Protein AF-0000000087545958 (afdb_homodimer)

pLDDT: mean 93.2, std 10.05, range [31.69, 98.88]

Foldseek 3Di:
DPPPDPQDLVNQQVVCVVVLVVDDDDWDWDADPRGHIDIDDDDDPVCVVVVVVVLLPDDPVVNCVVCVVCVVDPDPVNVCVLPDAPLQQKDKDWDWDDDPNDTDTFKMKMWHHPDPQEIEIDIDGHPVCPPVCVRVVRVVVHVVSSVVSRHFKYKYKAFPPCVSVVVSLVVVPWDKDQDPSDNRMIMTMDTD/DPPPDPQDLVNQQVVCVVVLVPDDDDWDWDADPRGHIDIDDDDDPVCVVVVVVVLLPDDPVVNCVVCVVCVVDPDPVNVCVLPDAPLQQKDKDWDWDDDPNDTDTFKMKMWHHPDPQEIEIDIDGHPVCPPVCVRVVRVVVHVVSSVVSRHFKYKYKAFPPCVSVVVSLVVNPWDKDQDPSDNRMIMTMDTD

Sequence (384 aa):
MEDRPMLTVKDHNERAAALYASISGKHWIQALKDGRHVLIRPLRDEDRQREYDFIKRLSPESRHMRFLSQISEPGAAMLDQLMDVDYKTRLAYIALVHDNGKLTEIGVSRYCATADHECECAVTVADQWQHLGLGTLLMEHLIEAARKNGYRQMYSIDAASNAAMRDLAHSLGFETRTDPEDTRQVIHRLYLMEDRPMLTVKDHNERAAALYASISGKHWIQALKDGRHVLIRPLRDEDRQREYDFIKRLSPESRHMRFLSQISEPGAAMLDQLMDVDYKTRLAYIALVHDNGKLTEIGVSRYCATADHECECAVTVADQWQHLGLGTLLMEHLIEAARKNGYRQMYSIDAASNAAMRDLAHSLGFETRTDPEDTRQVIHRLYL

Structure (mmCIF, N/CA/C/O backbone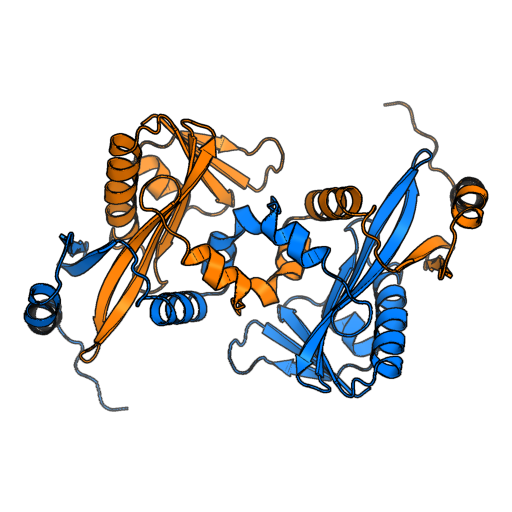):
data_AF-0000000087545958-model_v1
#
loop_
_entity.id
_entity.type
_entity.pdbx_description
1 polymer 'N-acetyltransferase domain-containing protein'
#
loop_
_atom_site.group_PDB
_atom_site.id
_atom_site.type_symbol
_atom_site.label_atom_id
_atom_site.label_alt_id
_atom_site.label_comp_id
_atom_site.label_asym_id
_atom_site.label_entity_id
_atom_site.label_seq_id
_atom_site.pdbx_PDB_ins_code
_atom_site.Cartn_x
_atom_site.Cartn_y
_atom_site.Cartn_z
_atom_site.occupancy
_atom_site.B_iso_or_equiv
_atom_site.auth_seq_id
_atom_site.auth_comp_id
_atom_site.auth_asym_id
_atom_site.auth_atom_id
_atom_site.pdbx_PDB_model_num
ATOM 1 N N . MET A 1 1 ? 31.609 12.102 20.422 1 31.69 1 MET A N 1
ATOM 2 C CA . MET A 1 1 ? 30.172 12.273 20.328 1 31.69 1 MET A CA 1
ATOM 3 C C . MET A 1 1 ? 29.75 13.672 20.797 1 31.69 1 MET A C 1
ATOM 5 O O . MET A 1 1 ? 29.797 13.969 21.984 1 31.69 1 MET A O 1
ATOM 9 N N . GLU A 1 2 ? 30.172 14.727 20.109 1 36 2 GLU A N 1
ATOM 10 C CA . GLU A 1 2 ? 30.016 16.109 20.547 1 36 2 GLU A CA 1
ATOM 11 C C . GLU A 1 2 ? 28.562 16.438 20.891 1 36 2 GLU A C 1
ATOM 13 O O . GLU A 1 2 ? 27.641 15.945 20.234 1 36 2 GLU A O 1
ATOM 18 N N . ASP A 1 3 ? 28.266 16.719 22.125 1 38.41 3 ASP A N 1
ATOM 19 C CA . ASP A 1 3 ? 27 17.078 22.766 1 38.41 3 ASP A CA 1
ATOM 20 C C . ASP A 1 3 ? 26.25 18.125 21.938 1 38.41 3 ASP A C 1
ATOM 22 O O . ASP A 1 3 ? 26.656 19.281 21.875 1 38.41 3 ASP A O 1
ATOM 26 N N . ARG A 1 4 ? 25.875 17.812 20.844 1 47.66 4 ARG A N 1
ATOM 27 C CA . ARG A 1 4 ? 25.094 18.828 20.141 1 47.66 4 ARG A CA 1
ATOM 28 C C . ARG A 1 4 ? 24.188 19.578 21.109 1 47.66 4 ARG A C 1
ATOM 30 O O . ARG A 1 4 ? 23.375 18.953 21.812 1 47.66 4 ARG A O 1
ATOM 37 N N . PRO A 1 5 ? 24.453 20.656 21.438 1 51.81 5 PRO A N 1
ATOM 38 C CA . PRO A 1 5 ? 23.594 21.359 22.406 1 51.81 5 PRO A CA 1
ATOM 39 C C . PRO A 1 5 ? 22.109 21.25 22.062 1 51.81 5 PRO A C 1
ATOM 41 O O . PRO A 1 5 ? 21.734 21.25 20.891 1 51.81 5 PRO A O 1
ATOM 44 N N . MET A 1 6 ? 21.266 20.594 22.891 1 57.72 6 MET A N 1
ATOM 45 C CA . MET A 1 6 ? 19.812 20.453 22.734 1 57.72 6 MET A CA 1
ATOM 46 C C . MET A 1 6 ? 19.156 21.812 22.531 1 57.72 6 MET A C 1
ATOM 48 O O . MET A 1 6 ? 19.234 22.672 23.406 1 57.72 6 MET A O 1
ATOM 52 N N . LEU A 1 7 ? 19 22.234 21.344 1 73.12 7 LEU A N 1
ATOM 53 C CA . LEU A 1 7 ? 18.312 23.469 21 1 73.12 7 LEU A CA 1
ATOM 54 C C . LEU A 1 7 ? 17.031 23.609 21.812 1 73.12 7 LEU A C 1
ATOM 56 O O . LEU A 1 7 ? 16.281 22.641 21.984 1 73.12 7 LEU A O 1
ATOM 60 N N . THR A 1 8 ? 16.984 24.734 22.594 1 87 8 THR A N 1
ATOM 61 C CA . THR A 1 8 ? 15.758 25.031 23.312 1 87 8 THR A CA 1
ATOM 62 C C . THR A 1 8 ? 14.617 25.328 22.359 1 87 8 THR A C 1
ATOM 64 O O . THR A 1 8 ? 14.852 25.516 21.156 1 87 8 THR A O 1
ATOM 67 N N . VAL A 1 9 ? 13.438 25.281 22.812 1 91.69 9 VAL A N 1
ATOM 68 C CA . VAL A 1 9 ? 12.25 25.609 22.031 1 91.69 9 VAL A CA 1
ATOM 69 C C . VAL A 1 9 ? 12.352 27.031 21.516 1 91.69 9 VAL A C 1
ATOM 71 O O . VAL A 1 9 ? 12 27.312 20.359 1 91.69 9 VAL A O 1
ATOM 74 N N . LYS A 1 10 ? 12.836 27.922 22.328 1 91.25 10 LYS A N 1
ATOM 75 C CA . LYS A 1 10 ? 13.008 29.312 21.938 1 91.25 10 LYS A CA 1
ATOM 76 C C . LYS A 1 10 ? 13.984 29.438 20.766 1 91.25 10 LYS A C 1
ATOM 78 O O . LYS A 1 10 ? 13.727 30.156 19.812 1 91.25 10 LYS A O 1
ATOM 83 N N . ASP A 1 11 ? 15.062 28.734 20.859 1 90.5 11 ASP A N 1
ATOM 84 C CA . ASP A 1 11 ? 16.062 28.734 19.797 1 90.5 11 ASP A CA 1
ATOM 85 C C . ASP A 1 11 ? 15.477 28.203 18.484 1 90.5 11 ASP A C 1
ATOM 87 O O . ASP A 1 11 ? 15.711 28.766 17.422 1 90.5 11 ASP A O 1
ATOM 91 N N . HIS A 1 12 ? 14.773 27.172 18.641 1 90.19 12 HIS A N 1
ATOM 92 C CA . HIS A 1 12 ? 14.109 26.578 17.5 1 90.19 12 HIS A CA 1
ATOM 93 C C . HIS A 1 12 ? 13.195 27.578 16.797 1 90.19 12 HIS A C 1
ATOM 95 O O . HIS A 1 12 ? 13.289 27.766 15.578 1 90.19 12 HIS A O 1
ATOM 101 N N . ASN A 1 13 ? 12.391 28.203 17.531 1 94.19 13 ASN A N 1
ATOM 102 C CA . ASN A 1 13 ? 11.406 29.125 16.984 1 94.19 13 ASN A CA 1
ATOM 103 C C . ASN A 1 13 ? 12.07 30.359 16.359 1 94.19 13 ASN A C 1
ATOM 105 O O . ASN A 1 13 ? 11.641 30.828 15.297 1 94.19 13 ASN A O 1
ATOM 109 N N . GLU A 1 14 ? 13.094 30.812 17 1 92.44 14 GLU A N 1
ATOM 110 C CA . GLU A 1 14 ? 13.805 31.984 16.484 1 92.44 14 GLU A CA 1
ATOM 111 C C . GLU A 1 14 ? 14.492 31.672 15.156 1 92.44 14 GLU A C 1
ATOM 113 O O . GLU A 1 14 ? 14.461 32.469 14.234 1 92.44 14 GLU A O 1
ATOM 118 N N . ARG A 1 15 ? 15.078 30.594 15.117 1 91.5 15 ARG A N 1
ATOM 119 C CA . ARG A 1 15 ? 15.789 30.188 13.906 1 91.5 15 ARG A CA 1
ATOM 120 C C . ARG A 1 15 ? 14.812 29.969 12.758 1 91.5 15 ARG A C 1
ATOM 122 O O . ARG A 1 15 ? 15.156 30.188 11.594 1 91.5 15 ARG A O 1
ATOM 129 N N . ALA A 1 16 ? 13.633 29.578 13.047 1 93.38 16 ALA A N 1
ATOM 130 C CA . ALA A 1 16 ? 12.633 29.234 12.039 1 93.38 16 ALA A CA 1
ATOM 131 C C . ALA A 1 16 ? 11.906 30.469 11.539 1 93.38 16 ALA A C 1
ATOM 133 O O . ALA A 1 16 ? 11.391 30.5 10.414 1 93.38 16 ALA A O 1
ATOM 134 N N . ALA A 1 17 ? 11.852 31.484 12.352 1 92.94 17 ALA A N 1
ATOM 135 C CA . ALA A 1 17 ? 10.977 32.625 12.156 1 92.94 17 ALA A CA 1
ATOM 136 C C . ALA A 1 17 ? 11.195 33.281 10.789 1 92.94 17 ALA A C 1
ATOM 138 O O . ALA A 1 17 ? 10.234 33.531 10.055 1 92.94 17 ALA A O 1
ATOM 139 N N . ALA A 1 18 ? 12.414 33.5 10.445 1 90.88 18 ALA A N 1
ATOM 140 C CA . ALA A 1 18 ? 12.727 34.188 9.188 1 90.88 18 ALA A CA 1
ATOM 141 C C . ALA A 1 18 ? 12.281 33.344 7.996 1 90.88 18 ALA A C 1
ATOM 143 O O . ALA A 1 18 ? 11.719 33.875 7.031 1 90.88 18 ALA A O 1
ATOM 144 N N . LEU A 1 19 ? 12.594 32.125 8.07 1 92.38 19 LEU A N 1
ATOM 145 C CA . LEU A 1 19 ? 12.227 31.219 6.996 1 92.38 19 LEU A CA 1
ATOM 146 C C . LEU A 1 19 ? 10.719 31.125 6.852 1 92.38 19 LEU A C 1
ATOM 148 O O . LEU A 1 19 ? 10.195 31.141 5.734 1 92.38 19 LEU A O 1
ATOM 152 N N . TYR A 1 20 ? 9.984 31.016 7.934 1 94.56 20 TYR A N 1
ATOM 153 C CA . TYR A 1 20 ? 8.523 30.938 7.902 1 94.56 20 TYR A CA 1
ATOM 154 C C . TYR A 1 20 ? 7.926 32.219 7.328 1 94.56 20 TYR A C 1
ATOM 156 O O . TYR A 1 20 ? 6.945 32.156 6.578 1 94.56 20 TYR A O 1
ATOM 164 N N . ALA A 1 21 ? 8.523 33.312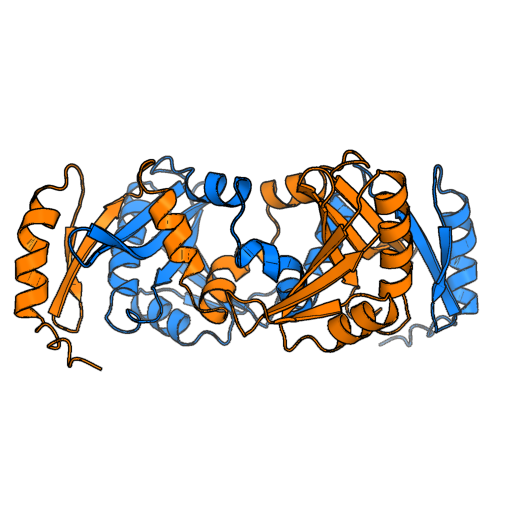 7.617 1 90.5 21 ALA A N 1
ATOM 165 C CA . ALA A 1 21 ? 8.039 34.625 7.168 1 90.5 21 ALA A CA 1
ATOM 166 C C . ALA A 1 21 ? 8.203 34.781 5.66 1 90.5 21 ALA A C 1
ATOM 168 O O . ALA A 1 21 ? 7.516 35.562 5.035 1 90.5 21 ALA A O 1
ATOM 169 N N . SER A 1 22 ? 9.055 34.062 5.098 1 91.25 22 SER A N 1
ATOM 170 C CA . SER A 1 22 ? 9.375 34.219 3.682 1 91.25 22 SER A CA 1
ATOM 171 C C . SER A 1 22 ? 8.406 33.438 2.811 1 91.25 22 SER A C 1
ATOM 173 O O . SER A 1 22 ? 8.414 33.562 1.585 1 91.25 22 SER A O 1
ATOM 175 N N . ILE A 1 23 ? 7.578 32.656 3.422 1 91.31 23 ILE A N 1
ATOM 176 C CA . ILE A 1 23 ? 6.656 31.781 2.689 1 91.31 23 ILE A CA 1
ATOM 177 C C . ILE A 1 23 ? 5.527 32.625 2.096 1 91.31 23 ILE A C 1
ATOM 179 O O . ILE A 1 23 ? 4.93 33.469 2.789 1 91.31 23 ILE A O 1
ATOM 183 N N . SER A 1 24 ? 5.262 32.406 0.835 1 91.62 24 SER A N 1
ATOM 184 C CA . SER A 1 24 ? 4.168 33.094 0.158 1 91.62 24 SER A CA 1
ATOM 185 C C . SER A 1 24 ? 2.924 32.219 0.09 1 91.62 24 SER A C 1
ATOM 187 O O . SER A 1 24 ? 3.016 31 0.212 1 91.62 24 SER A O 1
ATOM 189 N N . GLY A 1 25 ? 1.763 32.875 -0.084 1 92.81 25 GLY A N 1
ATOM 190 C CA . GLY A 1 25 ? 0.513 32.156 -0.208 1 92.81 25 GLY A CA 1
ATOM 191 C C . GLY A 1 25 ? -0.099 31.781 1.131 1 92.81 25 GLY A C 1
ATOM 192 O O . GLY A 1 25 ? 0.39 32.219 2.18 1 92.81 25 GLY A O 1
ATOM 193 N N . LYS A 1 26 ? -1.159 31.094 1.105 1 96.06 26 LYS A N 1
ATOM 194 C CA . LYS A 1 26 ? -1.879 30.688 2.309 1 96.06 26 LYS A CA 1
ATOM 195 C C . LYS A 1 26 ? -1.013 29.781 3.188 1 96.06 26 LYS A C 1
ATOM 197 O O . LYS A 1 26 ? -0.441 28.797 2.711 1 96.06 26 LYS A O 1
ATOM 202 N N . HIS A 1 27 ? -0.867 30.188 4.387 1 97.88 27 HIS A N 1
ATOM 203 C CA . HIS A 1 27 ? -0.119 29.391 5.352 1 97.88 27 HIS A CA 1
ATOM 204 C C . HIS A 1 27 ? -0.461 29.781 6.785 1 97.88 27 HIS A C 1
ATOM 206 O O . HIS A 1 27 ? -1.113 30.812 7.008 1 97.88 27 HIS A O 1
ATOM 212 N N . TRP A 1 28 ? -0.097 28.969 7.734 1 98.19 28 TRP A N 1
ATOM 213 C CA . TRP A 1 28 ? -0.272 29.188 9.164 1 98.19 28 TRP A CA 1
ATOM 214 C C . TRP A 1 28 ? 0.993 28.828 9.93 1 98.19 28 TRP A C 1
ATOM 216 O O . TRP A 1 28 ? 1.65 27.828 9.617 1 98.19 28 TRP A O 1
ATOM 226 N N . ILE A 1 29 ? 1.373 29.625 10.836 1 97.75 29 ILE A N 1
ATOM 227 C CA . ILE A 1 29 ? 2.406 29.297 11.812 1 97.75 29 ILE A CA 1
ATOM 228 C C . ILE A 1 29 ? 1.763 29.016 13.172 1 97.75 29 ILE A C 1
ATOM 230 O O . ILE A 1 29 ? 1.143 29.906 13.766 1 97.75 29 ILE A O 1
ATOM 234 N N . GLN A 1 30 ? 1.923 27.75 13.648 1 97.88 30 GLN A N 1
ATOM 235 C CA . GLN A 1 30 ? 1.212 27.359 14.859 1 97.88 30 GLN A CA 1
ATOM 236 C C . GLN A 1 30 ? 2.133 26.609 15.82 1 97.88 30 GLN A C 1
ATOM 238 O O . GLN A 1 30 ? 3.094 25.969 15.391 1 97.88 30 GLN A O 1
ATOM 243 N N . ALA A 1 31 ? 1.757 26.703 17.094 1 97.44 31 ALA A N 1
ATOM 244 C CA . ALA A 1 31 ? 2.562 26.062 18.141 1 97.44 31 ALA A CA 1
ATOM 245 C C . ALA A 1 31 ? 2.061 24.656 18.438 1 97.44 31 ALA A C 1
ATOM 247 O O . ALA A 1 31 ? 0.852 24.422 18.5 1 97.44 31 ALA A O 1
ATOM 248 N N . LEU A 1 32 ? 3.023 23.75 18.625 1 97.75 32 LEU A N 1
ATOM 249 C CA . LEU A 1 32 ? 2.73 22.422 19.156 1 97.75 32 LEU A CA 1
ATOM 250 C C . LEU A 1 32 ? 2.631 22.453 20.688 1 97.75 32 LEU A C 1
ATOM 252 O O . LEU A 1 32 ? 2.811 23.516 21.297 1 97.75 32 LEU A O 1
ATOM 256 N N . LYS A 1 33 ? 2.307 21.297 21.219 1 96.69 33 LYS A N 1
ATOM 257 C CA . LYS A 1 33 ? 2.129 21.219 22.656 1 96.69 33 LYS A CA 1
ATOM 258 C C . LYS A 1 33 ? 3.428 21.562 23.391 1 96.69 33 LYS A C 1
ATOM 260 O O . LYS A 1 33 ? 3.402 22.109 24.484 1 96.69 33 LYS A O 1
ATOM 265 N N . ASP A 1 34 ? 4.547 21.297 22.766 1 95.81 34 ASP A N 1
ATOM 266 C CA . ASP A 1 34 ? 5.832 21.531 23.422 1 95.81 34 ASP A CA 1
ATOM 267 C C . ASP A 1 34 ? 6.348 22.938 23.125 1 95.81 34 ASP A C 1
ATOM 269 O O . ASP A 1 34 ? 7.473 23.297 23.5 1 95.81 34 ASP A O 1
ATOM 273 N N . GLY A 1 35 ? 5.586 23.688 22.406 1 96.5 35 GLY A N 1
ATOM 274 C CA . GLY A 1 35 ? 5.918 25.094 22.188 1 96.5 35 GLY A CA 1
ATOM 275 C C . GLY A 1 35 ? 6.617 25.328 20.859 1 96.5 35 GLY A C 1
ATOM 276 O O . GLY A 1 35 ? 6.723 26.484 20.406 1 96.5 35 GLY A O 1
ATOM 277 N N . ARG A 1 36 ? 7.066 24.328 20.172 1 95.88 36 ARG A N 1
ATOM 278 C CA . ARG A 1 36 ? 7.73 24.516 18.875 1 95.88 36 ARG A CA 1
ATOM 279 C C . ARG A 1 36 ? 6.738 24.953 17.812 1 95.88 36 ARG A C 1
ATOM 281 O O . ARG A 1 36 ? 5.605 24.469 17.766 1 95.88 36 ARG A O 1
ATOM 288 N N . HIS A 1 37 ? 7.203 25.859 17.047 1 97.06 37 HIS A N 1
ATOM 289 C CA . HIS A 1 37 ? 6.363 26.344 15.953 1 97.06 37 HIS A CA 1
ATOM 290 C C . HIS A 1 37 ? 6.527 25.484 14.703 1 97.06 37 HIS A C 1
ATOM 292 O O . HIS A 1 37 ? 7.637 25.047 14.391 1 97.06 37 HIS A O 1
ATOM 298 N N . VAL A 1 38 ? 5.41 25.297 13.969 1 97.81 38 VAL A N 1
ATOM 299 C CA . VAL A 1 38 ? 5.414 24.594 12.688 1 97.81 38 VAL A CA 1
ATOM 300 C C . VAL A 1 38 ? 4.699 25.453 11.641 1 97.81 38 VAL A C 1
ATOM 302 O O . VAL A 1 38 ? 3.855 26.281 11.977 1 97.81 38 VAL A O 1
ATOM 305 N N . LEU A 1 39 ? 5.109 25.312 10.43 1 98.38 39 LEU A N 1
ATOM 306 C CA . LEU A 1 39 ? 4.465 25.938 9.281 1 98.38 39 LEU A CA 1
ATOM 307 C C . LEU A 1 39 ? 3.516 24.953 8.594 1 98.38 39 LEU A C 1
ATOM 309 O O . LEU A 1 39 ? 3.912 23.844 8.234 1 98.38 39 LEU A O 1
ATOM 313 N N . ILE A 1 40 ? 2.232 25.266 8.484 1 98.75 40 ILE A N 1
ATOM 314 C CA . ILE A 1 40 ? 1.255 24.453 7.766 1 98.75 40 ILE A CA 1
ATOM 315 C C . ILE A 1 40 ? 0.783 25.203 6.52 1 98.75 40 ILE A C 1
ATOM 317 O O . ILE A 1 40 ? 0.431 26.375 6.594 1 98.75 40 ILE A O 1
ATOM 321 N N . ARG A 1 41 ? 0.836 24.547 5.457 1 98.5 41 ARG A N 1
ATOM 322 C CA . ARG A 1 41 ? 0.384 25.156 4.211 1 98.5 41 ARG A CA 1
ATOM 323 C C . ARG A 1 41 ? -0.071 24.094 3.219 1 98.5 41 ARG A C 1
ATOM 325 O O . ARG A 1 41 ? 0.165 22.906 3.428 1 98.5 41 ARG A O 1
ATOM 332 N N . PRO A 1 42 ? -0.788 24.516 2.137 1 98.62 42 PRO A N 1
ATOM 333 C CA . PRO A 1 42 ? -1.146 23.547 1.099 1 98.62 42 PRO A CA 1
ATOM 334 C C . PRO A 1 42 ? 0.076 22.922 0.437 1 98.62 42 PRO A C 1
ATOM 336 O O . PRO A 1 42 ? 1.112 23.578 0.292 1 98.62 42 PRO A O 1
ATOM 339 N N . LEU A 1 43 ? -0.07 21.625 0.078 1 98.62 43 LEU A N 1
ATOM 340 C CA . LEU A 1 43 ? 0.937 20.938 -0.714 1 98.62 43 LEU A CA 1
ATOM 341 C C . LEU A 1 43 ? 1.09 21.578 -2.088 1 98.62 43 LEU A C 1
ATOM 343 O O . LEU A 1 43 ? 0.096 21.922 -2.732 1 98.62 43 LEU A O 1
ATOM 347 N N . ARG A 1 44 ? 2.324 21.75 -2.506 1 97.69 44 ARG A N 1
ATOM 348 C CA . ARG A 1 44 ? 2.643 22.312 -3.812 1 97.69 44 ARG A CA 1
ATOM 349 C C . ARG A 1 44 ? 3.477 21.344 -4.641 1 97.69 44 ARG A C 1
ATOM 351 O O . ARG A 1 44 ? 4.031 20.375 -4.105 1 97.69 44 ARG A O 1
ATOM 358 N N . ASP A 1 45 ? 3.582 21.625 -5.957 1 96.5 45 ASP A N 1
ATOM 359 C CA . ASP A 1 45 ? 4.344 20.781 -6.871 1 96.5 45 ASP A CA 1
ATOM 360 C C . ASP A 1 45 ? 5.797 20.656 -6.426 1 96.5 45 ASP A C 1
ATOM 362 O O . ASP A 1 45 ? 6.414 19.609 -6.566 1 96.5 45 ASP A O 1
ATOM 366 N N . GLU A 1 46 ? 6.301 21.641 -5.867 1 96 46 GLU A N 1
ATOM 367 C CA . GLU A 1 46 ? 7.711 21.703 -5.484 1 96 46 GLU A CA 1
ATOM 368 C C . GLU A 1 46 ? 7.984 20.812 -4.277 1 96 46 GLU A C 1
ATOM 370 O O . GLU A 1 46 ? 9.141 20.578 -3.924 1 96 46 GLU A O 1
ATOM 375 N N . ASP A 1 47 ? 6.934 20.234 -3.672 1 97.81 47 ASP A N 1
ATOM 376 C CA . ASP A 1 47 ? 7.082 19.453 -2.447 1 97.81 47 ASP A CA 1
ATOM 377 C C . ASP A 1 47 ? 7.289 17.984 -2.758 1 97.81 47 ASP A C 1
ATOM 379 O O . ASP A 1 47 ? 7.289 17.141 -1.853 1 97.81 47 ASP A O 1
ATOM 383 N N . ARG A 1 48 ? 7.496 17.641 -3.975 1 97.06 48 ARG A N 1
ATOM 384 C CA . ARG A 1 48 ? 7.57 16.234 -4.375 1 97.06 48 ARG A CA 1
ATOM 385 C C . ARG A 1 48 ? 8.672 15.508 -3.615 1 97.06 48 ARG A C 1
ATOM 387 O O . ARG A 1 48 ? 8.438 14.445 -3.035 1 97.06 48 ARG A O 1
ATOM 394 N N . GLN A 1 49 ? 9.852 16.125 -3.658 1 96.12 49 GLN A N 1
ATOM 395 C CA . GLN A 1 49 ? 10.961 15.484 -2.959 1 96.12 49 GLN A CA 1
ATOM 396 C C . GLN A 1 49 ? 10.711 15.438 -1.454 1 96.12 49 GLN A C 1
ATOM 398 O O . GLN A 1 49 ? 11.055 14.461 -0.791 1 96.12 49 GLN A O 1
ATOM 403 N N . ARG A 1 50 ? 10.109 16.438 -0.851 1 96.62 50 ARG A N 1
ATOM 404 C CA . ARG A 1 50 ? 9.781 16.469 0.57 1 96.62 50 ARG A CA 1
ATOM 405 C C . ARG A 1 50 ? 8.812 15.344 0.939 1 96.62 50 ARG A C 1
ATOM 407 O O . ARG A 1 50 ? 8.969 14.703 1.98 1 96.62 50 ARG A O 1
ATOM 414 N N . GLU A 1 51 ? 7.852 15.141 0.041 1 96.88 51 GLU A N 1
ATOM 415 C CA . GLU A 1 51 ? 6.891 14.062 0.258 1 96.88 51 GLU A CA 1
ATOM 416 C C . GLU A 1 51 ? 7.574 12.703 0.234 1 96.88 51 GLU A C 1
ATOM 418 O O . GLU A 1 51 ? 7.324 11.859 1.1 1 96.88 51 GLU A O 1
ATOM 423 N N . TYR A 1 52 ? 8.453 12.555 -0.705 1 95.5 52 TYR A N 1
ATOM 424 C CA . TYR A 1 52 ? 9.203 11.312 -0.825 1 95.5 52 TYR A CA 1
ATOM 425 C C . TYR A 1 52 ? 10.039 11.055 0.426 1 95.5 52 TYR A C 1
ATOM 427 O O . TYR A 1 52 ? 9.977 9.969 1.008 1 95.5 52 TYR A O 1
ATOM 435 N N . ASP A 1 53 ? 10.75 12.047 0.832 1 95.25 53 ASP A N 1
ATOM 436 C CA . ASP A 1 53 ? 11.625 11.93 1.997 1 95.25 53 ASP A CA 1
ATOM 437 C C . ASP A 1 53 ? 10.812 11.664 3.264 1 95.25 53 ASP A C 1
ATOM 439 O O . ASP A 1 53 ? 11.234 10.891 4.129 1 95.25 53 ASP A O 1
ATOM 443 N N . PHE A 1 54 ? 9.742 12.305 3.324 1 96.94 54 PHE A N 1
ATOM 444 C CA . PHE A 1 54 ? 8.859 12.156 4.473 1 96.94 54 PHE A CA 1
ATOM 445 C C . PHE A 1 54 ? 8.406 10.711 4.625 1 96.94 54 PHE A C 1
ATOM 447 O O . PHE A 1 54 ? 8.555 10.117 5.695 1 96.94 54 PHE A O 1
ATOM 454 N N . ILE A 1 55 ? 7.906 10.109 3.561 1 94.88 55 ILE A N 1
ATOM 455 C CA . ILE A 1 55 ? 7.414 8.734 3.57 1 94.88 55 ILE A CA 1
ATOM 456 C C . ILE A 1 55 ? 8.555 7.777 3.926 1 94.88 55 ILE A C 1
ATOM 458 O O . ILE A 1 55 ? 8.375 6.867 4.738 1 94.88 55 ILE A O 1
ATOM 462 N N . LYS A 1 56 ? 9.742 8.031 3.455 1 91.56 56 LYS A N 1
ATOM 463 C CA . LYS A 1 56 ? 10.898 7.164 3.666 1 91.56 56 LYS A CA 1
ATOM 464 C C . LYS A 1 56 ? 11.344 7.18 5.129 1 91.56 56 LYS A C 1
ATOM 466 O O . LYS A 1 56 ? 11.883 6.191 5.629 1 91.56 56 LYS A O 1
ATOM 471 N N . ARG A 1 57 ? 11.039 8.25 5.789 1 92.94 57 ARG A N 1
ATOM 472 C CA . ARG A 1 57 ? 11.508 8.406 7.164 1 92.94 57 ARG A CA 1
ATOM 473 C C . ARG A 1 57 ? 10.5 7.824 8.156 1 92.94 57 ARG A C 1
ATOM 475 O O . ARG A 1 57 ? 10.805 7.672 9.336 1 92.94 57 ARG A O 1
ATOM 482 N N . LEU A 1 58 ? 9.336 7.543 7.727 1 93.81 58 LEU A N 1
ATOM 483 C CA . LEU A 1 58 ? 8.336 6.957 8.609 1 93.81 58 LEU A CA 1
ATOM 484 C C . LEU A 1 58 ? 8.766 5.57 9.078 1 93.81 58 LEU A C 1
ATOM 486 O O . LEU A 1 58 ? 9.438 4.844 8.344 1 93.81 58 LEU A O 1
ATOM 490 N N . SER A 1 59 ? 8.383 5.262 10.344 1 90.25 59 SER A N 1
ATOM 491 C CA . SER A 1 59 ? 8.523 3.871 10.766 1 90.25 59 SER A CA 1
ATOM 492 C C . SER A 1 59 ? 7.703 2.939 9.883 1 90.25 59 SER A C 1
ATOM 494 O O . SER A 1 59 ? 6.734 3.369 9.25 1 90.25 59 SER A O 1
ATOM 496 N N . PRO A 1 60 ? 8.062 1.678 9.844 1 85.62 60 PRO A N 1
ATOM 497 C CA . PRO A 1 60 ? 7.262 0.704 9.102 1 85.62 60 PRO A CA 1
ATOM 498 C C . PRO A 1 60 ? 5.797 0.685 9.547 1 85.62 60 PRO A C 1
ATOM 500 O O . PRO A 1 60 ? 4.898 0.556 8.711 1 85.62 60 PRO A O 1
ATOM 503 N N . GLU A 1 61 ? 5.621 0.836 10.758 1 86.81 61 GLU A N 1
ATOM 504 C CA . GLU A 1 61 ? 4.266 0.822 11.289 1 86.81 61 GLU A CA 1
ATOM 505 C C . GLU A 1 61 ? 3.475 2.043 10.828 1 86.81 61 GLU A C 1
ATOM 507 O O . GLU A 1 61 ? 2.34 1.913 10.367 1 86.81 61 GLU A O 1
ATOM 512 N N . SER A 1 62 ? 4.086 3.236 10.93 1 91.69 62 SER A N 1
ATOM 513 C CA . SER A 1 62 ? 3.408 4.457 10.5 1 91.69 62 SER A CA 1
ATOM 514 C C . SER A 1 62 ? 3.088 4.418 9.008 1 91.69 62 SER A C 1
ATOM 516 O O . SER A 1 62 ? 2.014 4.852 8.586 1 91.69 62 SER A O 1
ATOM 518 N N . ARG A 1 63 ? 4.023 3.898 8.266 1 91.88 63 ARG A N 1
ATOM 519 C CA . ARG A 1 63 ? 3.816 3.768 6.828 1 91.88 63 ARG A CA 1
ATOM 520 C C . ARG A 1 63 ? 2.672 2.809 6.523 1 91.88 63 ARG A C 1
ATOM 522 O O . ARG A 1 63 ? 1.827 3.092 5.672 1 91.88 63 ARG A O 1
ATOM 529 N N . HIS A 1 64 ? 2.723 1.718 7.195 1 88.94 64 HIS A N 1
ATOM 530 C CA . HIS A 1 64 ? 1.652 0.739 7.043 1 88.94 64 HIS A CA 1
ATOM 531 C C . HIS A 1 64 ? 0.292 1.358 7.348 1 88.94 64 HIS A C 1
ATOM 533 O O . HIS A 1 64 ? -0.656 1.193 6.574 1 88.94 64 HIS A O 1
ATOM 539 N N . MET A 1 65 ? 0.182 2.035 8.406 1 91.5 65 MET A N 1
ATOM 540 C CA . MET A 1 65 ? -1.079 2.654 8.797 1 91.5 65 MET A CA 1
ATOM 541 C C . MET A 1 65 ? -1.526 3.688 7.77 1 91.5 65 MET A C 1
ATOM 543 O O . MET A 1 65 ? -2.705 3.748 7.414 1 91.5 65 MET A O 1
ATOM 547 N N . ARG A 1 66 ? -0.589 4.391 7.246 1 92.25 66 ARG A N 1
ATOM 548 C CA . ARG A 1 66 ? -0.896 5.449 6.285 1 92.25 66 ARG A CA 1
ATOM 549 C C . ARG A 1 66 ? -1.52 4.875 5.02 1 92.25 66 ARG A C 1
ATOM 551 O O . ARG A 1 66 ? -2.395 5.496 4.414 1 92.25 66 ARG A O 1
ATOM 558 N N . PHE A 1 67 ? -1.054 3.762 4.645 1 91.88 67 PHE A N 1
ATOM 559 C CA . PHE A 1 67 ? -1.458 3.268 3.334 1 91.88 67 PHE A CA 1
ATOM 560 C C . PHE A 1 67 ? -2.422 2.096 3.471 1 91.88 67 PHE A C 1
ATOM 562 O O . PHE A 1 67 ? -2.717 1.408 2.49 1 91.88 67 PHE A O 1
ATOM 569 N N . LEU A 1 68 ? -2.92 1.896 4.602 1 89.75 68 LEU A N 1
ATOM 570 C CA . LEU A 1 68 ? -3.797 0.775 4.926 1 89.75 68 LEU A CA 1
ATOM 571 C C . LEU A 1 68 ? -5.02 0.761 4.016 1 89.75 68 LEU A C 1
ATOM 573 O O . LEU A 1 68 ? -5.324 -0.26 3.395 1 89.75 68 LEU A O 1
ATOM 577 N N . SER A 1 69 ? -5.66 1.868 3.887 1 86.94 69 SER A N 1
ATOM 578 C CA . SER A 1 69 ? -6.879 1.922 3.09 1 86.94 69 SER A CA 1
ATOM 579 C C . SER A 1 69 ? -6.594 1.635 1.62 1 86.94 69 SER A C 1
ATOM 581 O O . SER A 1 69 ? -7.387 0.973 0.946 1 86.94 69 SER A O 1
ATOM 583 N N . GLN A 1 70 ? -5.48 2.098 1.175 1 86.31 70 GLN A N 1
ATOM 584 C CA . GLN A 1 70 ? -5.117 1.939 -0.23 1 86.31 70 GLN A CA 1
ATOM 585 C C . GLN A 1 70 ? -4.855 0.475 -0.568 1 86.31 70 GLN A C 1
ATOM 587 O O . GLN A 1 70 ? -5.156 0.023 -1.674 1 86.31 70 GLN A O 1
ATOM 592 N N . ILE A 1 71 ? -4.355 -0.262 0.379 1 85.94 71 ILE A N 1
ATOM 593 C CA . ILE A 1 71 ? -4.023 -1.654 0.098 1 85.94 71 ILE A CA 1
ATOM 594 C C . ILE A 1 71 ? -5.234 -2.541 0.376 1 85.94 71 ILE A C 1
ATOM 596 O O . ILE A 1 71 ? -5.371 -3.619 -0.206 1 85.94 71 ILE A O 1
ATOM 600 N N . SER A 1 72 ? -6.145 -2.09 1.272 1 83.56 72 SER A N 1
ATOM 601 C CA . SER A 1 72 ? -7.324 -2.877 1.618 1 83.56 72 SER A CA 1
ATOM 602 C C . SER A 1 72 ? -8.398 -2.756 0.547 1 83.56 72 SER A C 1
ATOM 604 O O . SER A 1 72 ? -9.227 -3.658 0.384 1 83.56 72 SER A O 1
ATOM 606 N N . GLU A 1 73 ? -8.422 -1.661 -0.154 1 82.81 73 GLU A N 1
ATOM 607 C CA . GLU A 1 73 ? -9.312 -1.417 -1.284 1 82.81 73 GLU A CA 1
ATOM 608 C C . GLU A 1 73 ? -8.547 -0.854 -2.479 1 82.81 73 GLU A C 1
ATOM 610 O O . GLU A 1 73 ? -8.453 0.364 -2.641 1 82.81 73 GLU A O 1
ATOM 615 N N . PRO A 1 74 ? -8.102 -1.896 -3.273 1 83.12 74 PRO A N 1
ATOM 616 C CA . PRO A 1 74 ? -7.332 -1.371 -4.402 1 83.12 74 PRO A CA 1
ATOM 617 C C . PRO A 1 74 ? -8.172 -0.503 -5.336 1 83.12 74 PRO A C 1
ATOM 619 O O . PRO A 1 74 ? -9.164 -0.977 -5.902 1 83.12 74 PRO A O 1
ATOM 622 N N . GLY A 1 75 ? -7.801 0.727 -5.461 1 81.19 75 GLY A N 1
ATOM 623 C CA . GLY A 1 75 ? -8.484 1.627 -6.375 1 81.19 75 GLY A CA 1
ATOM 624 C C . GLY A 1 75 ? -8.18 1.347 -7.832 1 81.19 75 GLY A C 1
ATOM 625 O O . GLY A 1 75 ? -7.434 0.419 -8.148 1 81.19 75 GLY A O 1
ATOM 626 N N . ALA A 1 76 ? -8.797 2.133 -8.711 1 81.56 76 ALA A N 1
ATOM 627 C CA . ALA A 1 76 ? -8.664 1.949 -10.156 1 81.56 76 ALA A CA 1
ATOM 628 C C . ALA A 1 76 ? -7.211 2.096 -10.594 1 81.56 76 ALA A C 1
ATOM 630 O O . ALA A 1 76 ? -6.715 1.301 -11.398 1 81.56 76 ALA A O 1
ATOM 631 N N . ALA A 1 77 ? -6.539 2.998 -10.008 1 82.56 77 ALA A N 1
ATOM 632 C CA . ALA A 1 77 ? -5.16 3.264 -10.406 1 82.56 77 ALA A CA 1
ATOM 633 C C . ALA A 1 77 ? -4.246 2.105 -10.023 1 82.56 77 ALA A C 1
ATOM 635 O O . ALA A 1 77 ? -3.383 1.701 -10.812 1 82.56 77 ALA A O 1
ATOM 636 N N . MET A 1 78 ? -4.422 1.641 -8.883 1 87 78 MET A N 1
ATOM 637 C CA . MET A 1 78 ? -3.619 0.507 -8.43 1 87 78 MET A CA 1
ATOM 638 C C . MET A 1 78 ? -3.898 -0.729 -9.281 1 87 78 MET A C 1
ATOM 640 O O . MET A 1 78 ? -2.967 -1.405 -9.727 1 87 78 MET A O 1
ATOM 644 N N . LEU A 1 79 ? -5.121 -1 -9.531 1 91.56 79 LEU A N 1
ATOM 645 C CA . LEU A 1 79 ? -5.492 -2.152 -10.344 1 91.56 79 LEU A CA 1
ATOM 646 C C . LEU A 1 79 ? -4.965 -2 -11.773 1 91.56 79 LEU A C 1
ATOM 648 O O . LEU A 1 79 ? -4.516 -2.973 -12.375 1 91.56 79 LEU A O 1
ATOM 652 N N . ASP A 1 80 ? -5.027 -0.758 -12.297 1 91.69 80 ASP A N 1
ATOM 653 C CA . ASP A 1 80 ? -4.461 -0.495 -13.617 1 91.69 80 ASP A CA 1
ATOM 654 C C . ASP A 1 80 ? -2.982 -0.869 -13.664 1 91.69 80 ASP A C 1
ATOM 656 O O . ASP A 1 80 ? -2.523 -1.479 -14.633 1 91.69 80 ASP A O 1
ATOM 660 N N . GLN A 1 81 ? -2.346 -0.546 -12.664 1 90.38 81 GLN A N 1
ATOM 661 C CA . GLN A 1 81 ? -0.919 -0.843 -12.602 1 90.38 81 GLN A CA 1
ATOM 662 C C . GLN A 1 81 ? -0.672 -2.348 -12.531 1 90.38 81 GLN A C 1
ATOM 664 O O . GLN A 1 81 ? 0.222 -2.865 -13.203 1 90.38 81 GLN A O 1
ATOM 669 N N . LEU A 1 82 ? -1.466 -3.035 -11.734 1 94.12 82 LEU A N 1
ATOM 670 C CA . LEU A 1 82 ? -1.291 -4.473 -11.57 1 94.12 82 LEU A CA 1
ATOM 671 C C . LEU A 1 82 ? -1.622 -5.215 -12.859 1 94.12 82 LEU A C 1
ATOM 673 O O . LEU A 1 82 ? -1.003 -6.234 -13.172 1 94.12 82 LEU A O 1
ATOM 677 N N . MET A 1 83 ? -2.49 -4.621 -13.602 1 97.06 83 MET A N 1
ATOM 678 C CA . MET A 1 83 ? -2.969 -5.277 -14.82 1 97.06 83 MET A CA 1
ATOM 679 C C . MET A 1 83 ? -2.086 -4.926 -16.016 1 97.06 83 MET A C 1
ATOM 681 O O . MET A 1 83 ? -2.191 -5.547 -17.078 1 97.06 83 MET A O 1
ATOM 685 N N . ASP A 1 84 ? -1.253 -3.951 -15.828 1 96 84 ASP A N 1
ATOM 686 C CA . ASP A 1 84 ? -0.415 -3.461 -16.922 1 96 84 ASP A CA 1
ATOM 687 C C . ASP A 1 84 ? 0.783 -4.379 -17.141 1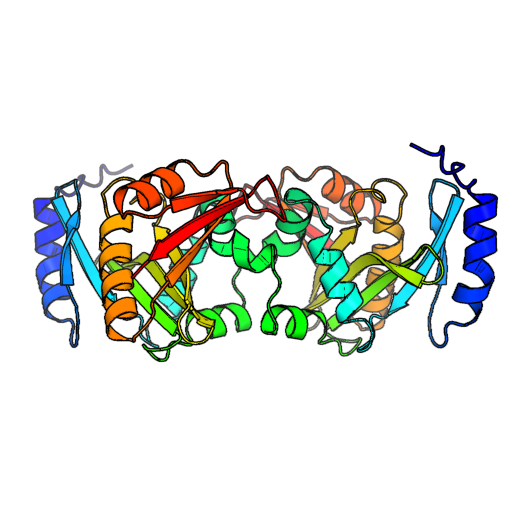 96 84 ASP A C 1
ATOM 689 O O . ASP A 1 84 ? 1.883 -4.105 -16.656 1 96 84 ASP A O 1
ATOM 693 N N . VAL A 1 85 ? 0.562 -5.441 -17.969 1 97.44 85 VAL A N 1
ATOM 694 C CA . VAL A 1 85 ? 1.615 -6.402 -18.266 1 97.44 85 VAL A CA 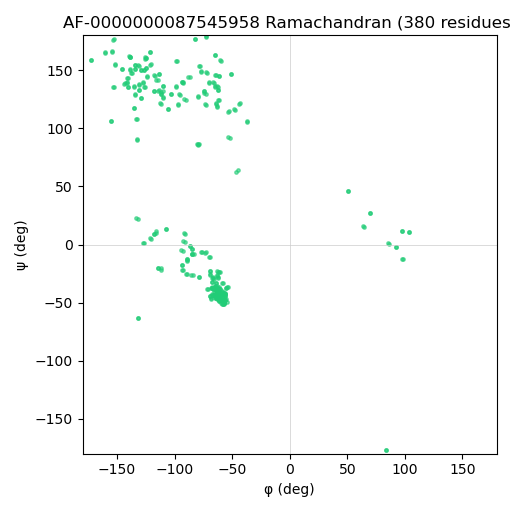1
ATOM 695 C C . VAL A 1 85 ? 1.954 -6.344 -19.75 1 97.44 85 VAL A C 1
ATOM 697 O O . VAL A 1 85 ? 1.067 -6.164 -20.594 1 97.44 85 VAL A O 1
ATOM 700 N N . ASP A 1 86 ? 3.24 -6.461 -20.078 1 97.81 86 ASP A N 1
ATOM 701 C CA . ASP A 1 86 ? 3.691 -6.539 -21.453 1 97.81 86 ASP A CA 1
ATOM 702 C C . ASP A 1 86 ? 4.449 -7.84 -21.719 1 97.81 86 ASP A C 1
ATOM 704 O O . ASP A 1 86 ? 5.051 -8.016 -22.781 1 97.81 86 ASP A O 1
ATOM 708 N N . TYR A 1 87 ? 4.508 -8.758 -20.719 1 97.62 87 TYR A N 1
ATOM 709 C CA . TYR A 1 87 ? 5.066 -10.102 -20.766 1 97.62 87 TYR A CA 1
ATOM 710 C C . TYR A 1 87 ? 6.566 -10.062 -21.016 1 97.62 87 TYR A C 1
ATOM 712 O O . TYR A 1 87 ? 7.164 -11.062 -21.422 1 97.62 87 TYR A O 1
ATOM 720 N N . LYS A 1 88 ? 7.164 -8.867 -20.828 1 97.75 88 LYS A N 1
ATOM 721 C CA . LYS A 1 88 ? 8.609 -8.711 -20.953 1 97.75 88 LYS A CA 1
ATOM 722 C C . LYS A 1 88 ? 9.188 -7.957 -19.766 1 97.75 88 LYS A C 1
ATOM 724 O O . LYS A 1 88 ? 9.922 -8.531 -18.953 1 97.75 88 LYS A O 1
ATOM 729 N N . THR A 1 89 ? 8.766 -6.734 -19.625 1 98.06 89 THR A N 1
ATOM 730 C CA . THR A 1 89 ? 9.273 -5.938 -18.516 1 98.06 89 THR A CA 1
ATOM 731 C C . THR A 1 89 ? 8.352 -6.043 -17.297 1 98.06 89 THR A C 1
ATOM 733 O O . THR A 1 89 ? 8.758 -5.75 -16.172 1 98.06 89 THR A O 1
ATOM 736 N N . ARG A 1 90 ? 7.172 -6.383 -17.547 1 98.25 90 ARG A N 1
ATOM 737 C CA . ARG A 1 90 ? 6.129 -6.633 -16.547 1 98.25 90 ARG A CA 1
ATOM 738 C C . ARG A 1 90 ? 5.355 -7.906 -16.875 1 98.25 90 ARG A C 1
ATOM 740 O O . ARG A 1 90 ? 4.711 -7.996 -17.922 1 98.25 90 ARG A O 1
ATOM 747 N N . LEU A 1 91 ? 5.445 -8.828 -15.992 1 98.56 91 LEU A N 1
ATOM 748 C CA . LEU A 1 91 ? 4.84 -10.133 -16.234 1 98.56 91 LEU A CA 1
ATOM 749 C C . LEU A 1 91 ? 4.207 -10.68 -14.953 1 98.56 91 LEU A C 1
ATOM 751 O O . LEU A 1 91 ? 4.707 -10.43 -13.852 1 98.56 91 LEU A O 1
ATOM 755 N N . ALA A 1 92 ? 3.092 -11.344 -15.102 1 98.88 92 ALA A N 1
ATOM 756 C CA . ALA A 1 92 ? 2.443 -11.992 -13.969 1 98.88 92 ALA A CA 1
ATOM 757 C C . ALA A 1 92 ? 1.844 -13.336 -14.375 1 98.88 92 ALA A C 1
ATOM 759 O O . ALA A 1 92 ? 1.313 -13.477 -15.484 1 98.88 92 ALA A O 1
ATOM 760 N N . TYR A 1 93 ? 1.974 -14.297 -13.539 1 98.88 93 TYR A N 1
ATOM 761 C CA . TYR A 1 93 ? 1.262 -15.562 -13.625 1 98.88 93 TYR A CA 1
ATOM 762 C C . TYR A 1 93 ? 0.233 -15.688 -12.508 1 98.88 93 TYR A C 1
ATOM 764 O O . TYR A 1 93 ? 0.504 -15.328 -11.359 1 98.88 93 TYR A O 1
ATOM 772 N N . ILE A 1 94 ? -0.944 -16.156 -12.852 1 98.81 94 ILE A N 1
ATOM 773 C CA . ILE A 1 94 ? -1.97 -16.375 -11.836 1 98.81 94 ILE A CA 1
ATOM 774 C C . ILE A 1 94 ? -2.256 -17.859 -11.703 1 98.81 94 ILE A C 1
ATOM 776 O O . ILE A 1 94 ? -2.119 -18.625 -12.664 1 98.81 94 ILE A O 1
ATOM 780 N N . ALA A 1 95 ? -2.57 -18.281 -10.531 1 98.81 95 ALA A N 1
ATOM 781 C CA . ALA A 1 95 ? -3.059 -19.625 -10.227 1 98.81 95 ALA A CA 1
ATOM 782 C C . ALA A 1 95 ? -4.566 -19.625 -10 1 98.81 95 ALA A C 1
ATOM 784 O O . ALA A 1 95 ? -5.082 -18.812 -9.234 1 98.81 95 ALA A O 1
ATOM 785 N N . LEU A 1 96 ? -5.262 -20.516 -10.68 1 98.38 96 LEU A N 1
ATOM 786 C CA . LEU A 1 96 ? -6.715 -20.594 -10.633 1 98.38 96 LEU A CA 1
ATOM 787 C C . LEU A 1 96 ? -7.172 -21.984 -10.203 1 98.38 96 LEU A C 1
ATOM 789 O O . LEU A 1 96 ? -6.539 -22.984 -10.555 1 98.38 96 LEU A O 1
ATOM 793 N N . VAL A 1 97 ? -8.219 -22.016 -9.484 1 97.31 97 VAL A N 1
ATOM 794 C CA . VAL A 1 97 ? -8.844 -23.281 -9.094 1 97.31 97 VAL A CA 1
ATOM 795 C C . VAL A 1 97 ? -10.328 -23.25 -9.477 1 97.31 97 VAL A C 1
ATOM 797 O O . VAL A 1 97 ? -10.93 -22.188 -9.594 1 97.31 97 VAL A O 1
ATOM 800 N N . HIS A 1 98 ? -10.773 -24.422 -9.742 1 94.75 98 HIS A N 1
ATOM 801 C CA . HIS A 1 98 ? -12.211 -24.547 -9.969 1 94.75 98 HIS A CA 1
ATOM 802 C C . HIS A 1 98 ? -12.992 -24.422 -8.664 1 94.75 98 HIS A C 1
ATOM 804 O O . HIS A 1 98 ? -12.711 -25.141 -7.699 1 94.75 98 HIS A O 1
ATOM 810 N N . ASP A 1 99 ? -13.859 -23.469 -8.578 1 91.19 99 ASP A N 1
ATOM 811 C CA . ASP A 1 99 ? -14.734 -23.234 -7.441 1 91.19 99 ASP A CA 1
ATOM 812 C C . ASP A 1 99 ? -16.172 -22.984 -7.895 1 91.19 99 ASP A C 1
ATOM 814 O O . ASP A 1 99 ? -16.5 -21.906 -8.375 1 91.19 99 ASP A O 1
ATOM 818 N N . ASN A 1 100 ? -17.031 -24 -7.637 1 89.25 100 ASN A N 1
ATOM 819 C CA . ASN A 1 100 ? -18.438 -23.922 -7.969 1 89.25 100 ASN A CA 1
ATOM 820 C C . ASN A 1 100 ? -18.656 -23.5 -9.414 1 89.25 100 ASN A C 1
ATOM 822 O O . ASN A 1 100 ? -19.422 -22.578 -9.688 1 89.25 100 ASN A O 1
ATOM 826 N N . GLY A 1 101 ? -17.922 -24.094 -10.328 1 88.31 101 GLY A N 1
ATOM 827 C CA . GLY A 1 101 ? -18.125 -23.906 -11.758 1 88.31 101 GLY A CA 1
ATOM 828 C C . GLY A 1 101 ? -17.406 -22.688 -12.312 1 88.31 101 GLY A C 1
ATOM 829 O O . GLY A 1 101 ? -17.484 -22.406 -13.508 1 88.31 101 GLY A O 1
ATOM 830 N N . LYS A 1 102 ? -16.719 -22.016 -11.484 1 93.5 102 LYS A N 1
ATOM 831 C CA . LYS A 1 102 ? -15.961 -20.859 -11.945 1 93.5 102 LYS A CA 1
ATOM 832 C C . LYS A 1 102 ? -14.492 -20.969 -11.555 1 93.5 102 LYS A C 1
ATOM 834 O O . LYS A 1 102 ? -14.125 -21.781 -10.711 1 93.5 102 LYS A O 1
ATOM 839 N N . LEU A 1 103 ? -13.711 -20.203 -12.281 1 95.5 103 LEU A N 1
ATOM 840 C CA . LEU A 1 103 ? -12.297 -20.125 -11.922 1 95.5 103 LEU A CA 1
ATOM 841 C C . LEU A 1 103 ? -12.047 -18.984 -10.93 1 95.5 103 LEU A C 1
ATOM 843 O O . LEU A 1 103 ? -12.445 -17.844 -11.172 1 95.5 103 LEU A O 1
ATOM 847 N N . THR A 1 104 ? -11.445 -19.406 -9.828 1 97.38 104 THR A N 1
ATOM 848 C CA . THR A 1 104 ? -11.109 -18.453 -8.781 1 97.38 104 THR A CA 1
ATOM 849 C C . THR A 1 104 ? -9.594 -18.312 -8.633 1 97.38 104 THR A C 1
ATOM 851 O O . THR A 1 104 ? -8.883 -19.312 -8.594 1 97.38 104 THR A O 1
ATOM 854 N N . GLU A 1 105 ? -9.172 -17.062 -8.578 1 98.5 105 GLU A N 1
ATOM 855 C CA . GLU A 1 105 ? -7.746 -16.812 -8.391 1 98.5 105 GLU A CA 1
ATOM 856 C C . GLU A 1 105 ? -7.316 -17.094 -6.961 1 98.5 105 GLU A C 1
ATOM 858 O O . GLU A 1 105 ? -7.938 -16.625 -6.012 1 98.5 105 GLU A O 1
ATOM 863 N N . ILE A 1 106 ? -6.188 -17.906 -6.832 1 98.56 106 ILE A N 1
ATOM 864 C CA . ILE A 1 106 ? -5.758 -18.266 -5.488 1 98.56 106 ILE A CA 1
ATOM 865 C C . ILE A 1 106 ? -4.281 -17.922 -5.305 1 98.56 106 ILE A C 1
ATOM 867 O O . ILE A 1 106 ? -3.707 -18.156 -4.242 1 98.56 106 ILE A O 1
ATOM 871 N N . GLY A 1 107 ? -3.639 -17.359 -6.309 1 98.75 107 GLY A N 1
ATOM 872 C CA . GLY A 1 107 ? -2.246 -16.938 -6.223 1 98.75 107 GLY A CA 1
ATOM 873 C C . GLY A 1 107 ? -1.778 -16.156 -7.434 1 98.75 107 GLY A C 1
ATOM 874 O O . GLY A 1 107 ? -2.369 -16.266 -8.508 1 98.75 107 GLY A O 1
ATOM 875 N N . VAL A 1 108 ? -0.727 -15.414 -7.234 1 98.81 108 VAL A N 1
ATOM 876 C CA . VAL A 1 108 ? -0.141 -14.633 -8.32 1 98.81 108 VAL A CA 1
ATOM 877 C C . VAL A 1 108 ? 1.347 -14.414 -8.055 1 98.81 108 VAL A C 1
ATOM 879 O O . VAL A 1 108 ? 1.76 -14.227 -6.91 1 98.81 108 VAL A O 1
ATOM 882 N N . SER A 1 109 ? 2.143 -14.57 -9.016 1 98.81 109 SER A N 1
ATOM 883 C CA . SER A 1 109 ? 3.527 -14.102 -9.039 1 98.81 109 SER A CA 1
ATOM 884 C C . SER A 1 109 ? 3.746 -13.078 -10.148 1 98.81 109 SER A C 1
ATOM 886 O O . SER A 1 109 ? 3.088 -13.141 -11.188 1 98.81 109 SER A O 1
ATOM 888 N N . ARG A 1 110 ? 4.602 -12.133 -9.883 1 98.62 110 ARG A N 1
ATOM 889 C CA . ARG A 1 110 ? 4.871 -11.133 -10.906 1 98.62 110 ARG A CA 1
ATOM 890 C C . ARG A 1 110 ? 6.281 -10.57 -10.766 1 98.62 110 ARG A C 1
ATOM 892 O O . ARG A 1 110 ? 6.887 -10.656 -9.695 1 98.62 110 ARG A O 1
ATOM 899 N N . TYR A 1 111 ? 6.82 -10.07 -11.875 1 98.38 111 TYR A N 1
ATOM 900 C CA . TYR A 1 111 ? 8.031 -9.266 -11.789 1 98.38 111 TYR A CA 1
ATOM 901 C C . TYR A 1 111 ? 7.883 -7.973 -12.594 1 98.38 111 TYR A C 1
ATOM 903 O O . TYR A 1 111 ? 7.02 -7.875 -13.461 1 98.38 111 TYR A O 1
ATOM 911 N N . CYS A 1 112 ? 8.594 -7 -12.219 1 96.88 112 CYS A N 1
ATOM 912 C CA . CYS A 1 112 ? 8.727 -5.73 -12.93 1 96.88 112 CYS A CA 1
ATOM 913 C C . CYS A 1 112 ? 10.195 -5.348 -13.078 1 96.88 112 CYS A C 1
ATOM 915 O O . CYS A 1 112 ? 10.961 -5.41 -12.117 1 96.88 112 CYS A O 1
ATOM 917 N N . ALA A 1 113 ? 10.539 -4.973 -14.266 1 97.38 113 ALA A N 1
ATOM 918 C CA . ALA A 1 113 ? 11.906 -4.52 -14.523 1 97.38 113 ALA A CA 1
ATOM 919 C C . ALA A 1 113 ? 12.227 -3.27 -13.711 1 97.38 113 ALA A C 1
ATOM 921 O O . ALA A 1 113 ? 11.438 -2.328 -13.664 1 97.38 113 ALA A O 1
ATOM 922 N N . THR A 1 114 ? 13.391 -3.299 -13.07 1 93.94 114 THR A N 1
ATOM 923 C CA . THR A 1 114 ? 13.852 -2.141 -12.312 1 93.94 114 THR A CA 1
ATOM 924 C C . THR A 1 114 ? 15.109 -1.55 -12.938 1 93.94 114 THR A C 1
ATOM 926 O O . THR A 1 114 ? 15.477 -0.407 -12.648 1 93.94 114 THR A O 1
ATOM 929 N N . ALA A 1 115 ? 15.789 -2.293 -13.719 1 94.31 115 ALA A N 1
ATOM 930 C CA . ALA A 1 115 ? 16.953 -1.938 -14.531 1 94.31 115 ALA A CA 1
ATOM 931 C C . ALA A 1 115 ? 17.062 -2.842 -15.758 1 94.31 115 ALA A C 1
ATOM 933 O O . ALA A 1 115 ? 16.234 -3.742 -15.945 1 94.31 115 ALA A O 1
ATOM 934 N N . ASP A 1 116 ? 17.938 -2.645 -16.609 1 93.38 116 ASP A N 1
ATOM 935 C CA . ASP A 1 116 ? 18.062 -3.369 -17.859 1 93.38 116 ASP A CA 1
ATOM 936 C C . ASP A 1 116 ? 18.109 -4.879 -17.625 1 93.38 116 ASP A C 1
ATOM 938 O O . ASP A 1 116 ? 17.531 -5.648 -18.391 1 93.38 116 ASP A O 1
ATOM 942 N N . HIS A 1 117 ? 18.688 -5.355 -16.641 1 96.88 117 HIS A N 1
ATOM 943 C CA . HIS A 1 117 ? 18.812 -6.793 -16.438 1 96.88 117 HIS A CA 1
ATOM 944 C C . HIS A 1 117 ? 18.453 -7.188 -15.016 1 96.88 117 HIS A C 1
ATOM 946 O O . HIS A 1 117 ? 18.906 -8.211 -14.516 1 96.88 117 HIS A O 1
ATOM 952 N N . GLU A 1 118 ? 17.703 -6.34 -14.43 1 98.19 118 GLU A N 1
ATOM 953 C CA . GLU A 1 118 ? 17.266 -6.59 -13.055 1 98.19 118 GLU A CA 1
ATOM 954 C C . GLU A 1 118 ? 15.758 -6.387 -12.914 1 98.19 118 GLU A C 1
ATOM 956 O O . GLU A 1 118 ? 15.195 -5.449 -13.484 1 98.19 118 GLU A O 1
ATOM 961 N N . CYS A 1 119 ? 15.109 -7.301 -12.18 1 98 119 CYS A N 1
ATOM 962 C CA . CYS A 1 119 ? 13.68 -7.156 -11.938 1 98 119 CYS A CA 1
ATOM 963 C C . CYS A 1 119 ? 13.336 -7.48 -10.484 1 98 119 CYS A C 1
ATOM 965 O O . CYS A 1 119 ? 14.031 -8.266 -9.836 1 98 119 CYS A O 1
ATOM 967 N N . GLU A 1 120 ? 12.352 -6.805 -9.992 1 97.38 120 GLU A N 1
ATOM 968 C CA . GLU A 1 120 ? 11.766 -7.109 -8.695 1 97.38 120 GLU A CA 1
ATOM 969 C C . GLU A 1 120 ? 10.57 -8.047 -8.836 1 97.38 120 GLU A C 1
ATOM 971 O O . GLU A 1 120 ? 9.766 -7.91 -9.758 1 97.38 120 GLU A O 1
ATOM 976 N N . CYS A 1 121 ? 10.484 -8.984 -7.918 1 98.06 121 CYS A N 1
ATOM 977 C CA . CYS A 1 121 ? 9.375 -9.922 -8 1 98.06 121 CYS A CA 1
ATOM 978 C C . CYS A 1 121 ? 8.578 -9.938 -6.699 1 98.06 121 CYS A C 1
ATOM 980 O O . CYS A 1 121 ? 9.047 -9.445 -5.672 1 98.06 121 CYS A O 1
ATOM 982 N N . ALA A 1 122 ? 7.375 -10.422 -6.797 1 97.69 122 ALA A N 1
ATOM 983 C CA . ALA A 1 122 ? 6.484 -10.688 -5.668 1 97.69 122 ALA A CA 1
ATOM 984 C C . ALA A 1 122 ? 5.625 -11.922 -5.926 1 97.69 122 ALA A C 1
ATOM 986 O O . ALA A 1 122 ? 5.34 -12.258 -7.078 1 97.69 122 ALA A O 1
ATOM 987 N N . VAL A 1 123 ? 5.273 -12.57 -4.855 1 98.38 123 VAL A N 1
ATOM 988 C CA . VAL A 1 123 ? 4.363 -13.703 -4.926 1 98.38 123 VAL A CA 1
ATOM 989 C C . VAL A 1 123 ? 3.389 -13.664 -3.752 1 98.38 123 VAL A C 1
ATOM 991 O O . VAL A 1 123 ? 3.775 -13.328 -2.631 1 98.38 123 VAL A O 1
ATOM 994 N N . THR A 1 124 ? 2.145 -13.914 -4.078 1 98.06 124 THR A N 1
ATOM 995 C CA . THR A 1 124 ? 1.094 -13.953 -3.066 1 98.06 124 THR A CA 1
ATOM 996 C C . THR A 1 124 ? 0.196 -15.172 -3.264 1 98.06 124 THR A C 1
ATOM 998 O O . THR A 1 124 ? -0.232 -15.453 -4.383 1 98.06 124 THR A O 1
ATOM 1001 N N . VAL A 1 125 ? 0.02 -15.875 -2.221 1 98.31 125 VAL A N 1
ATOM 1002 C CA . VAL A 1 125 ? -0.865 -17.031 -2.203 1 98.31 125 VAL A CA 1
ATOM 1003 C C . VAL A 1 125 ? -1.997 -16.812 -1.204 1 98.31 125 VAL A C 1
ATOM 1005 O O . VAL A 1 125 ? -1.763 -16.344 -0.086 1 98.31 125 VAL A O 1
ATOM 1008 N N . ALA A 1 126 ? -3.24 -17.094 -1.677 1 97.75 126 ALA A N 1
ATOM 1009 C CA . ALA A 1 126 ? -4.379 -16.984 -0.77 1 97.75 126 ALA A CA 1
ATOM 1010 C C . ALA A 1 126 ? -4.133 -17.75 0.521 1 97.75 126 ALA A C 1
ATOM 1012 O O . ALA A 1 126 ? -3.562 -18.844 0.495 1 97.75 126 ALA A O 1
ATOM 1013 N N . ASP A 1 127 ? -4.656 -17.234 1.592 1 96.38 127 ASP A N 1
ATOM 1014 C CA . ASP A 1 127 ? -4.34 -17.734 2.928 1 96.38 127 ASP A CA 1
ATOM 1015 C C . ASP A 1 127 ? -4.645 -19.219 3.047 1 96.38 127 ASP A C 1
ATOM 1017 O O . ASP A 1 127 ? -3.816 -20 3.543 1 96.38 127 ASP A O 1
ATOM 1021 N N . GLN A 1 128 ? -5.73 -19.656 2.531 1 95.12 128 GLN A N 1
ATOM 1022 C CA . GLN A 1 128 ? -6.18 -21.047 2.701 1 95.12 128 GLN A CA 1
ATOM 1023 C C . GLN A 1 128 ? -5.391 -21.984 1.803 1 95.12 128 GLN A C 1
ATOM 1025 O O . GLN A 1 128 ? -5.492 -23.219 1.943 1 95.12 128 GLN A O 1
ATOM 1030 N N . TRP A 1 129 ? -4.551 -21.484 0.929 1 96.75 129 TRP A N 1
ATOM 1031 C CA . TRP A 1 129 ? -3.834 -22.297 -0.053 1 96.75 129 TRP A CA 1
ATOM 1032 C C . TRP A 1 129 ? -2.328 -22.234 0.188 1 96.75 129 TRP A C 1
ATOM 1034 O O . TRP A 1 129 ? -1.541 -22.672 -0.653 1 96.75 129 TRP A O 1
ATOM 1044 N N . GLN A 1 130 ? -1.952 -21.688 1.323 1 95.88 130 GLN A N 1
ATOM 1045 C CA . GLN A 1 130 ? -0.537 -21.547 1.655 1 95.88 130 GLN A CA 1
ATOM 1046 C C . GLN A 1 130 ? 0.032 -22.875 2.158 1 95.88 130 GLN A C 1
ATOM 1048 O O . GLN A 1 130 ? -0.718 -23.766 2.57 1 95.88 130 GLN A O 1
ATOM 1053 N N . HIS A 1 131 ? 1.301 -23.047 1.979 1 95.44 131 HIS A N 1
ATOM 1054 C CA . HIS A 1 131 ? 2.074 -24.188 2.461 1 95.44 131 HIS A CA 1
ATOM 1055 C C . HIS A 1 131 ? 1.708 -25.469 1.71 1 95.44 131 HIS A C 1
ATOM 1057 O O . HIS A 1 131 ? 1.837 -26.562 2.248 1 95.44 131 HIS A O 1
ATOM 1063 N N . LEU A 1 132 ? 1.25 -25.312 0.496 1 96.94 132 LEU A N 1
ATOM 1064 C CA . LEU A 1 132 ? 0.917 -26.453 -0.358 1 96.94 132 LEU A CA 1
ATOM 1065 C C . LEU A 1 132 ? 1.8 -26.469 -1.602 1 96.94 132 LEU A C 1
ATOM 1067 O O . LEU A 1 132 ? 1.501 -27.172 -2.566 1 96.94 132 LEU A O 1
ATOM 1071 N N . GLY A 1 133 ? 2.803 -25.609 -1.611 1 97.69 133 GLY A N 1
ATOM 1072 C CA . GLY A 1 133 ? 3.758 -25.625 -2.707 1 97.69 133 GLY A CA 1
ATOM 1073 C C . GLY A 1 133 ? 3.391 -24.672 -3.832 1 97.69 133 GLY A C 1
ATOM 1074 O O . GLY A 1 133 ? 4.137 -24.531 -4.801 1 97.69 133 GLY A O 1
ATOM 1075 N N . LEU A 1 134 ? 2.293 -24 -3.742 1 98.5 134 LEU A N 1
ATOM 1076 C CA . LEU A 1 134 ? 1.807 -23.141 -4.812 1 98.5 134 LEU A CA 1
ATOM 1077 C C . LEU A 1 134 ? 2.775 -21.984 -5.066 1 98.5 134 LEU A C 1
ATOM 1079 O O . LEU A 1 134 ? 3.039 -21.641 -6.219 1 98.5 134 LEU A O 1
ATOM 1083 N N . GLY A 1 135 ? 3.273 -21.375 -3.988 1 98.56 135 GLY A N 1
ATOM 1084 C CA . GLY A 1 135 ? 4.25 -20.312 -4.148 1 98.56 135 GLY A CA 1
ATOM 1085 C C . GLY A 1 135 ? 5.473 -20.734 -4.941 1 98.56 135 GLY A C 1
ATOM 1086 O O . GLY A 1 135 ? 5.953 -19.984 -5.801 1 98.56 135 GLY A O 1
ATOM 1087 N N . THR A 1 136 ? 5.918 -21.906 -4.637 1 98.5 136 THR A N 1
ATOM 1088 C CA . THR A 1 136 ? 7.066 -22.469 -5.34 1 98.5 136 THR A CA 1
ATOM 1089 C C . THR A 1 136 ? 6.766 -22.625 -6.828 1 98.5 136 THR A C 1
ATOM 1091 O O . THR A 1 136 ? 7.551 -22.188 -7.676 1 98.5 136 THR A O 1
ATOM 1094 N N . LEU A 1 137 ? 5.613 -23.203 -7.148 1 98.62 137 LEU A N 1
ATOM 1095 C CA . LEU A 1 137 ? 5.223 -23.406 -8.539 1 98.62 137 LEU A CA 1
ATOM 1096 C C . LEU A 1 137 ? 5.156 -22.078 -9.289 1 98.62 137 LEU A C 1
ATOM 1098 O O . LEU A 1 137 ? 5.715 -21.953 -10.383 1 98.62 137 LEU A O 1
ATOM 1102 N N . LEU A 1 138 ? 4.508 -21.094 -8.711 1 98.81 138 LEU A N 1
ATOM 1103 C CA . LEU A 1 138 ? 4.352 -19.781 -9.32 1 98.81 138 LEU A CA 1
ATOM 1104 C C . LEU A 1 138 ? 5.707 -19.125 -9.57 1 98.81 138 LEU A C 1
ATOM 1106 O O . LEU A 1 138 ? 5.957 -18.609 -10.656 1 98.81 138 LEU A O 1
ATOM 1110 N N . MET A 1 139 ? 6.566 -19.219 -8.617 1 98.81 139 MET A N 1
ATOM 1111 C CA . MET A 1 139 ? 7.867 -18.578 -8.703 1 98.81 139 MET A CA 1
ATOM 1112 C C . MET A 1 139 ? 8.758 -19.281 -9.719 1 98.81 139 MET A C 1
ATOM 1114 O O . MET A 1 139 ? 9.547 -18.641 -10.414 1 98.81 139 MET A O 1
ATOM 1118 N N . GLU A 1 140 ? 8.688 -20.578 -9.781 1 98.75 140 GLU A N 1
ATOM 1119 C CA . GLU A 1 140 ? 9.477 -21.312 -10.773 1 98.75 140 GLU A CA 1
ATOM 1120 C C . GLU A 1 140 ? 9.133 -20.875 -12.188 1 98.75 140 GLU A C 1
ATOM 1122 O O . GLU A 1 140 ? 10.023 -20.641 -13.008 1 98.75 140 GLU A O 1
ATOM 1127 N N . HIS A 1 141 ? 7.832 -20.75 -12.469 1 98.81 141 HIS A N 1
ATOM 1128 C CA . HIS A 1 141 ? 7.418 -20.25 -13.781 1 98.81 141 HIS A CA 1
ATOM 1129 C C . HIS A 1 141 ? 7.902 -18.828 -14.008 1 98.81 141 HIS A C 1
ATOM 1131 O O . HIS A 1 141 ? 8.367 -18.484 -15.102 1 98.81 141 HIS A O 1
ATOM 1137 N N . LEU A 1 142 ? 7.84 -18.016 -12.977 1 98.88 142 LEU A N 1
ATOM 1138 C CA . LEU A 1 142 ? 8.234 -16.609 -13.086 1 98.88 142 LEU A CA 1
ATOM 1139 C C . LEU A 1 142 ? 9.727 -16.484 -13.359 1 98.88 142 LEU A C 1
ATOM 1141 O O . LEU A 1 142 ? 10.141 -15.68 -14.203 1 98.88 142 LEU A O 1
ATOM 1145 N N . ILE A 1 143 ? 10.477 -17.281 -12.633 1 98.81 143 ILE A N 1
ATOM 1146 C CA . ILE A 1 143 ? 11.93 -17.281 -12.766 1 98.81 143 ILE A CA 1
ATOM 1147 C C . ILE A 1 143 ? 12.32 -17.703 -14.18 1 98.81 143 ILE A C 1
ATOM 1149 O O . ILE A 1 143 ? 13.164 -17.078 -14.82 1 98.81 143 ILE A O 1
ATOM 1153 N N . GLU A 1 144 ? 11.688 -18.719 -14.672 1 98.69 144 GLU A N 1
ATOM 1154 C CA . GLU A 1 144 ? 11.961 -19.188 -16.031 1 98.69 144 GLU A CA 1
ATOM 1155 C C . GLU A 1 144 ? 11.633 -18.109 -17.062 1 98.69 144 GLU A C 1
ATOM 1157 O O . GLU A 1 144 ? 12.406 -17.891 -18 1 98.69 144 GLU A O 1
ATOM 1162 N N . ALA A 1 145 ? 10.516 -17.469 -16.922 1 98.62 145 ALA A N 1
ATOM 1163 C CA . ALA A 1 145 ? 10.125 -16.406 -17.844 1 98.62 145 ALA A CA 1
ATOM 1164 C C . ALA A 1 145 ? 11.133 -15.25 -17.828 1 98.62 145 ALA A C 1
ATOM 1166 O O . ALA A 1 145 ? 11.484 -14.703 -18.859 1 98.62 145 ALA A O 1
ATOM 1167 N N . ALA A 1 146 ? 11.508 -14.867 -16.594 1 98.75 146 ALA A N 1
ATOM 1168 C CA . ALA A 1 146 ? 12.484 -13.789 -16.453 1 98.75 146 ALA A CA 1
ATOM 1169 C C . ALA A 1 146 ? 13.789 -14.141 -17.156 1 98.75 146 ALA A C 1
ATOM 1171 O O . ALA A 1 146 ? 14.383 -13.297 -17.844 1 98.75 146 ALA A O 1
ATOM 1172 N N . ARG A 1 147 ? 14.273 -15.398 -17.047 1 98.5 147 ARG A N 1
ATOM 1173 C CA . ARG A 1 147 ? 15.469 -15.875 -17.734 1 98.5 147 ARG A CA 1
ATOM 1174 C C . ARG A 1 147 ? 15.305 -15.75 -19.25 1 98.5 147 ARG A C 1
ATOM 1176 O O . ARG A 1 147 ? 16.188 -15.219 -19.938 1 98.5 147 ARG A O 1
ATOM 1183 N N . LYS A 1 148 ? 14.227 -16.172 -19.688 1 98.25 148 LYS A N 1
ATOM 1184 C CA . LYS A 1 148 ? 13.961 -16.156 -21.109 1 98.25 148 LYS A CA 1
ATOM 1185 C C . LYS A 1 148 ? 13.914 -14.719 -21.641 1 98.25 148 LYS A C 1
ATOM 1187 O O . LYS A 1 148 ? 14.281 -14.469 -22.797 1 98.25 148 LYS A O 1
ATOM 1192 N N . ASN A 1 149 ? 13.445 -13.844 -20.812 1 98.06 149 ASN A N 1
ATOM 1193 C CA . ASN A 1 149 ? 13.312 -12.445 -21.219 1 98.06 149 ASN A CA 1
ATOM 1194 C C . ASN A 1 149 ? 14.617 -11.68 -21.016 1 98.06 149 ASN A C 1
ATOM 1196 O O . ASN A 1 149 ? 14.656 -10.461 -21.188 1 98.06 149 ASN A O 1
ATOM 1200 N N . GLY A 1 150 ? 15.633 -12.32 -20.453 1 97.94 150 GLY A N 1
ATOM 1201 C CA . GLY A 1 150 ? 16.969 -11.75 -20.5 1 97.94 150 GLY A CA 1
ATOM 1202 C C . GLY A 1 150 ? 17.391 -11.125 -19.172 1 97.94 150 GLY A C 1
ATOM 1203 O O . GLY A 1 150 ? 18.422 -10.445 -19.109 1 97.94 150 GLY A O 1
ATOM 1204 N N . TYR A 1 151 ? 16.672 -11.344 -18.172 1 98.56 151 TYR A N 1
ATOM 1205 C CA . TYR A 1 151 ? 17.062 -10.812 -16.875 1 98.56 151 TYR A CA 1
ATOM 1206 C C . TYR A 1 151 ? 18.188 -11.641 -16.266 1 98.56 151 TYR A C 1
ATOM 1208 O O . TYR A 1 151 ? 18.266 -12.859 -16.484 1 98.56 151 TYR A O 1
ATOM 1216 N N . ARG A 1 152 ? 19.062 -10.969 -15.477 1 98.56 152 ARG A N 1
ATOM 1217 C CA . ARG A 1 152 ? 20.219 -11.625 -14.875 1 98.56 152 ARG A CA 1
ATOM 1218 C C . ARG A 1 152 ? 20.078 -11.711 -13.359 1 98.56 152 ARG A C 1
ATOM 1220 O O . ARG A 1 152 ? 20.766 -12.5 -12.711 1 98.56 152 ARG A O 1
ATOM 1227 N N . GLN A 1 153 ? 19.219 -10.859 -12.867 1 98.62 153 GLN A N 1
ATOM 1228 C CA . GLN A 1 153 ? 19 -10.844 -11.422 1 98.62 153 GLN A CA 1
ATOM 1229 C C . GLN A 1 153 ? 17.547 -10.555 -11.094 1 98.62 153 GLN A C 1
ATOM 1231 O O . GLN A 1 153 ? 16.906 -9.719 -11.734 1 98.62 153 GLN A O 1
ATOM 1236 N N . MET A 1 154 ? 17.078 -11.258 -10.156 1 98.75 154 MET A N 1
ATOM 1237 C CA . MET A 1 154 ? 15.742 -11.055 -9.594 1 98.75 154 MET A CA 1
ATOM 1238 C C . MET A 1 154 ? 15.812 -10.867 -8.086 1 98.75 154 MET A C 1
ATOM 1240 O O . MET A 1 154 ? 16.562 -11.555 -7.398 1 98.75 154 MET A O 1
ATOM 1244 N N . TYR A 1 155 ? 15.047 -9.867 -7.648 1 98.06 155 TYR A N 1
ATOM 1245 C CA . TYR A 1 155 ? 15.062 -9.68 -6.199 1 98.06 155 TYR A CA 1
ATOM 1246 C C . TYR A 1 155 ? 13.664 -9.375 -5.68 1 98.06 155 TYR A C 1
ATOM 1248 O O . TYR A 1 155 ? 12.75 -9.086 -6.457 1 98.06 155 TYR A O 1
ATOM 1256 N N . SER A 1 156 ? 13.461 -9.547 -4.418 1 96.94 156 SER A N 1
ATOM 1257 C CA . SER A 1 156 ? 12.234 -9.195 -3.709 1 96.94 156 SER A CA 1
ATOM 1258 C C . SER A 1 156 ? 12.539 -8.555 -2.361 1 96.94 156 SER A C 1
ATOM 1260 O O . SER A 1 156 ? 13.609 -8.766 -1.791 1 96.94 156 SER A O 1
ATOM 1262 N N . ILE A 1 157 ? 11.688 -7.699 -1.918 1 93.88 157 ILE A N 1
ATOM 1263 C CA . ILE A 1 157 ? 11.781 -7.055 -0.613 1 93.88 157 ILE A CA 1
ATOM 1264 C C . ILE A 1 157 ? 10.672 -7.574 0.298 1 93.88 157 ILE A C 1
ATOM 1266 O O . ILE A 1 157 ? 9.492 -7.559 -0.075 1 93.88 157 ILE A O 1
ATOM 1270 N N . ASP A 1 158 ? 11.062 -8.062 1.471 1 94.88 158 ASP A N 1
ATOM 1271 C CA . ASP A 1 158 ? 10.109 -8.672 2.389 1 94.88 158 ASP A CA 1
ATOM 1272 C C . ASP A 1 158 ? 10.383 -8.25 3.83 1 94.88 158 ASP A C 1
ATOM 1274 O O . ASP A 1 158 ? 11.477 -7.785 4.148 1 94.88 158 ASP A O 1
ATOM 1278 N N . ALA A 1 159 ? 9.336 -8.43 4.68 1 92.88 159 ALA A N 1
ATOM 1279 C CA . ALA A 1 159 ? 9.555 -8.242 6.109 1 92.88 159 ALA A CA 1
ATOM 1280 C C . ALA A 1 159 ? 10.508 -9.297 6.668 1 92.88 159 ALA A C 1
ATOM 1282 O O . ALA A 1 159 ? 10.406 -10.477 6.32 1 92.88 159 ALA A O 1
ATOM 1283 N N . ALA A 1 160 ? 11.414 -8.875 7.551 1 93.56 160 ALA A N 1
ATOM 1284 C CA . ALA A 1 160 ? 12.344 -9.812 8.18 1 93.56 160 ALA A CA 1
ATOM 1285 C C . ALA A 1 160 ? 11.602 -10.875 8.977 1 93.56 160 ALA A C 1
ATOM 1287 O O . ALA A 1 160 ? 12.086 -12 9.141 1 93.56 160 ALA A O 1
ATOM 1288 N N . SER A 1 161 ? 10.422 -10.539 9.375 1 92.06 161 SER A N 1
ATOM 1289 C CA . SER A 1 161 ? 9.625 -11.43 10.211 1 92.06 161 SER A CA 1
ATOM 1290 C C . SER A 1 161 ? 8.859 -12.445 9.375 1 92.06 161 SER A C 1
ATOM 1292 O O . SER A 1 161 ? 8.242 -13.367 9.914 1 92.06 161 SER A O 1
ATOM 1294 N N . ASN A 1 162 ? 8.875 -12.297 8.078 1 93.5 162 ASN A N 1
ATOM 1295 C CA . ASN A 1 162 ? 8.125 -13.188 7.195 1 93.5 162 ASN A CA 1
ATOM 1296 C C . ASN A 1 162 ? 8.875 -14.492 6.961 1 93.5 162 ASN A C 1
ATOM 1298 O O . ASN A 1 162 ? 9.492 -14.68 5.91 1 93.5 162 ASN A O 1
ATOM 1302 N N . ALA A 1 163 ? 8.719 -15.445 7.797 1 92.56 163 ALA A N 1
ATOM 1303 C CA . ALA A 1 163 ? 9.445 -16.719 7.766 1 92.56 163 ALA A CA 1
ATOM 1304 C C . ALA A 1 163 ? 9.055 -17.547 6.547 1 92.56 163 ALA A C 1
ATOM 1306 O O . ALA A 1 163 ? 9.898 -18.203 5.934 1 92.56 163 ALA A O 1
ATOM 1307 N N . ALA A 1 164 ? 7.82 -17.484 6.203 1 93.56 164 ALA A N 1
ATOM 1308 C CA . ALA A 1 164 ? 7.332 -18.266 5.066 1 93.56 164 ALA A CA 1
ATOM 1309 C C . ALA A 1 164 ? 8.016 -17.828 3.771 1 93.56 164 ALA A C 1
ATOM 1311 O O . ALA A 1 164 ? 8.414 -18.672 2.967 1 93.56 164 ALA A O 1
ATOM 1312 N N . MET A 1 165 ? 8.133 -16.594 3.578 1 95.12 165 MET A N 1
ATOM 1313 C CA . MET A 1 165 ? 8.789 -16.078 2.379 1 95.12 165 MET A CA 1
ATOM 1314 C C . MET A 1 165 ? 10.281 -16.391 2.395 1 95.12 165 MET A C 1
ATOM 1316 O O . MET A 1 165 ? 10.859 -16.703 1.356 1 95.12 165 MET A O 1
ATOM 1320 N N . ARG A 1 166 ? 10.867 -16.328 3.543 1 95.44 166 ARG A N 1
ATOM 1321 C CA . ARG A 1 166 ? 12.273 -16.672 3.68 1 95.44 166 ARG A CA 1
ATOM 1322 C C . ARG A 1 166 ? 12.516 -18.125 3.268 1 95.44 166 ARG A C 1
ATOM 1324 O O . ARG A 1 166 ? 13.469 -18.422 2.547 1 95.44 166 ARG A O 1
ATOM 1331 N N . ASP A 1 167 ? 11.727 -18.969 3.746 1 96.38 167 ASP A N 1
ATOM 1332 C CA . ASP A 1 167 ? 11.844 -20.391 3.414 1 96.38 167 ASP A CA 1
ATOM 1333 C C . ASP A 1 167 ? 11.664 -20.625 1.916 1 96.38 167 ASP A C 1
ATOM 1335 O O . ASP A 1 167 ? 12.406 -21.391 1.307 1 96.38 167 ASP A O 1
ATOM 1339 N N . LEU A 1 168 ? 10.664 -20.031 1.37 1 97.56 168 LEU A N 1
ATOM 1340 C CA . LEU A 1 168 ? 10.422 -20.125 -0.064 1 97.56 168 LEU A CA 1
ATOM 1341 C C . LEU A 1 168 ? 11.625 -19.641 -0.858 1 97.56 168 LEU A C 1
ATOM 1343 O O . LEU A 1 168 ? 12.086 -20.312 -1.779 1 97.56 168 LEU A O 1
ATOM 1347 N N . ALA A 1 169 ? 12.078 -18.438 -0.499 1 97.94 169 ALA A N 1
ATOM 1348 C CA . ALA A 1 169 ? 13.227 -17.844 -1.176 1 97.94 169 ALA A CA 1
ATOM 1349 C C . ALA A 1 169 ? 14.438 -18.766 -1.114 1 97.94 169 ALA A C 1
ATOM 1351 O O . ALA A 1 169 ? 15.102 -19 -2.127 1 97.94 169 ALA A O 1
ATOM 1352 N N . HIS A 1 170 ? 14.68 -19.312 0.019 1 96.94 170 HIS A N 1
ATOM 1353 C CA . HIS A 1 170 ? 15.805 -20.219 0.21 1 96.94 170 HIS A CA 1
ATOM 1354 C C . HIS A 1 170 ? 15.656 -21.469 -0.659 1 96.94 170 HIS A C 1
ATOM 1356 O O . HIS A 1 170 ? 16.625 -21.906 -1.285 1 96.94 170 HIS A O 1
ATOM 1362 N N . SER A 1 171 ? 14.547 -22 -0.663 1 97.31 171 SER A N 1
ATOM 1363 C CA . SER A 1 171 ? 14.297 -23.219 -1.427 1 97.31 171 SER A CA 1
ATOM 1364 C C . SER A 1 171 ? 14.484 -22.984 -2.922 1 97.31 171 SER A C 1
ATOM 1366 O O . SER A 1 171 ? 14.797 -23.922 -3.67 1 97.31 171 SER A O 1
ATOM 1368 N N . LEU A 1 172 ? 14.305 -21.812 -3.383 1 98.19 172 LEU A N 1
ATOM 1369 C CA . LEU A 1 172 ? 14.406 -21.453 -4.793 1 98.19 172 LEU A CA 1
ATOM 1370 C C . LEU A 1 172 ? 15.805 -20.969 -5.141 1 98.19 172 LEU A C 1
ATOM 1372 O O . LEU A 1 172 ? 16.078 -20.625 -6.293 1 98.19 172 LEU A O 1
ATOM 1376 N N . GLY A 1 173 ? 16.641 -20.844 -4.094 1 98.25 173 GLY A N 1
ATOM 1377 C CA . GLY A 1 173 ? 18.031 -20.516 -4.348 1 98.25 173 GLY A CA 1
ATOM 1378 C C . GLY A 1 173 ? 18.328 -19.047 -4.184 1 98.25 173 GLY A C 1
ATOM 1379 O O . GLY A 1 173 ? 19.406 -18.578 -4.578 1 98.25 173 GLY A O 1
ATOM 1380 N N . PHE A 1 174 ? 17.406 -18.297 -3.621 1 98.75 174 PHE A N 1
ATOM 1381 C CA . PHE A 1 174 ? 17.672 -16.891 -3.342 1 98.75 174 PHE A CA 1
ATOM 1382 C C . PHE A 1 174 ? 18.641 -16.75 -2.18 1 98.75 174 PHE A C 1
ATOM 1384 O O . PHE A 1 174 ? 18.609 -17.531 -1.228 1 98.75 174 PHE A O 1
ATOM 1391 N N . GLU A 1 175 ? 19.438 -15.656 -2.279 1 98.25 175 GLU A N 1
ATOM 1392 C CA . GLU A 1 175 ? 20.25 -15.211 -1.145 1 98.25 175 GLU A CA 1
ATOM 1393 C C . GLU A 1 175 ? 19.578 -14.062 -0.403 1 98.25 175 GLU A C 1
ATOM 1395 O O . GLU A 1 175 ? 19.094 -13.117 -1.025 1 98.25 175 GLU A O 1
ATOM 1400 N N . THR A 1 176 ? 19.594 -14.172 0.894 1 97.69 176 THR A N 1
ATOM 1401 C CA . THR A 1 176 ? 18.891 -13.188 1.703 1 97.69 176 THR A CA 1
ATOM 1402 C C . THR A 1 176 ? 19.859 -12.297 2.465 1 97.69 176 THR A C 1
ATOM 1404 O O . THR A 1 176 ? 20.828 -12.789 3.045 1 97.69 176 THR A O 1
ATOM 1407 N N . ARG A 1 177 ? 19.594 -11.008 2.367 1 97.19 177 ARG A N 1
ATOM 1408 C CA . ARG A 1 177 ? 20.359 -10.031 3.152 1 97.19 177 ARG A CA 1
ATOM 1409 C C . ARG A 1 177 ? 19.422 -9.008 3.791 1 97.19 177 ARG A C 1
ATOM 1411 O O . ARG A 1 177 ? 18.344 -8.727 3.262 1 97.19 177 ARG A O 1
ATOM 1418 N N . THR A 1 178 ? 19.875 -8.508 4.926 1 95.25 178 THR A N 1
ATOM 1419 C CA . THR A 1 178 ? 19.141 -7.414 5.547 1 95.25 178 THR A CA 1
ATOM 1420 C C . THR A 1 178 ? 19.172 -6.164 4.672 1 95.25 178 THR A C 1
ATOM 1422 O O . THR A 1 178 ? 20.219 -5.836 4.098 1 95.25 178 THR A O 1
ATOM 1425 N N . ASP A 1 179 ? 18.031 -5.559 4.578 1 91.38 179 ASP A N 1
ATOM 1426 C CA . ASP A 1 179 ? 17.969 -4.289 3.859 1 91.38 179 ASP A CA 1
ATOM 1427 C C . ASP A 1 179 ? 18.797 -3.221 4.566 1 91.38 179 ASP A C 1
ATOM 1429 O O . ASP A 1 179 ? 18.562 -2.918 5.738 1 91.38 179 ASP A O 1
ATOM 1433 N N . PRO A 1 180 ? 19.766 -2.652 3.891 1 87.94 180 PRO A N 1
ATOM 1434 C CA . PRO A 1 180 ? 20.609 -1.646 4.535 1 87.94 180 PRO A CA 1
ATOM 1435 C C . PRO A 1 180 ? 19.828 -0.404 4.961 1 87.94 180 PRO A C 1
ATOM 1437 O O . PRO A 1 180 ? 20.234 0.287 5.902 1 87.94 180 PRO A O 1
ATOM 1440 N N . GLU A 1 181 ? 18.734 -0.172 4.344 1 81.25 181 GLU A N 1
ATOM 1441 C CA . GLU A 1 181 ? 17.984 1.048 4.605 1 81.25 181 GLU A CA 1
ATOM 1442 C C . GLU A 1 181 ? 16.922 0.817 5.676 1 81.25 181 GLU A C 1
ATOM 1444 O O . GLU A 1 181 ? 16.391 1.772 6.246 1 81.25 181 GLU A O 1
ATOM 1449 N N . ASP A 1 182 ? 16.594 -0.395 5.934 1 83.56 182 ASP A N 1
ATOM 1450 C CA . ASP A 1 182 ? 15.555 -0.746 6.891 1 83.56 182 ASP A CA 1
ATOM 1451 C C . ASP A 1 182 ? 15.773 -2.146 7.457 1 83.56 182 ASP A C 1
ATOM 1453 O O . ASP A 1 182 ? 15.414 -3.141 6.82 1 83.56 182 ASP A O 1
ATOM 1457 N N . THR A 1 183 ? 16.188 -2.172 8.664 1 86.25 183 THR A N 1
ATOM 1458 C CA . THR A 1 183 ? 16.594 -3.441 9.258 1 86.25 183 THR A CA 1
ATOM 1459 C C . THR A 1 183 ? 15.383 -4.344 9.492 1 86.25 183 THR A C 1
ATOM 1461 O O . THR A 1 183 ? 15.539 -5.535 9.758 1 86.25 183 THR A O 1
ATOM 1464 N N . ARG A 1 184 ? 14.242 -3.838 9.359 1 88.19 184 ARG A N 1
ATOM 1465 C CA . ARG A 1 184 ? 13.047 -4.648 9.531 1 88.19 184 ARG A CA 1
ATOM 1466 C C .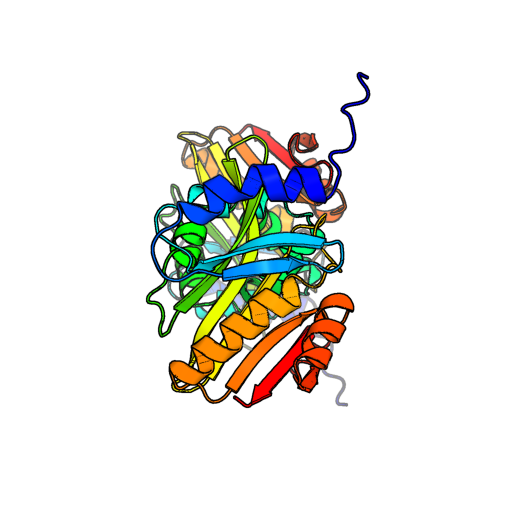 ARG A 1 184 ? 12.664 -5.352 8.234 1 88.19 184 ARG A C 1
ATOM 1468 O O . ARG A 1 184 ? 11.703 -6.129 8.203 1 88.19 184 ARG A O 1
ATOM 1475 N N . GLN A 1 185 ? 13.422 -5.098 7.242 1 92.31 185 GLN A N 1
ATOM 1476 C CA . GLN A 1 185 ? 13.188 -5.715 5.941 1 92.31 185 GLN A CA 1
ATOM 1477 C C . GLN A 1 185 ? 14.391 -6.527 5.492 1 92.31 185 GLN A C 1
ATOM 1479 O O . GLN A 1 185 ? 15.508 -6.312 5.973 1 92.31 185 GLN A O 1
ATOM 1484 N N . VAL A 1 186 ? 14.117 -7.496 4.648 1 96.19 186 VAL A N 1
ATOM 1485 C CA . VAL A 1 186 ? 15.164 -8.289 4.012 1 96.19 186 VAL A CA 1
ATOM 1486 C C . VAL A 1 186 ? 15 -8.242 2.496 1 96.19 186 VAL A C 1
ATOM 1488 O O . VAL A 1 186 ? 13.891 -8.023 1.993 1 96.19 186 VAL A O 1
ATOM 1491 N N . ILE A 1 187 ? 16.125 -8.391 1.83 1 96.5 187 ILE A N 1
ATOM 1492 C CA . ILE A 1 187 ? 16.141 -8.492 0.375 1 96.5 187 ILE A CA 1
ATOM 1493 C C . ILE A 1 187 ? 16.578 -9.891 -0.042 1 96.5 187 ILE A C 1
ATOM 1495 O O . ILE A 1 187 ? 17.625 -10.375 0.403 1 96.5 187 ILE A O 1
ATOM 1499 N N . HIS A 1 188 ? 15.773 -10.594 -0.788 1 98.19 188 HIS A N 1
ATOM 1500 C CA . HIS A 1 188 ? 16.125 -11.859 -1.412 1 98.19 188 HIS A CA 1
ATOM 1501 C C . HIS A 1 188 ? 16.578 -11.656 -2.854 1 98.19 188 HIS A C 1
ATOM 1503 O O . HIS A 1 188 ? 15.867 -11.047 -3.654 1 98.19 188 HIS A O 1
ATOM 1509 N N . ARG A 1 189 ? 17.734 -12.227 -3.197 1 98.38 189 ARG A N 1
ATOM 1510 C CA . ARG A 1 189 ? 18.266 -12.047 -4.543 1 98.38 189 ARG A CA 1
ATOM 1511 C C . ARG A 1 189 ? 18.594 -13.391 -5.18 1 98.38 189 ARG A C 1
ATOM 1513 O O . ARG A 1 189 ? 19.125 -14.289 -4.512 1 98.38 189 ARG A O 1
ATOM 1520 N N . LEU A 1 190 ? 18.297 -13.508 -6.418 1 98.69 190 LEU A N 1
ATOM 1521 C CA . LEU A 1 190 ? 18.594 -14.688 -7.227 1 98.69 190 LEU A CA 1
ATOM 1522 C C . LEU A 1 190 ? 19.297 -14.297 -8.523 1 98.69 190 LEU A C 1
ATOM 1524 O O . LEU A 1 190 ? 18.812 -13.438 -9.258 1 98.69 190 LEU A O 1
ATOM 1528 N N . TYR A 1 191 ? 20.453 -14.891 -8.789 1 98 191 TYR A N 1
ATOM 1529 C CA . TYR A 1 191 ? 21.062 -14.75 -10.102 1 98 191 TYR A CA 1
ATOM 1530 C C . TYR A 1 191 ? 20.422 -15.688 -11.109 1 98 191 TYR A C 1
ATOM 1532 O O . TYR A 1 191 ? 20.25 -16.875 -10.844 1 98 191 TYR A O 1
ATOM 1540 N N . LEU A 1 192 ? 20.047 -15.117 -12.148 1 97.44 192 LEU A N 1
ATOM 1541 C CA . LEU A 1 192 ? 19.297 -15.875 -13.141 1 97.44 192 LEU A CA 1
ATOM 1542 C C . LEU A 1 192 ? 20.203 -16.406 -14.234 1 97.44 192 LEU A C 1
ATOM 1544 O O . LEU A 1 192 ? 21.25 -15.797 -14.531 1 97.44 192 LEU A O 1
ATOM 1548 N N . MET B 1 1 ? -26.875 -26.547 9.844 1 32.5 1 MET B N 1
ATOM 1549 C CA . MET B 1 1 ? -25.562 -26.422 9.211 1 32.5 1 MET B CA 1
ATOM 1550 C C . MET B 1 1 ? -25.281 -27.625 8.312 1 32.5 1 MET B C 1
ATOM 1552 O O . MET B 1 1 ? -25.094 -28.75 8.805 1 32.5 1 MET B O 1
ATOM 1556 N N . GLU B 1 2 ? -25.969 -27.766 7.211 1 36 2 GLU B N 1
ATOM 1557 C CA . GLU B 1 2 ? -25.891 -28.953 6.367 1 36 2 GLU B CA 1
ATOM 1558 C C . GLU B 1 2 ? -24.453 -29.281 6 1 36 2 GLU B C 1
ATOM 1560 O O . GLU B 1 2 ? -23.641 -28.391 5.781 1 36 2 GLU B O 1
ATOM 1565 N N . ASP B 1 3 ? -23.922 -30.406 6.449 1 38.38 3 ASP B N 1
ATOM 1566 C CA . ASP B 1 3 ? -22.609 -30.984 6.262 1 38.38 3 ASP B CA 1
ATOM 1567 C C . ASP B 1 3 ? -22.188 -30.938 4.793 1 38.38 3 ASP B C 1
ATOM 1569 O O . ASP B 1 3 ? -22.734 -31.672 3.965 1 38.38 3 ASP B O 1
ATOM 1573 N N . ARG B 1 4 ? -22.062 -29.859 4.266 1 47.94 4 ARG B N 1
ATOM 1574 C CA . ARG B 1 4 ? -21.578 -29.906 2.887 1 47.94 4 ARG B CA 1
ATOM 1575 C C . ARG B 1 4 ? -20.547 -31.016 2.705 1 47.94 4 ARG B C 1
ATOM 1577 O O . ARG B 1 4 ? -19.531 -31.047 3.41 1 47.94 4 ARG B O 1
ATOM 1584 N N . PRO B 1 5 ? -20.828 -31.984 2.133 1 51.66 5 PRO B N 1
ATOM 1585 C CA . PRO B 1 5 ? -19.859 -33.094 2.01 1 51.66 5 PRO B CA 1
ATOM 1586 C C . PRO B 1 5 ? -18.484 -32.594 1.56 1 51.66 5 PRO B C 1
ATOM 1588 O O . PRO B 1 5 ? -18.375 -31.656 0.756 1 51.66 5 PRO B O 1
ATOM 1591 N N . MET B 1 6 ? -17.406 -32.719 2.369 1 57.97 6 MET B N 1
ATOM 1592 C CA . MET B 1 6 ? -16.016 -32.344 2.074 1 57.97 6 MET B CA 1
ATOM 1593 C C . MET B 1 6 ? -15.555 -33 0.771 1 57.97 6 MET B C 1
ATOM 1595 O O . MET B 1 6 ? -15.539 -34.219 0.646 1 57.97 6 MET B O 1
ATOM 1599 N N . LEU B 1 7 ? -15.711 -32.312 -0.326 1 73.25 7 LEU B N 1
ATOM 1600 C CA . LEU B 1 7 ? -15.219 -32.781 -1.621 1 73.25 7 LEU B CA 1
ATOM 1601 C C . LEU B 1 7 ? -13.82 -33.375 -1.494 1 73.25 7 LEU B C 1
ATOM 1603 O O . LEU B 1 7 ? -12.969 -32.812 -0.792 1 73.25 7 LEU B O 1
ATOM 1607 N N . THR B 1 8 ? -13.719 -34.656 -1.896 1 87.25 8 THR B N 1
ATOM 1608 C CA . THR B 1 8 ? -12.406 -35.312 -1.932 1 87.25 8 THR B CA 1
ATOM 1609 C C . THR B 1 8 ? -11.516 -34.625 -2.979 1 87.25 8 THR B C 1
ATOM 1611 O O . THR B 1 8 ? -12 -33.844 -3.805 1 87.25 8 THR B O 1
ATOM 1614 N N . VAL B 1 9 ? -10.266 -34.844 -2.896 1 91.75 9 VAL B N 1
ATOM 1615 C CA . VAL B 1 9 ? -9.289 -34.344 -3.861 1 91.75 9 VAL B CA 1
ATOM 1616 C C . VAL B 1 9 ? -9.633 -34.844 -5.258 1 91.75 9 VAL B C 1
ATOM 1618 O O . VAL B 1 9 ? -9.547 -34.094 -6.238 1 91.75 9 VAL B O 1
ATOM 1621 N N . LYS B 1 10 ? -10.023 -36.094 -5.34 1 91.25 10 LYS B N 1
ATOM 1622 C CA . LYS B 1 10 ? -10.406 -36.688 -6.617 1 91.25 10 LYS B CA 1
ATOM 1623 C C . LYS B 1 10 ? -11.602 -35.969 -7.223 1 91.25 10 LYS B C 1
ATOM 1625 O O . LYS B 1 10 ? -11.617 -35.656 -8.422 1 91.25 10 LYS B O 1
ATOM 1630 N N . ASP B 1 11 ? -12.57 -35.688 -6.414 1 90.44 11 ASP B N 1
ATOM 1631 C CA . ASP B 1 11 ? -13.758 -34.969 -6.863 1 90.44 11 ASP B CA 1
ATOM 1632 C C . ASP B 1 11 ? -13.398 -33.562 -7.359 1 90.44 11 ASP B C 1
ATOM 1634 O O . ASP B 1 11 ? -13.891 -33.125 -8.398 1 90.44 11 ASP B O 1
ATOM 1638 N N . HIS B 1 12 ? -12.586 -32.969 -6.613 1 90.19 12 HIS B N 1
ATOM 1639 C CA . HIS B 1 12 ? -12.117 -31.641 -6.984 1 90.19 12 HIS B CA 1
ATOM 1640 C C . HIS B 1 12 ? -11.469 -31.656 -8.359 1 90.19 12 HIS B C 1
ATOM 1642 O O . HIS B 1 12 ? -11.812 -30.844 -9.227 1 90.19 12 HIS B O 1
ATOM 1648 N N . ASN B 1 13 ? -10.586 -32.531 -8.562 1 94.19 13 ASN B N 1
ATOM 1649 C CA . ASN B 1 13 ? -9.82 -32.594 -9.805 1 94.19 13 ASN B CA 1
ATOM 1650 C C . ASN B 1 13 ? -10.719 -32.938 -10.992 1 94.19 13 ASN B C 1
ATOM 1652 O O . ASN B 1 13 ? -10.555 -32.406 -12.086 1 94.19 13 ASN B O 1
ATOM 1656 N N . GLU B 1 14 ? -11.633 -33.844 -10.75 1 92.44 14 GLU B N 1
ATOM 1657 C CA . GLU B 1 14 ? -12.539 -34.25 -11.82 1 92.44 14 GLU B CA 1
ATOM 1658 C C . GLU B 1 14 ? -13.453 -33.094 -12.25 1 92.44 14 GLU B C 1
ATOM 1660 O O . GLU B 1 14 ? -13.68 -32.906 -13.438 1 92.44 14 GLU B O 1
ATOM 1665 N N . ARG B 1 15 ? -13.922 -32.438 -11.328 1 91.38 15 ARG B N 1
ATOM 1666 C CA . ARG B 1 15 ? -14.82 -31.328 -11.617 1 91.38 15 ARG B CA 1
ATOM 1667 C C . ARG B 1 15 ? -14.078 -30.203 -12.328 1 91.38 15 ARG B C 1
ATOM 1669 O O . ARG B 1 15 ? -14.664 -29.484 -13.141 1 91.38 15 ARG B O 1
ATOM 1676 N N . ALA B 1 16 ? -12.828 -30.078 -12.102 1 93.31 16 ALA B N 1
ATOM 1677 C CA . ALA B 1 16 ? -12.031 -28.984 -12.641 1 93.31 16 ALA B CA 1
ATOM 1678 C C . ALA B 1 16 ? -11.539 -29.312 -14.047 1 93.31 16 ALA B C 1
ATOM 1680 O O . ALA B 1 16 ? -11.273 -28.406 -14.852 1 93.31 16 ALA B O 1
ATOM 1681 N N . ALA B 1 17 ? -11.406 -30.562 -14.344 1 92.94 17 ALA B N 1
ATOM 1682 C CA . ALA B 1 17 ? -10.703 -31.062 -15.523 1 92.94 17 ALA B CA 1
ATOM 1683 C C . ALA B 1 17 ? -11.25 -30.438 -16.797 1 92.94 17 ALA B C 1
ATOM 1685 O O . ALA B 1 17 ? -10.492 -29.938 -17.641 1 92.94 17 ALA B O 1
ATOM 1686 N N . ALA B 1 18 ? -12.531 -30.453 -16.938 1 90.81 18 ALA B N 1
ATOM 1687 C CA . ALA B 1 18 ? -13.156 -29.938 -18.156 1 90.81 18 ALA B CA 1
ATOM 1688 C C . ALA B 1 18 ? -12.883 -28.453 -18.328 1 90.81 18 ALA B C 1
ATOM 1690 O O . ALA B 1 18 ? -12.578 -27.984 -19.422 1 90.81 18 ALA B O 1
ATOM 1691 N N . LEU B 1 19 ? -13.062 -27.766 -17.297 1 92.44 19 LEU B N 1
ATOM 1692 C CA . LEU B 1 19 ? -12.844 -26.328 -17.312 1 92.44 19 LEU B CA 1
ATOM 1693 C C . LEU B 1 19 ? -11.383 -26 -17.641 1 92.44 19 LEU B C 1
ATOM 1695 O O . LEU B 1 19 ? -11.102 -25.109 -18.438 1 92.44 19 LEU B O 1
ATOM 1699 N N . TYR B 1 20 ? -10.438 -26.703 -17.031 1 94.56 20 TYR B N 1
ATOM 1700 C CA . TYR B 1 20 ? -9.016 -26.5 -17.297 1 94.56 20 TYR B CA 1
ATOM 1701 C C . TYR B 1 20 ? -8.672 -26.797 -18.75 1 94.56 20 TYR B C 1
ATOM 1703 O O . TYR B 1 20 ? -7.867 -26.094 -19.359 1 94.56 20 TYR B O 1
ATOM 1711 N N . ALA B 1 21 ? -9.305 -27.766 -19.281 1 90.56 21 ALA B N 1
ATOM 1712 C CA . ALA B 1 21 ? -9.039 -28.203 -20.656 1 90.56 21 ALA B CA 1
ATOM 1713 C C . ALA B 1 21 ? -9.523 -27.156 -21.656 1 90.56 21 ALA B C 1
ATOM 1715 O O . ALA B 1 21 ? -9.062 -27.125 -22.797 1 90.56 21 ALA B O 1
ATOM 1716 N N . SER B 1 22 ? -10.398 -26.375 -21.297 1 91.31 22 SER B N 1
ATOM 1717 C CA . SER B 1 22 ? -11.016 -25.406 -22.188 1 91.31 22 SER B CA 1
ATOM 1718 C C . SER B 1 22 ? -10.172 -24.141 -22.312 1 91.31 22 SER B C 1
ATOM 1720 O O . SER B 1 22 ? -10.445 -23.281 -23.156 1 91.31 22 SER B O 1
ATOM 1722 N N . ILE B 1 23 ? -9.172 -24.047 -21.516 1 91.38 23 ILE B N 1
ATOM 1723 C CA . ILE B 1 23 ? -8.336 -22.844 -21.484 1 91.38 23 ILE B CA 1
ATOM 1724 C C . ILE B 1 23 ? -7.438 -22.812 -22.719 1 91.38 23 ILE B C 1
ATOM 1726 O O . ILE B 1 23 ? -6.793 -23.812 -23.047 1 91.38 23 ILE B O 1
ATOM 1730 N N . SER B 1 24 ? -7.41 -21.672 -23.375 1 91.69 24 SER B N 1
ATOM 1731 C CA . SER B 1 24 ? -6.547 -21.484 -24.531 1 91.69 24 SER B CA 1
ATOM 1732 C C . SER B 1 24 ? -5.258 -20.766 -24.156 1 91.69 24 SER B C 1
ATOM 1734 O O . SER B 1 24 ? -5.203 -20.094 -23.109 1 91.69 24 SER B O 1
ATOM 1736 N N . GLY B 1 25 ? -4.23 -20.938 -25 1 93 25 GLY B N 1
ATOM 1737 C CA . GLY B 1 25 ? -2.967 -20.266 -24.766 1 93 25 GLY B CA 1
ATOM 1738 C C . GLY B 1 25 ? -2.066 -21 -23.797 1 93 25 GLY B C 1
ATOM 1739 O O . GLY B 1 25 ? -2.375 -22.125 -23.375 1 93 25 GLY B O 1
ATOM 1740 N N . LYS B 1 26 ? -0.961 -20.438 -23.5 1 96.12 26 LYS B N 1
ATOM 1741 C CA . LYS B 1 26 ? 0.021 -21.031 -22.594 1 96.12 26 LYS B CA 1
ATOM 1742 C C . LYS B 1 26 ? -0.56 -21.234 -21.188 1 96.12 26 LYS B C 1
ATOM 1744 O O . LYS B 1 26 ? -1.121 -20.297 -20.609 1 96.12 26 LYS B O 1
ATOM 1749 N N . HIS B 1 27 ? -0.503 -22.422 -20.734 1 97.88 27 HIS B N 1
ATOM 1750 C CA . HIS B 1 27 ? -0.964 -22.734 -19.391 1 97.88 27 HIS B CA 1
ATOM 1751 C C . HIS B 1 27 ? -0.377 -24.047 -18.891 1 97.88 27 HIS B C 1
ATOM 1753 O O . HIS B 1 27 ? 0.21 -24.797 -19.672 1 97.88 27 HIS B O 1
ATOM 1759 N N . TRP B 1 28 ? -0.459 -24.297 -17.609 1 98.19 28 TRP B N 1
ATOM 1760 C CA . TRP B 1 28 ? -0.023 -25.516 -16.938 1 98.19 28 TRP B CA 1
ATOM 1761 C C . TRP B 1 28 ? -1.067 -25.984 -15.938 1 98.19 28 TRP B C 1
ATOM 1763 O O . TRP B 1 28 ? -1.676 -25.188 -15.234 1 98.19 28 TRP B O 1
ATOM 1773 N N . ILE B 1 29 ? -1.338 -27.234 -15.938 1 97.75 29 ILE B N 1
ATOM 1774 C CA . ILE B 1 29 ? -2.119 -27.859 -14.883 1 97.75 29 ILE B CA 1
ATOM 1775 C C . ILE B 1 29 ? -1.196 -28.672 -13.969 1 97.75 29 ILE B C 1
ATOM 1777 O O . ILE B 1 29 ? -0.557 -29.625 -14.414 1 97.75 29 ILE B O 1
ATOM 1781 N N . GLN B 1 30 ? -1.132 -28.25 -12.68 1 97.88 30 GLN B N 1
ATOM 1782 C CA . GLN B 1 30 ? -0.157 -28.859 -11.789 1 97.88 30 GLN B CA 1
ATOM 1783 C C . GLN B 1 30 ? -0.788 -29.219 -10.445 1 97.88 30 GLN B C 1
ATOM 1785 O O . GLN B 1 30 ? -1.748 -28.578 -10.016 1 97.88 30 GLN B O 1
ATOM 1790 N N . ALA B 1 31 ? -0.171 -30.219 -9.812 1 97.44 31 ALA B N 1
ATOM 1791 C CA . ALA B 1 31 ? -0.682 -30.688 -8.523 1 97.44 31 ALA B CA 1
ATOM 1792 C C . ALA B 1 31 ? 0.004 -29.984 -7.363 1 97.44 31 ALA B C 1
ATOM 1794 O O . ALA B 1 31 ? 1.217 -29.766 -7.391 1 97.44 31 ALA B O 1
ATOM 1795 N N . LEU B 1 32 ? -0.804 -29.656 -6.355 1 97.81 32 LEU B N 1
ATOM 1796 C CA . LEU B 1 32 ? -0.281 -29.203 -5.074 1 97.81 32 LEU B CA 1
ATOM 1797 C C . LEU B 1 32 ? 0.121 -30.375 -4.195 1 97.81 32 LEU B C 1
ATOM 1799 O O . LEU B 1 32 ? -0.041 -31.531 -4.594 1 97.81 32 LEU B O 1
ATOM 1803 N N . LYS B 1 33 ? 0.66 -30.016 -3.047 1 96.75 33 LYS B N 1
ATOM 1804 C CA . LYS B 1 33 ? 1.133 -31.062 -2.146 1 96.75 33 LYS B CA 1
ATOM 1805 C C . LYS B 1 33 ? -0.016 -31.953 -1.693 1 96.75 33 LYS B C 1
ATOM 1807 O O . LYS B 1 33 ? 0.177 -33.156 -1.456 1 96.75 33 LYS B O 1
ATOM 1812 N N . ASP B 1 34 ? -1.214 -31.422 -1.652 1 95.81 34 ASP B N 1
ATOM 1813 C CA . ASP B 1 34 ? -2.354 -32.219 -1.176 1 95.81 34 ASP B CA 1
ATOM 1814 C C . ASP B 1 34 ? -3.057 -32.906 -2.33 1 95.81 34 ASP B C 1
ATOM 1816 O O . ASP B 1 34 ? -4.105 -33.531 -2.141 1 95.81 34 ASP B O 1
ATOM 1820 N N . GLY B 1 35 ? -2.531 -32.75 -3.498 1 96.5 35 GLY B N 1
ATOM 1821 C CA . GLY B 1 35 ? -3.033 -33.5 -4.637 1 96.5 35 GLY B CA 1
ATOM 1822 C C . GLY B 1 35 ? -4.008 -32.719 -5.488 1 96.5 35 GLY B C 1
ATOM 1823 O O . GLY B 1 35 ? -4.312 -33.094 -6.617 1 96.5 35 GLY B O 1
ATOM 1824 N N . ARG B 1 36 ? -4.492 -31.594 -5.031 1 95.88 36 ARG B N 1
ATOM 1825 C CA . ARG B 1 36 ? -5.418 -30.797 -5.824 1 95.88 36 ARG B CA 1
ATOM 1826 C C . ARG B 1 36 ? -4.707 -30.156 -7.016 1 95.88 36 ARG B C 1
ATOM 1828 O O . ARG B 1 36 ? -3.566 -29.703 -6.898 1 95.88 36 ARG B O 1
ATOM 1835 N N . HIS B 1 37 ? -5.41 -30.172 -8.086 1 97.06 37 HIS B N 1
ATOM 1836 C CA . HIS B 1 37 ? -4.859 -29.562 -9.289 1 97.06 37 HIS B CA 1
ATOM 1837 C C . HIS B 1 37 ? -5.191 -28.078 -9.359 1 97.06 37 HIS B C 1
ATOM 1839 O O . HIS B 1 37 ? -6.293 -27.656 -8.992 1 97.06 37 HIS B O 1
ATOM 1845 N N . VAL B 1 38 ? -4.23 -27.281 -9.891 1 97.81 38 VAL B N 1
ATOM 1846 C CA . VAL B 1 38 ? -4.43 -25.859 -10.141 1 97.81 38 VAL B CA 1
ATOM 1847 C C . VAL B 1 38 ? -4.027 -25.516 -11.578 1 97.81 38 VAL B C 1
ATOM 1849 O O . VAL B 1 38 ? -3.221 -26.234 -12.18 1 97.81 38 VAL B O 1
ATOM 1852 N N . LEU B 1 39 ? -4.656 -24.547 -12.109 1 98.38 39 LEU B N 1
ATOM 1853 C CA . LEU B 1 39 ? -4.32 -23.984 -13.422 1 98.38 39 LEU B CA 1
ATOM 1854 C C . LEU B 1 39 ? -3.439 -22.75 -13.281 1 98.38 39 LEU B C 1
ATOM 1856 O O . LEU B 1 39 ? -3.793 -21.812 -12.57 1 98.38 39 LEU B O 1
ATOM 1860 N N . ILE B 1 40 ? -2.236 -22.75 -13.844 1 98.75 40 ILE B N 1
ATOM 1861 C CA . ILE B 1 40 ? -1.35 -21.578 -13.859 1 98.75 40 ILE B CA 1
ATOM 1862 C C . ILE B 1 40 ? -1.209 -21.062 -15.281 1 98.75 40 ILE B C 1
ATOM 1864 O O . ILE B 1 40 ? -0.967 -21.828 -16.219 1 98.75 40 ILE B O 1
ATOM 1868 N N . ARG B 1 41 ? -1.407 -19.844 -15.414 1 98.56 41 ARG B N 1
ATOM 1869 C CA . ARG B 1 41 ? -1.274 -19.219 -16.734 1 98.56 41 ARG B CA 1
ATOM 1870 C C . ARG B 1 41 ? -0.932 -17.75 -16.609 1 98.56 41 ARG B C 1
ATOM 1872 O O . ARG B 1 41 ? -1.009 -17.172 -15.523 1 98.56 41 ARG B O 1
ATOM 1879 N N . PRO B 1 42 ? -0.492 -17.109 -17.75 1 98.69 42 PRO B N 1
ATOM 1880 C CA . PRO B 1 42 ? -0.263 -15.664 -17.703 1 98.69 42 PRO B CA 1
ATOM 1881 C C . PRO B 1 42 ? -1.528 -14.875 -17.375 1 98.69 42 PRO B C 1
ATOM 1883 O O . PRO B 1 42 ? -2.631 -15.281 -17.75 1 98.69 42 PRO B O 1
ATOM 1886 N N . LEU B 1 43 ? -1.345 -13.773 -16.625 1 98.62 43 LEU B N 1
ATOM 1887 C CA . LEU B 1 43 ? -2.42 -12.82 -16.359 1 98.62 43 LEU B CA 1
ATOM 1888 C C . LEU B 1 43 ? -2.906 -12.188 -17.672 1 98.62 43 LEU B C 1
ATOM 1890 O O . LEU B 1 43 ? -2.1 -11.805 -18.516 1 98.62 43 LEU B O 1
ATOM 1894 N N . ARG B 1 44 ? -4.199 -12.094 -17.812 1 97.75 44 ARG B N 1
ATOM 1895 C CA . ARG B 1 44 ? -4.828 -11.477 -18.984 1 97.75 44 ARG B CA 1
ATOM 1896 C C . ARG B 1 44 ? -5.719 -10.305 -18.562 1 97.75 44 ARG B C 1
ATOM 1898 O O . ARG B 1 44 ? -6.062 -10.164 -17.391 1 97.75 44 ARG B O 1
ATOM 1905 N N . ASP B 1 45 ? -6.113 -9.484 -19.562 1 96.56 45 ASP B N 1
ATOM 1906 C CA . ASP B 1 45 ? -6.961 -8.328 -19.312 1 96.56 45 ASP B CA 1
ATOM 1907 C C . ASP B 1 45 ? -8.273 -8.734 -18.672 1 96.56 45 ASP B C 1
ATOM 1909 O O . ASP B 1 45 ? -8.805 -8.016 -17.812 1 96.56 45 ASP B O 1
ATOM 1913 N N . GLU B 1 46 ? -8.75 -9.836 -18.984 1 96 46 GLU B N 1
ATOM 1914 C CA . GLU B 1 46 ? -10.047 -10.297 -18.516 1 96 46 GLU B CA 1
ATOM 1915 C C . GLU B 1 46 ? -9.992 -10.688 -17.031 1 96 46 GLU B C 1
ATOM 1917 O O . GLU B 1 46 ? -11.023 -10.922 -16.406 1 96 46 GLU B O 1
ATOM 1922 N N . ASP B 1 47 ? -8.789 -10.695 -16.438 1 97.81 47 ASP B N 1
ATOM 1923 C CA . ASP B 1 47 ? -8.609 -11.156 -15.07 1 97.81 47 ASP B CA 1
ATOM 1924 C C . ASP B 1 47 ? -8.734 -10 -14.078 1 97.81 47 ASP B C 1
ATOM 1926 O O . ASP B 1 47 ? -8.477 -10.172 -12.883 1 97.81 47 ASP B O 1
ATOM 1930 N N . ARG B 1 48 ? -9.141 -8.859 -14.508 1 97.06 48 ARG B N 1
ATOM 1931 C CA . ARG B 1 48 ? -9.164 -7.672 -13.664 1 97.06 48 ARG B CA 1
ATOM 1932 C C . ARG B 1 48 ? -10.016 -7.898 -12.422 1 97.06 48 ARG B C 1
ATOM 1934 O O . ARG B 1 48 ? -9.562 -7.648 -11.297 1 97.06 48 ARG B O 1
ATOM 1941 N N . GLN B 1 49 ? -11.234 -8.375 -12.672 1 96.19 49 GLN B N 1
ATOM 1942 C CA . GLN B 1 49 ? -12.109 -8.609 -11.539 1 96.19 49 GLN B CA 1
ATOM 1943 C C . GLN B 1 49 ? -11.562 -9.711 -10.633 1 96.19 49 GLN B C 1
ATOM 1945 O O . GLN B 1 49 ? -11.672 -9.633 -9.406 1 96.19 49 GLN B O 1
ATOM 1950 N N . ARG B 1 50 ? -10.953 -10.734 -11.148 1 96.69 50 ARG B N 1
ATOM 1951 C CA . ARG B 1 50 ? -10.352 -11.82 -10.383 1 96.69 50 ARG B CA 1
ATOM 1952 C C . ARG B 1 50 ? -9.227 -11.297 -9.484 1 96.69 50 ARG B C 1
ATOM 1954 O O . ARG B 1 50 ? -9.109 -11.703 -8.328 1 96.69 50 ARG B O 1
ATOM 1961 N N . GLU B 1 51 ? -8.445 -10.391 -10.07 1 96.88 51 GLU B N 1
ATOM 1962 C CA . GLU B 1 51 ? -7.359 -9.781 -9.305 1 96.88 51 GLU B CA 1
ATOM 1963 C C . GLU B 1 51 ? -7.902 -8.961 -8.133 1 96.88 51 GLU B C 1
ATOM 1965 O O . GLU B 1 51 ? -7.402 -9.07 -7.012 1 96.88 51 GLU B O 1
ATOM 1970 N N . TYR B 1 52 ? -8.938 -8.234 -8.422 1 95.56 52 TYR B N 1
ATOM 1971 C CA . TYR B 1 52 ? -9.578 -7.43 -7.391 1 95.56 52 TYR B CA 1
ATOM 1972 C C . TYR B 1 52 ? -10.109 -8.305 -6.262 1 95.56 52 TYR B C 1
ATOM 1974 O O . TYR B 1 52 ? -9.82 -8.055 -5.09 1 95.56 52 TYR B O 1
ATOM 1982 N N . ASP B 1 53 ? -10.812 -9.32 -6.629 1 95.31 53 ASP B N 1
ATOM 1983 C CA . ASP B 1 53 ? -11.422 -10.219 -5.656 1 95.31 53 ASP B CA 1
ATOM 1984 C C . ASP B 1 53 ? -10.344 -10.953 -4.844 1 95.31 53 ASP B C 1
ATOM 1986 O O . ASP B 1 53 ? -10.508 -11.164 -3.643 1 95.31 53 ASP B O 1
ATOM 1990 N N . PHE B 1 54 ? -9.352 -11.305 -5.516 1 96.88 54 PHE B N 1
ATOM 1991 C CA . PHE B 1 54 ? -8.242 -12 -4.883 1 96.88 54 PHE B CA 1
ATOM 1992 C C . PHE B 1 54 ? -7.633 -11.156 -3.77 1 96.88 54 PHE B C 1
ATOM 1994 O O . PHE B 1 54 ? -7.508 -11.609 -2.631 1 96.88 54 PHE B O 1
ATOM 2001 N N . ILE B 1 55 ? -7.305 -9.906 -4.059 1 94.88 55 ILE B N 1
ATOM 2002 C CA . ILE B 1 55 ? -6.691 -8.992 -3.1 1 94.88 55 ILE B CA 1
ATOM 2003 C C . ILE B 1 55 ? -7.637 -8.766 -1.924 1 94.88 55 ILE B C 1
ATOM 2005 O O . ILE B 1 55 ? -7.215 -8.797 -0.766 1 94.88 55 ILE B O 1
ATOM 2009 N N . LYS B 1 56 ? -8.914 -8.68 -2.154 1 91.69 56 LYS B N 1
ATOM 2010 C CA . LYS B 1 56 ? -9.914 -8.406 -1.129 1 91.69 56 LYS B CA 1
ATOM 2011 C C . LYS B 1 56 ? -10.055 -9.578 -0.163 1 91.69 56 LYS B C 1
ATOM 2013 O O . LYS B 1 56 ? -10.383 -9.391 1.01 1 91.69 56 LYS B O 1
ATOM 2018 N N . ARG B 1 57 ? -9.734 -10.727 -0.635 1 93 57 ARG B N 1
ATOM 2019 C CA . ARG B 1 57 ? -9.93 -11.93 0.176 1 93 57 ARG B CA 1
ATOM 2020 C C . ARG B 1 57 ? -8.695 -12.219 1.023 1 93 57 ARG B C 1
ATOM 2022 O O . ARG B 1 57 ? -8.742 -13.062 1.924 1 93 57 ARG B O 1
ATOM 2029 N N . LEU B 1 58 ? -7.609 -11.609 0.737 1 93.81 58 LEU B N 1
ATOM 2030 C CA . LEU B 1 58 ? -6.398 -11.82 1.523 1 93.81 58 LEU B CA 1
ATOM 2031 C C . LEU B 1 58 ? -6.59 -11.344 2.957 1 93.81 58 LEU B C 1
ATOM 2033 O O . LEU B 1 58 ? -7.32 -10.375 3.201 1 93.81 58 LEU B O 1
ATOM 2037 N N . SER B 1 59 ? -5.934 -12.07 3.896 1 90.19 59 SER B N 1
ATOM 2038 C CA . SER B 1 59 ? -5.859 -11.516 5.246 1 90.19 59 SER B CA 1
ATOM 2039 C C . SER B 1 59 ? -5.145 -10.172 5.254 1 90.19 59 SER B C 1
ATOM 2041 O O . SER B 1 59 ? -4.371 -9.867 4.348 1 90.19 59 SER B O 1
ATOM 2043 N N . PRO B 1 60 ? -5.383 -9.391 6.266 1 85.69 60 PRO B N 1
ATOM 2044 C CA . PRO B 1 60 ? -4.66 -8.125 6.395 1 85.69 60 PRO B CA 1
ATOM 2045 C C . PRO B 1 60 ? -3.145 -8.305 6.383 1 85.69 60 PRO B C 1
ATOM 2047 O O . PRO B 1 60 ? -2.426 -7.496 5.789 1 85.69 60 PRO B O 1
ATOM 2050 N N . GLU B 1 61 ? -2.734 -9.312 6.973 1 86.88 61 GLU B N 1
ATOM 2051 C CA . GLU B 1 61 ? -1.302 -9.578 7.035 1 86.88 61 GLU B CA 1
ATOM 2052 C C . GLU B 1 61 ? -0.743 -9.93 5.66 1 86.88 61 GLU B C 1
ATOM 2054 O O . GLU B 1 61 ? 0.281 -9.383 5.246 1 86.88 61 GLU B O 1
ATOM 2059 N N . SER B 1 62 ? -1.432 -10.82 4.926 1 91.69 62 SER B N 1
ATOM 2060 C CA . SER B 1 62 ? -0.98 -11.203 3.594 1 91.69 62 SER B CA 1
ATOM 2061 C C . SER B 1 62 ? -0.963 -10 2.652 1 91.69 62 SER B C 1
ATOM 2063 O O . SER B 1 62 ? -0.042 -9.852 1.847 1 91.69 62 SER B O 1
ATOM 2065 N N . ARG B 1 63 ? -1.979 -9.203 2.791 1 91.94 63 ARG B N 1
ATOM 2066 C CA . ARG B 1 63 ? -2.057 -7.996 1.972 1 91.94 63 ARG B CA 1
ATOM 2067 C C . ARG B 1 63 ? -0.908 -7.043 2.289 1 91.94 63 ARG B C 1
ATOM 2069 O O . ARG B 1 63 ? -0.283 -6.492 1.382 1 91.94 63 ARG B O 1
ATOM 2076 N N . HIS B 1 64 ? -0.71 -6.867 3.545 1 89 64 HIS B N 1
ATOM 2077 C CA . HIS B 1 64 ? 0.397 -6.027 3.99 1 89 64 HIS B CA 1
ATOM 2078 C C . HIS B 1 64 ? 1.725 -6.523 3.426 1 89 64 HIS B C 1
ATOM 2080 O O . HIS B 1 64 ? 2.508 -5.734 2.893 1 89 64 HIS B O 1
ATOM 2086 N N . MET B 1 65 ? 1.979 -7.75 3.525 1 91.62 65 MET B N 1
ATOM 2087 C CA . MET B 1 65 ? 3.229 -8.328 3.037 1 91.62 65 MET B CA 1
ATOM 2088 C C . MET B 1 65 ? 3.359 -8.148 1.528 1 91.62 65 MET B C 1
ATOM 2090 O O . MET B 1 65 ? 4.43 -7.801 1.03 1 91.62 65 MET B O 1
ATOM 2094 N N . ARG B 1 66 ? 2.271 -8.281 0.854 1 92.25 66 ARG B N 1
ATOM 2095 C CA . ARG B 1 66 ? 2.273 -8.188 -0.603 1 92.25 66 ARG B CA 1
ATOM 2096 C C . ARG B 1 66 ? 2.678 -6.789 -1.06 1 92.25 66 ARG B C 1
ATOM 2098 O O . ARG B 1 66 ? 3.35 -6.637 -2.082 1 92.25 66 ARG B O 1
ATOM 2105 N N . PHE B 1 67 ? 2.256 -5.836 -0.343 1 91.94 67 PHE B N 1
ATOM 2106 C CA . PHE B 1 67 ? 2.43 -4.477 -0.841 1 91.94 67 PHE B CA 1
ATOM 2107 C C . PHE B 1 67 ? 3.512 -3.748 -0.056 1 91.94 67 PHE B C 1
ATOM 2109 O O . PHE B 1 67 ? 3.668 -2.531 -0.185 1 91.94 67 PHE B O 1
ATOM 2116 N N . LEU B 1 68 ? 4.246 -4.449 0.684 1 90.06 68 LEU B N 1
ATOM 2117 C CA . LEU B 1 68 ? 5.273 -3.9 1.563 1 90.06 68 LEU B CA 1
ATOM 2118 C C . LEU B 1 68 ? 6.285 -3.076 0.773 1 90.06 68 LEU B C 1
ATOM 2120 O O . LEU B 1 68 ? 6.559 -1.924 1.115 1 90.06 68 LEU B O 1
ATOM 2124 N N . SER B 1 69 ? 6.785 -3.619 -0.288 1 87.06 69 SER B N 1
ATOM 2125 C CA . SER B 1 69 ? 7.809 -2.926 -1.062 1 87.06 69 SER B CA 1
ATOM 2126 C C . SER B 1 69 ? 7.262 -1.645 -1.683 1 87.06 69 SER B C 1
ATOM 2128 O O . SER B 1 69 ? 7.961 -0.632 -1.75 1 87.06 69 SER B O 1
ATOM 2130 N N . GLN B 1 70 ? 6.023 -1.706 -2.082 1 86.31 70 GLN B N 1
ATOM 2131 C CA . GLN B 1 70 ? 5.398 -0.565 -2.742 1 86.31 70 GLN B CA 1
ATOM 2132 C C . GLN B 1 70 ? 5.219 0.6 -1.774 1 86.31 70 GLN B C 1
ATOM 2134 O O . GLN B 1 70 ? 5.332 1.764 -2.166 1 86.31 70 GLN B O 1
ATOM 2139 N N . ILE B 1 71 ? 5.004 0.292 -0.532 1 85.94 71 ILE B N 1
ATOM 2140 C CA . ILE B 1 71 ? 4.754 1.36 0.429 1 85.94 71 ILE B CA 1
ATOM 2141 C C . ILE B 1 71 ? 6.078 1.823 1.041 1 85.94 71 ILE B C 1
ATOM 2143 O O . ILE B 1 71 ? 6.191 2.965 1.493 1 85.94 71 ILE B O 1
ATOM 2147 N N . SER B 1 72 ? 7.102 0.942 1.059 1 83.88 72 SER B N 1
ATOM 2148 C CA . SER B 1 72 ? 8.391 1.287 1.637 1 83.88 72 SER B CA 1
ATOM 2149 C C . SER B 1 72 ? 9.219 2.141 0.679 1 83.88 72 SER B C 1
ATOM 2151 O O . SER B 1 72 ? 10.07 2.916 1.109 1 83.88 72 SER B O 1
ATOM 2153 N N . GLU B 1 73 ? 9 1.997 -0.598 1 82.81 73 GLU B N 1
ATOM 2154 C CA . GLU B 1 73 ? 9.617 2.803 -1.65 1 82.81 73 GLU B CA 1
ATOM 2155 C C . GLU B 1 73 ? 8.57 3.285 -2.654 1 82.81 73 GLU B C 1
ATOM 2157 O O . GLU B 1 73 ? 8.312 2.619 -3.658 1 82.81 73 GLU B O 1
ATOM 2162 N N . PRO B 1 74 ? 8.07 4.512 -2.248 1 83.19 74 PRO B N 1
ATOM 2163 C CA . PRO B 1 74 ? 7.039 4.965 -3.184 1 83.19 74 PRO B CA 1
ATOM 2164 C C . PRO B 1 74 ? 7.582 5.199 -4.594 1 83.19 74 PRO B C 1
ATOM 2166 O O . PRO B 1 74 ? 8.484 6.012 -4.781 1 83.19 74 PRO B O 1
ATOM 2169 N N . GLY B 1 75 ? 7.074 4.477 -5.535 1 81.06 75 GLY B N 1
ATOM 2170 C CA . GLY B 1 75 ? 7.465 4.66 -6.926 1 81.06 75 GLY B CA 1
ATOM 2171 C C . GLY B 1 75 ? 6.902 5.93 -7.535 1 81.06 75 GLY B C 1
ATOM 2172 O O . GLY B 1 75 ? 6.203 6.695 -6.867 1 81.06 75 GLY B O 1
ATOM 2173 N N . ALA B 1 76 ? 7.25 6.164 -8.797 1 81.56 76 ALA B N 1
ATOM 2174 C CA . ALA B 1 76 ? 6.848 7.375 -9.508 1 81.56 76 ALA B CA 1
ATOM 2175 C C . ALA B 1 76 ? 5.328 7.48 -9.594 1 81.56 76 ALA B C 1
ATOM 2177 O O . ALA B 1 76 ? 4.758 8.555 -9.375 1 81.56 76 ALA B O 1
ATOM 2178 N N . ALA B 1 77 ? 4.707 6.395 -9.789 1 82.56 77 ALA B N 1
ATOM 2179 C CA . ALA B 1 77 ? 3.256 6.402 -9.961 1 82.56 77 ALA B CA 1
ATOM 2180 C C . ALA B 1 77 ? 2.553 6.758 -8.656 1 82.56 77 ALA B C 1
ATOM 2182 O O . ALA B 1 77 ? 1.593 7.531 -8.648 1 82.56 77 ALA B O 1
ATOM 2183 N N . MET B 1 78 ? 2.996 6.188 -7.633 1 87 78 MET B N 1
ATOM 2184 C CA . MET B 1 78 ? 2.416 6.484 -6.328 1 87 78 MET B CA 1
ATOM 2185 C C . MET B 1 78 ? 2.637 7.945 -5.953 1 87 78 MET B C 1
ATOM 2187 O O . MET B 1 78 ? 1.706 8.625 -5.52 1 87 78 MET B O 1
ATOM 2191 N N . LEU B 1 79 ? 3.811 8.438 -6.145 1 91.5 79 LEU B N 1
ATOM 2192 C CA . LEU B 1 79 ? 4.117 9.828 -5.832 1 91.5 79 LEU B CA 1
ATOM 2193 C C . LEU B 1 79 ? 3.307 10.773 -6.715 1 91.5 79 LEU B C 1
ATOM 2195 O O . LEU B 1 79 ? 2.84 11.812 -6.246 1 91.5 79 LEU B O 1
ATOM 2199 N N . ASP B 1 80 ? 3.135 10.391 -8 1 91.75 80 ASP B N 1
ATOM 2200 C CA . ASP B 1 80 ? 2.297 11.18 -8.898 1 91.75 80 ASP B CA 1
ATOM 2201 C C . ASP B 1 80 ? 0.879 11.312 -8.344 1 91.75 80 ASP B C 1
ATOM 2203 O O . ASP B 1 80 ? 0.295 12.398 -8.375 1 91.75 80 ASP B O 1
ATOM 2207 N N . GLN B 1 81 ? 0.44 10.289 -7.848 1 90.38 81 GLN B N 1
ATOM 2208 C CA . GLN B 1 81 ? -0.911 10.289 -7.293 1 90.38 81 GLN B CA 1
ATOM 2209 C C . GLN B 1 81 ? -0.994 11.172 -6.051 1 90.38 81 GLN B C 1
ATOM 2211 O O . GLN B 1 81 ? -1.952 11.93 -5.883 1 90.38 81 GLN B O 1
ATOM 2216 N N . LEU B 1 82 ? -0.002 11.07 -5.191 1 94.12 82 LEU B N 1
ATOM 2217 C CA . LEU B 1 82 ? 0 11.844 -3.951 1 94.12 82 LEU B CA 1
ATOM 2218 C C . LEU B 1 82 ? 0.136 13.328 -4.238 1 94.12 82 LEU B C 1
ATOM 2220 O O . LEU B 1 82 ? -0.425 14.164 -3.52 1 94.12 82 LEU B O 1
ATOM 2224 N N . MET B 1 83 ? 0.781 13.617 -5.324 1 97.06 83 MET B N 1
ATOM 2225 C CA . MET B 1 83 ? 1.069 15.008 -5.66 1 97.06 83 MET B CA 1
ATOM 2226 C C . MET B 1 83 ? -0.064 15.617 -6.48 1 97.06 83 MET B C 1
ATOM 2228 O O . MET B 1 83 ? -0.114 16.828 -6.668 1 97.06 83 MET B O 1
ATOM 2232 N N . ASP B 1 84 ? -0.942 14.781 -6.949 1 96 84 ASP B N 1
ATOM 2233 C CA . ASP B 1 84 ? -2.021 15.227 -7.824 1 96 84 ASP B CA 1
ATOM 2234 C C . ASP B 1 84 ? -3.148 15.867 -7.02 1 96 84 ASP B C 1
ATOM 2236 O O . ASP B 1 84 ? -4.164 15.227 -6.734 1 96 84 ASP B O 1
ATOM 2240 N N . VAL B 1 85 ? -2.98 17.188 -6.742 1 97.44 85 VAL B N 1
ATOM 2241 C CA . VAL B 1 85 ? -3.975 17.938 -5.977 1 97.44 85 VAL B CA 1
ATOM 2242 C C . VAL B 1 85 ? -4.613 19 -6.859 1 97.44 85 VAL B C 1
ATOM 2244 O O . VAL B 1 85 ? -3.938 19.609 -7.691 1 97.44 85 VAL B O 1
ATOM 2247 N N . ASP B 1 86 ? -5.918 19.203 -6.699 1 97.81 86 ASP B N 1
ATOM 2248 C CA . ASP B 1 86 ? -6.633 20.281 -7.395 1 97.81 86 ASP B CA 1
ATOM 2249 C C . ASP B 1 86 ? -7.297 21.219 -6.402 1 97.81 86 ASP B C 1
ATOM 2251 O O . ASP B 1 86 ? -8.078 22.094 -6.797 1 97.81 86 ASP B O 1
ATOM 2255 N N . TYR B 1 87 ? -7.07 21.031 -5.078 1 97.62 87 TYR B N 1
ATOM 2256 C CA . TYR B 1 87 ? -7.5 21.859 -3.963 1 97.62 87 TYR B CA 1
ATOM 2257 C C . TYR B 1 87 ? -9.016 21.891 -3.848 1 97.62 87 TYR B C 1
ATOM 2259 O O . TYR B 1 87 ? -9.586 22.766 -3.201 1 97.62 87 TYR B O 1
ATOM 2267 N N . LYS B 1 88 ? -9.672 20.922 -4.527 1 97.75 88 LYS B N 1
ATOM 2268 C CA . LYS B 1 88 ? -11.125 20.781 -4.441 1 97.75 88 LYS B CA 1
ATOM 2269 C C . LYS B 1 88 ? -11.523 19.344 -4.172 1 97.75 88 LYS B C 1
ATOM 2271 O O . LYS B 1 88 ? -12.023 19.016 -3.096 1 97.75 88 LYS B O 1
ATOM 2276 N N . THR B 1 89 ? -11.195 18.484 -5.105 1 98.06 89 THR B N 1
ATOM 2277 C CA . THR B 1 89 ? -11.539 17.078 -4.938 1 98.06 89 THR B CA 1
ATOM 2278 C C . THR B 1 89 ? -10.383 16.312 -4.309 1 98.06 89 THR B C 1
ATOM 2280 O O . THR B 1 89 ? -10.578 15.219 -3.766 1 98.06 89 THR B O 1
ATOM 2283 N N . ARG B 1 90 ? -9.258 16.828 -4.434 1 98.25 90 ARG B N 1
ATOM 2284 C CA . ARG B 1 90 ? -8.016 16.328 -3.848 1 98.25 90 ARG B CA 1
ATOM 2285 C C . ARG B 1 90 ? -7.207 17.453 -3.225 1 98.25 90 ARG B C 1
ATOM 2287 O O . ARG B 1 90 ? -6.785 18.391 -3.924 1 98.25 90 ARG B O 1
ATOM 2294 N N . LEU B 1 91 ? -7.023 17.359 -1.951 1 98.56 91 LEU B N 1
ATOM 2295 C CA . LEU B 1 91 ? -6.352 18.422 -1.216 1 98.56 91 LEU B CA 1
ATOM 2296 C C . LEU B 1 91 ? -5.426 17.859 -0.15 1 98.56 91 LEU B C 1
ATOM 2298 O O . LEU B 1 91 ? -5.715 16.797 0.428 1 98.56 91 LEU B O 1
ATOM 2302 N N . ALA B 1 92 ? -4.309 18.5 0.038 1 98.88 92 ALA B N 1
ATOM 2303 C CA . ALA B 1 92 ? -3.385 18.094 1.099 1 98.88 92 ALA B CA 1
ATOM 2304 C C . ALA B 1 92 ? -2.754 19.312 1.762 1 98.88 92 ALA B C 1
ATOM 2306 O O . ALA B 1 92 ? -2.439 20.297 1.09 1 98.88 92 ALA B O 1
ATOM 2307 N N . TYR B 1 93 ? -2.623 19.281 3.031 1 98.88 93 TYR B N 1
ATOM 2308 C CA . TYR B 1 93 ? -1.824 20.219 3.811 1 98.88 93 TYR B CA 1
ATOM 2309 C C . TYR B 1 93 ? -0.582 19.531 4.375 1 98.88 93 TYR B C 1
ATOM 2311 O O . TYR B 1 93 ? -0.648 18.391 4.848 1 98.88 93 TYR B O 1
ATOM 2319 N N . ILE B 1 94 ? 0.535 20.203 4.289 1 98.81 94 ILE B N 1
ATOM 2320 C CA . ILE B 1 94 ? 1.761 19.656 4.859 1 98.81 94 ILE B CA 1
ATOM 2321 C C . ILE B 1 94 ? 2.213 20.531 6.035 1 98.81 94 ILE B C 1
ATOM 2323 O O . ILE B 1 94 ? 1.959 21.734 6.055 1 98.81 94 ILE B O 1
ATOM 2327 N N . ALA B 1 95 ? 2.797 19.922 7.008 1 98.81 95 ALA B N 1
ATOM 2328 C CA . ALA B 1 95 ? 3.461 20.594 8.125 1 98.81 95 ALA B CA 1
ATOM 2329 C C . ALA B 1 95 ? 4.977 20.562 7.961 1 98.81 95 ALA B C 1
ATOM 2331 O O . ALA B 1 95 ? 5.559 19.5 7.695 1 98.81 95 ALA B O 1
ATOM 2332 N N . LEU B 1 96 ? 5.602 21.703 8.086 1 98.38 96 LEU B N 1
ATOM 2333 C CA . LEU B 1 96 ? 7.035 21.859 7.879 1 98.38 96 LEU B CA 1
ATOM 2334 C C . LEU B 1 96 ? 7.695 22.469 9.117 1 98.38 96 LEU B C 1
ATOM 2336 O O . LEU B 1 96 ? 7.105 23.297 9.797 1 98.38 96 LEU B O 1
ATOM 2340 N N . VAL B 1 97 ? 8.875 22.031 9.375 1 97.31 97 VAL B N 1
ATOM 2341 C CA . VAL B 1 97 ? 9.688 22.594 10.453 1 97.31 97 VAL B CA 1
ATOM 2342 C C . VAL B 1 97 ? 11.047 23.016 9.898 1 97.31 97 VAL B C 1
ATOM 2344 O O . VAL B 1 97 ? 11.516 22.484 8.891 1 97.31 97 VAL B O 1
ATOM 2347 N N . HIS B 1 98 ? 11.547 24.016 10.539 1 94.75 98 HIS B N 1
ATOM 2348 C CA . HIS B 1 98 ? 12.914 24.406 10.211 1 94.75 98 HIS B CA 1
ATOM 2349 C C . HIS B 1 98 ? 13.922 23.406 10.75 1 94.75 98 HIS B C 1
ATOM 2351 O O . HIS B 1 98 ? 13.914 23.094 11.945 1 94.75 98 HIS B O 1
ATOM 2357 N N . ASP B 1 99 ? 14.695 22.812 9.891 1 91.38 99 ASP B N 1
ATOM 2358 C CA . ASP B 1 99 ? 15.766 21.875 10.234 1 91.38 99 ASP B CA 1
ATOM 2359 C C . ASP B 1 99 ? 17.047 22.219 9.469 1 91.38 99 ASP B C 1
ATOM 2361 O O . ASP B 1 99 ? 17.156 21.922 8.281 1 91.38 99 ASP B O 1
ATOM 2365 N N . ASN B 1 100 ? 18.031 22.75 10.234 1 89.31 100 ASN B N 1
ATOM 2366 C CA . ASN B 1 100 ? 19.328 23.094 9.688 1 89.31 100 ASN B CA 1
ATOM 2367 C C . ASN B 1 100 ? 19.203 23.953 8.43 1 89.31 100 ASN B C 1
ATOM 2369 O O . ASN B 1 100 ? 19.797 23.641 7.398 1 89.31 100 ASN B O 1
ATOM 2373 N N . GLY B 1 101 ? 18.359 24.953 8.484 1 88.44 101 GLY B N 1
ATOM 2374 C CA . GLY B 1 101 ? 18.25 25.938 7.434 1 88.44 101 GLY B CA 1
ATOM 2375 C C . GLY B 1 101 ? 17.312 25.531 6.309 1 88.44 101 GLY B C 1
ATOM 2376 O O . GLY B 1 101 ? 17.141 26.281 5.348 1 88.44 101 GLY B O 1
ATOM 2377 N N . LYS B 1 102 ? 16.75 24.406 6.438 1 93.5 102 LYS B N 1
ATOM 2378 C CA . LYS B 1 102 ? 15.812 23.953 5.418 1 93.5 102 LYS B CA 1
ATOM 2379 C C . LYS B 1 102 ? 14.469 23.578 6.039 1 93.5 102 LYS B C 1
ATOM 2381 O O . LYS B 1 102 ? 14.359 23.422 7.258 1 93.5 102 LYS B O 1
ATOM 2386 N N . LEU B 1 103 ? 13.484 23.547 5.164 1 95.5 103 LEU B N 1
ATOM 2387 C CA . LEU B 1 103 ? 12.18 23.094 5.613 1 95.5 103 LEU B CA 1
ATOM 2388 C C . LEU B 1 103 ? 12.023 21.594 5.402 1 95.5 103 LEU B C 1
ATOM 2390 O O . LEU B 1 103 ? 12.258 21.078 4.301 1 95.5 103 LEU B O 1
ATOM 2394 N N . THR B 1 104 ? 11.688 20.953 6.508 1 97.38 104 THR B N 1
ATOM 2395 C CA . THR B 1 104 ? 11.484 19.516 6.484 1 97.38 104 THR B CA 1
ATOM 2396 C C . THR B 1 104 ? 10.031 19.156 6.777 1 97.38 104 THR B C 1
ATOM 2398 O O . THR B 1 104 ? 9.438 19.703 7.711 1 97.38 104 THR B O 1
ATOM 2401 N N . GLU B 1 105 ? 9.508 18.297 5.938 1 98.5 105 GLU B N 1
ATOM 2402 C CA . GLU B 1 105 ? 8.133 17.844 6.137 1 98.5 105 GLU B CA 1
ATOM 2403 C C . GLU B 1 105 ? 8.031 16.891 7.316 1 98.5 105 GLU B C 1
ATOM 2405 O O . GLU B 1 105 ? 8.781 15.914 7.398 1 98.5 105 GLU B O 1
ATOM 2410 N N . ILE B 1 106 ? 7.031 17.203 8.242 1 98.56 106 ILE B N 1
ATOM 2411 C CA . ILE B 1 106 ? 6.914 16.359 9.43 1 98.56 106 ILE B CA 1
ATOM 2412 C C . ILE B 1 106 ? 5.48 15.852 9.57 1 98.56 106 ILE B C 1
ATOM 2414 O O . ILE B 1 106 ? 5.16 15.125 10.516 1 98.56 106 ILE B O 1
ATOM 2418 N N . GLY B 1 107 ? 4.598 16.203 8.641 1 98.75 107 GLY B N 1
ATOM 2419 C CA . GLY B 1 107 ? 3.217 15.734 8.664 1 98.75 107 GLY B CA 1
ATOM 2420 C C . GLY B 1 107 ? 2.443 16.125 7.418 1 98.75 107 GLY B C 1
ATOM 2421 O O . GLY B 1 107 ? 2.812 17.078 6.719 1 98.75 107 GLY B O 1
ATOM 2422 N N . VAL B 1 108 ? 1.387 15.398 7.176 1 98.88 108 VAL B N 1
ATOM 2423 C CA . VAL B 1 108 ? 0.522 15.68 6.031 1 98.88 108 VAL B CA 1
ATOM 2424 C C . VAL B 1 108 ? -0.896 15.203 6.324 1 98.88 108 VAL B C 1
ATOM 2426 O O . VAL B 1 108 ? -1.086 14.156 6.961 1 98.88 108 VAL B O 1
ATOM 2429 N N . SER B 1 109 ? -1.843 15.953 6.027 1 98.81 109 SER B N 1
ATOM 2430 C CA . SER B 1 109 ? -3.242 15.547 5.934 1 98.81 109 SER B CA 1
ATOM 2431 C C . SER B 1 109 ? -3.775 15.727 4.516 1 98.81 109 SER B C 1
ATOM 2433 O O . SER B 1 109 ? -3.342 16.625 3.793 1 98.81 109 SER B O 1
ATOM 2435 N N . ARG B 1 110 ? -4.648 14.836 4.121 1 98.62 110 ARG B N 1
ATOM 2436 C CA . ARG B 1 110 ? -5.215 14.961 2.781 1 98.62 110 ARG B CA 1
ATOM 2437 C C . ARG B 1 110 ? -6.613 14.359 2.721 1 98.62 110 ARG B C 1
ATOM 2439 O O . ARG B 1 110 ? -6.977 13.531 3.561 1 98.62 110 ARG B O 1
ATOM 2446 N N . TYR B 1 111 ? -7.414 14.844 1.778 1 98.38 111 TYR B N 1
ATOM 2447 C CA . TYR B 1 111 ? -8.656 14.156 1.453 1 98.38 111 TYR B CA 1
ATOM 2448 C C . TYR B 1 111 ? -8.797 13.969 -0.052 1 98.38 111 TYR B C 1
ATOM 2450 O O . 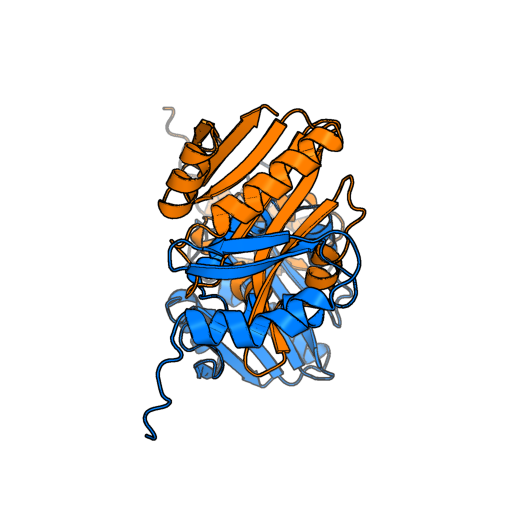TYR B 1 111 ? -8.133 14.648 -0.835 1 98.38 111 TYR B O 1
ATOM 2458 N N . CYS B 1 112 ? -9.516 12.984 -0.433 1 96.88 112 CYS B N 1
ATOM 2459 C CA . CYS B 1 112 ? -9.914 12.711 -1.809 1 96.88 112 CYS B CA 1
ATOM 2460 C C . CYS B 1 112 ? -11.406 12.445 -1.899 1 96.88 112 CYS B C 1
ATOM 2462 O O . CYS B 1 112 ? -11.953 11.672 -1.106 1 96.88 112 CYS B O 1
ATOM 2464 N N . ALA B 1 113 ? -12.016 13.086 -2.842 1 97.44 113 ALA B N 1
ATOM 2465 C CA . ALA B 1 113 ? -13.445 12.859 -3.07 1 97.44 113 ALA B CA 1
ATOM 2466 C C . ALA B 1 113 ? -13.719 11.414 -3.469 1 97.44 113 ALA B C 1
ATOM 2468 O O . ALA B 1 113 ? -13.023 10.859 -4.324 1 97.44 113 ALA B O 1
ATOM 2469 N N . THR B 1 114 ? -14.711 10.836 -2.824 1 94 114 THR B N 1
ATOM 2470 C CA . THR B 1 114 ? -15.125 9.477 -3.158 1 94 114 THR B CA 1
ATOM 2471 C C . THR B 1 114 ? -16.531 9.461 -3.742 1 94 114 THR B C 1
ATOM 2473 O O . THR B 1 114 ? -16.938 8.484 -4.379 1 94 114 THR B O 1
ATOM 2476 N N . ALA B 1 115 ? -17.281 10.469 -3.508 1 94.38 115 ALA B N 1
ATOM 2477 C CA . ALA B 1 115 ? -18.609 10.766 -4.047 1 94.38 115 ALA B CA 1
ATOM 2478 C C . ALA B 1 115 ? -18.875 12.266 -4.078 1 94.38 115 ALA B C 1
ATOM 2480 O O . ALA B 1 115 ? -18.016 13.062 -3.672 1 94.38 115 ALA B O 1
ATOM 2481 N N . ASP B 1 116 ? -19.938 12.703 -4.559 1 93.56 116 ASP B N 1
ATOM 2482 C CA . ASP B 1 116 ? -20.234 14.117 -4.746 1 93.56 116 ASP B CA 1
ATOM 2483 C C . ASP B 1 116 ? -20.078 14.891 -3.439 1 93.56 116 ASP B C 1
ATOM 2485 O O . ASP B 1 116 ? -19.594 16.016 -3.432 1 93.56 116 ASP B O 1
ATOM 2489 N N . HIS B 1 117 ? -20.406 14.391 -2.359 1 97 117 HIS B N 1
ATOM 2490 C CA . HIS B 1 117 ? -20.359 15.133 -1.105 1 97 117 HIS B CA 1
ATOM 2491 C C . HIS B 1 117 ? -19.672 14.328 -0.011 1 97 117 HIS B C 1
ATOM 2493 O O . HIS B 1 117 ? -19.906 14.547 1.177 1 97 117 HIS B O 1
ATOM 2499 N N . GLU B 1 118 ? -18.891 13.391 -0.441 1 98.19 118 GLU B N 1
ATOM 2500 C CA . GLU B 1 118 ? -18.172 12.539 0.494 1 98.19 118 GLU B CA 1
ATOM 2501 C C . GLU B 1 118 ? -16.688 12.445 0.118 1 98.19 118 GLU B C 1
ATOM 2503 O O . GLU B 1 118 ? -16.344 12.336 -1.062 1 98.19 118 GLU B O 1
ATOM 2508 N N . CYS B 1 119 ? -15.82 12.516 1.135 1 98 119 CYS B N 1
ATOM 2509 C CA . CYS B 1 119 ? -14.391 12.383 0.883 1 98 119 CYS B CA 1
ATOM 2510 C C . CYS B 1 119 ? -13.734 11.508 1.945 1 98 119 CYS B C 1
ATOM 2512 O O . CYS B 1 119 ? -14.203 11.445 3.082 1 98 119 CYS B O 1
ATOM 2514 N N . GLU B 1 120 ? -12.734 10.797 1.533 1 97.38 120 GLU B N 1
ATOM 2515 C CA . GLU B 1 120 ? -11.867 10.047 2.439 1 97.38 120 GLU B CA 1
ATOM 2516 C C . GLU B 1 120 ? -10.648 10.875 2.832 1 97.38 120 GLU B C 1
ATOM 2518 O O . GLU B 1 120 ? -10.07 11.578 2 1 97.38 120 GLU B O 1
ATOM 2523 N N . CYS B 1 121 ? -10.289 10.766 4.09 1 98.06 121 CYS B N 1
ATOM 2524 C CA . CYS B 1 121 ? -9.133 11.531 4.539 1 98.06 121 CYS B CA 1
ATOM 2525 C C . CYS B 1 121 ? -8.086 10.625 5.18 1 98.06 121 CYS B C 1
ATOM 2527 O O . CYS B 1 121 ? -8.383 9.477 5.523 1 98.06 121 CYS B O 1
ATOM 2529 N N . ALA B 1 122 ? -6.895 11.125 5.254 1 97.69 122 ALA B N 1
ATOM 2530 C CA . ALA B 1 122 ? -5.773 10.508 5.965 1 97.69 122 ALA B CA 1
ATOM 2531 C C . ALA B 1 122 ? -4.871 11.57 6.586 1 97.69 122 ALA B C 1
ATOM 2533 O O . ALA B 1 122 ? -4.793 12.695 6.086 1 97.69 122 ALA B O 1
ATOM 2534 N N . VAL B 1 123 ? -4.246 11.203 7.652 1 98.38 123 VAL B N 1
ATOM 2535 C CA . VAL B 1 123 ? -3.266 12.07 8.305 1 98.38 123 VAL B CA 1
ATOM 2536 C C . VAL B 1 123 ? -2.086 11.234 8.797 1 98.38 123 VAL B C 1
ATOM 2538 O O . VAL B 1 123 ? -2.27 10.125 9.297 1 98.38 123 VAL B O 1
ATOM 2541 N N . THR B 1 124 ? -0.917 11.75 8.539 1 98.06 124 THR B N 1
ATOM 2542 C CA . THR B 1 124 ? 0.314 11.094 8.969 1 98.06 124 THR B CA 1
ATOM 2543 C C . THR B 1 124 ? 1.269 12.102 9.602 1 98.06 124 THR B C 1
ATOM 2545 O O . THR B 1 124 ? 1.494 13.18 9.047 1 98.06 124 THR B O 1
ATOM 2548 N N . VAL B 1 125 ? 1.722 11.773 10.742 1 98.31 125 VAL B N 1
ATOM 2549 C CA . VAL B 1 125 ? 2.699 12.578 11.461 1 98.31 125 VAL B CA 1
ATOM 2550 C C . VAL B 1 125 ? 3.982 11.781 11.664 1 98.31 125 VAL B C 1
ATOM 2552 O O . VAL B 1 125 ? 3.934 10.602 12.031 1 98.31 125 VAL B O 1
ATOM 2555 N N . ALA B 1 126 ? 5.121 12.43 11.344 1 97.75 126 ALA B N 1
ATOM 2556 C CA . ALA B 1 126 ? 6.402 11.773 11.578 1 97.75 126 ALA B CA 1
ATOM 2557 C C . ALA B 1 126 ? 6.496 11.25 13.008 1 97.75 126 ALA B C 1
ATOM 2559 O O . ALA B 1 126 ? 6.043 11.906 13.945 1 97.75 126 ALA B O 1
ATOM 2560 N N . ASP B 1 127 ? 7.172 10.156 13.156 1 96.38 127 ASP B N 1
ATOM 2561 C CA . ASP B 1 127 ? 7.176 9.414 14.414 1 96.38 127 ASP B CA 1
ATOM 2562 C C . ASP B 1 127 ? 7.633 10.297 15.57 1 96.38 127 ASP B C 1
ATOM 2564 O O . ASP B 1 127 ? 6.996 10.328 16.625 1 96.38 127 ASP B O 1
ATOM 2568 N N . GLN B 1 128 ? 8.633 11.086 15.383 1 95.19 128 GLN B N 1
ATOM 2569 C CA . GLN B 1 128 ? 9.234 11.867 16.453 1 95.19 128 GLN B CA 1
ATOM 2570 C C . GLN B 1 128 ? 8.375 13.078 16.797 1 95.19 128 GLN B C 1
ATOM 2572 O O . GLN B 1 128 ? 8.617 13.75 17.797 1 95.19 128 GLN B O 1
ATOM 2577 N N . TRP B 1 129 ? 7.332 13.344 16.047 1 96.75 129 TRP B N 1
ATOM 2578 C CA . TRP B 1 129 ? 6.516 14.547 16.203 1 96.75 129 TRP B CA 1
ATOM 2579 C C . TRP B 1 129 ? 5.09 14.18 16.609 1 96.75 129 TRP B C 1
ATOM 2581 O O . TRP B 1 129 ? 4.199 15.031 16.609 1 96.75 129 TRP B O 1
ATOM 2591 N N . GLN B 1 130 ? 4.902 12.922 16.938 1 95.88 130 GLN B N 1
ATOM 2592 C CA . GLN B 1 130 ? 3.576 12.453 17.328 1 95.88 130 GLN B CA 1
ATOM 2593 C C . GLN B 1 130 ? 3.252 12.844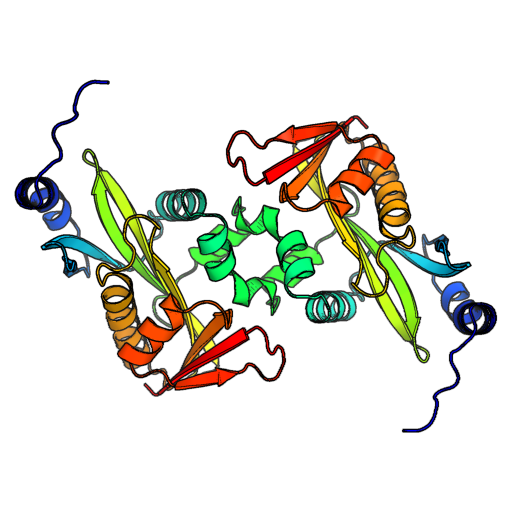 18.766 1 95.88 130 GLN B C 1
ATOM 2595 O O . GLN B 1 130 ? 4.152 13.156 19.547 1 95.88 130 GLN B O 1
ATOM 2600 N N . HIS B 1 131 ? 2.002 12.969 19.047 1 95.44 131 HIS B N 1
ATOM 2601 C CA . HIS B 1 131 ? 1.459 13.242 20.375 1 95.44 131 HIS B CA 1
ATOM 2602 C C . HIS B 1 131 ? 1.787 14.664 20.828 1 95.44 131 HIS B C 1
ATOM 2604 O O . HIS B 1 131 ? 1.879 14.938 22.016 1 95.44 131 HIS B O 1
ATOM 2610 N N . LEU B 1 132 ? 1.968 15.547 19.891 1 97 132 LEU B N 1
ATOM 2611 C CA . LEU B 1 132 ? 2.229 16.953 20.172 1 97 132 LEU B CA 1
ATOM 2612 C C . LEU B 1 132 ? 1.121 17.828 19.609 1 97 132 LEU B C 1
ATOM 2614 O O . LEU B 1 132 ? 1.284 19.047 19.5 1 97 132 LEU B O 1
ATOM 2618 N N . GLY B 1 133 ? 0.059 17.188 19.141 1 97.69 133 GLY B N 1
ATOM 2619 C CA . GLY B 1 133 ? -1.094 17.953 18.672 1 97.69 133 GLY B CA 1
ATOM 2620 C C . GLY B 1 133 ? -1.054 18.25 17.188 1 97.69 133 GLY B C 1
ATOM 2621 O O . GLY B 1 133 ? -1.992 18.828 16.641 1 97.69 133 GLY B O 1
ATOM 2622 N N . LEU B 1 134 ? -0.026 17.859 16.5 1 98.5 134 LEU B N 1
ATOM 2623 C CA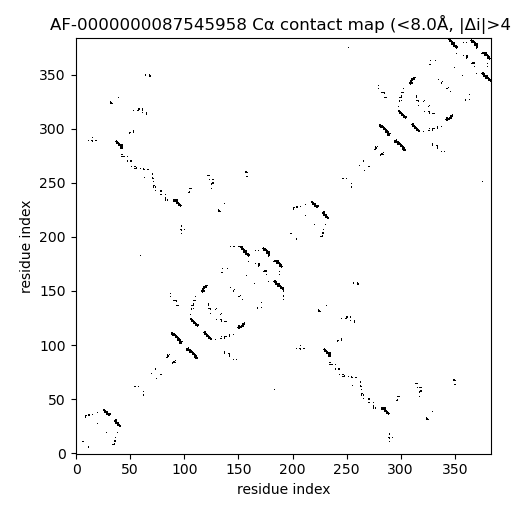 . LEU B 1 134 ? 0.151 18.188 15.094 1 98.5 134 LEU B CA 1
ATOM 2624 C C . LEU B 1 134 ? -0.953 17.562 14.242 1 98.5 134 LEU B C 1
ATOM 2626 O O . LEU B 1 134 ? -1.476 18.203 13.328 1 98.5 134 LEU B O 1
ATOM 2630 N N . GLY B 1 135 ? -1.281 16.297 14.539 1 98.56 135 GLY B N 1
ATOM 2631 C CA . GLY B 1 135 ? -2.369 15.648 13.82 1 98.56 135 GLY B CA 1
ATOM 2632 C C . GLY B 1 135 ? -3.678 16.406 13.906 1 98.56 135 GLY B C 1
ATOM 2633 O O . GLY B 1 135 ? -4.391 16.547 12.914 1 98.56 135 GLY B O 1
ATOM 2634 N N . THR B 1 136 ? -3.938 16.891 15.086 1 98.44 136 THR B N 1
ATOM 2635 C CA . THR B 1 136 ? -5.148 17.672 15.312 1 98.44 136 THR B CA 1
ATOM 2636 C C . THR B 1 136 ? -5.137 18.938 14.477 1 98.44 136 THR B C 1
ATOM 2638 O O . THR B 1 136 ? -6.113 19.25 13.781 1 98.44 136 THR B O 1
ATOM 2641 N N . LEU B 1 137 ? -4.02 19.656 14.484 1 98.62 137 LEU B N 1
ATOM 2642 C CA . LEU B 1 137 ? -3.898 20.891 13.719 1 98.62 137 LEU B CA 1
ATOM 2643 C C . LEU B 1 137 ? -4.113 20.641 12.234 1 98.62 137 LEU B C 1
ATOM 2645 O O . LEU B 1 137 ? -4.887 21.344 11.578 1 98.62 137 LEU B O 1
ATOM 2649 N N . LEU B 1 138 ? -3.463 19.625 11.703 1 98.81 138 LEU B N 1
ATOM 2650 C CA . LEU B 1 138 ? -3.557 19.281 10.289 1 98.81 138 LEU B CA 1
ATOM 2651 C C . LEU B 1 138 ? -4.992 18.938 9.906 1 98.81 138 LEU B C 1
ATOM 2653 O O . LEU B 1 138 ? -5.508 19.422 8.898 1 98.81 138 LEU B O 1
ATOM 2657 N N . MET B 1 139 ? -5.629 18.188 10.727 1 98.88 139 MET B N 1
ATOM 2658 C CA . MET B 1 139 ? -6.98 17.719 10.43 1 98.88 139 MET B CA 1
ATOM 2659 C C . MET B 1 139 ? -7.984 18.859 10.539 1 98.88 139 MET B C 1
ATOM 2661 O O . MET B 1 139 ? -8.953 18.906 9.781 1 98.88 139 MET B O 1
ATOM 2665 N N . GLU B 1 140 ? -7.809 19.734 11.492 1 98.75 140 GLU B N 1
ATOM 2666 C CA . GLU B 1 140 ? -8.703 20.891 11.609 1 98.75 140 GLU B CA 1
ATOM 2667 C C . GLU B 1 140 ? -8.688 21.719 10.336 1 98.75 140 GLU B C 1
ATOM 2669 O O . GLU B 1 140 ? -9.75 22.109 9.836 1 98.75 140 GLU B O 1
ATOM 2674 N N . HIS B 1 141 ? -7.492 21.984 9.797 1 98.81 141 HIS B N 1
ATOM 2675 C CA . HIS B 1 141 ? -7.398 22.719 8.539 1 98.81 141 HIS B CA 1
ATOM 2676 C C . HIS B 1 141 ? -8.055 21.938 7.406 1 98.81 141 HIS B C 1
ATOM 2678 O O . HIS B 1 141 ? -8.758 22.516 6.574 1 98.81 141 HIS B O 1
ATOM 2684 N N . LEU B 1 142 ? -7.859 20.641 7.395 1 98.88 142 LEU B N 1
ATOM 2685 C CA . LEU B 1 142 ? -8.398 19.797 6.332 1 98.88 142 LEU B CA 1
ATOM 2686 C C . LEU B 1 142 ? -9.922 19.781 6.371 1 98.88 142 LEU B C 1
ATOM 2688 O O . LEU B 1 142 ? -10.578 19.875 5.332 1 98.88 142 LEU B O 1
ATOM 2692 N N . ILE B 1 143 ? -10.438 19.656 7.57 1 98.81 143 ILE B N 1
ATOM 2693 C CA . ILE B 1 143 ? -11.883 19.609 7.781 1 98.81 143 ILE B CA 1
ATOM 2694 C C . ILE B 1 143 ? -12.5 20.938 7.332 1 98.81 143 ILE B C 1
ATOM 2696 O O . ILE B 1 143 ? -13.516 20.938 6.629 1 98.81 143 ILE B O 1
ATOM 2700 N N . GLU B 1 144 ? -11.891 22.016 7.684 1 98.69 144 GLU B N 1
ATOM 2701 C CA . GLU B 1 144 ? -12.383 23.328 7.273 1 98.69 144 GLU B CA 1
ATOM 2702 C C . GLU B 1 144 ? -12.375 23.469 5.754 1 98.69 144 GLU B C 1
ATOM 2704 O O . GLU B 1 144 ? -13.336 23.969 5.172 1 98.69 144 GLU B O 1
ATOM 2709 N N . ALA B 1 145 ? -11.32 23.062 5.109 1 98.69 145 ALA B N 1
ATOM 2710 C CA . ALA B 1 145 ? -11.227 23.125 3.652 1 98.69 145 ALA B CA 1
ATOM 2711 C C . ALA B 1 145 ? -12.312 22.281 2.992 1 98.69 145 ALA B C 1
ATOM 2713 O O . ALA B 1 145 ? -12.922 22.703 2.004 1 98.69 145 ALA B O 1
ATOM 2714 N N . ALA B 1 146 ? -12.469 21.062 3.514 1 98.75 146 ALA B N 1
ATOM 2715 C CA . ALA B 1 146 ? -13.492 20.172 2.969 1 98.75 146 ALA B CA 1
ATOM 2716 C C . ALA B 1 146 ? -14.875 20.812 3.076 1 98.75 146 ALA B C 1
ATOM 2718 O O . ALA B 1 146 ? -15.672 20.75 2.135 1 98.75 146 ALA B O 1
ATOM 2719 N N . ARG B 1 147 ? -15.211 21.469 4.219 1 98.5 147 ARG B N 1
ATOM 2720 C CA . ARG B 1 147 ? -16.469 22.188 4.398 1 98.5 147 ARG B CA 1
ATOM 2721 C C . ARG B 1 147 ? -16.625 23.297 3.352 1 98.5 147 ARG B C 1
ATOM 2723 O O . ARG B 1 147 ? -17.672 23.391 2.703 1 98.5 147 ARG B O 1
ATOM 2730 N N . LYS B 1 148 ? -15.617 24 3.203 1 98.25 148 LYS B N 1
ATOM 2731 C CA . LYS B 1 148 ? -15.648 25.109 2.258 1 98.25 148 LYS B CA 1
ATOM 2732 C C . LYS B 1 148 ? -15.844 24.609 0.829 1 98.25 148 LYS B C 1
ATOM 2734 O O . LYS B 1 148 ? -16.469 25.297 0.009 1 98.25 148 LYS B O 1
ATOM 2739 N N . ASN B 1 149 ? -15.312 23.469 0.561 1 98.06 149 ASN B N 1
ATOM 2740 C CA . ASN B 1 149 ? -15.398 22.906 -0.784 1 98.06 149 ASN B CA 1
ATOM 2741 C C . ASN B 1 149 ? -16.703 22.141 -0.989 1 98.06 149 ASN B C 1
ATOM 2743 O O . ASN B 1 149 ? -16.906 21.5 -2.025 1 98.06 149 ASN B O 1
ATOM 2747 N N . GLY B 1 150 ? -17.516 22.016 0.053 1 97.94 150 GLY B N 1
ATOM 2748 C CA . GLY B 1 150 ? -18.875 21.562 -0.14 1 97.94 150 GLY B CA 1
ATOM 2749 C C . GLY B 1 150 ? -19.094 20.109 0.267 1 97.94 150 GLY B C 1
ATOM 2750 O O . GLY B 1 150 ? -20.141 19.531 -0.005 1 97.94 150 GLY B O 1
ATOM 2751 N N . TYR B 1 151 ? -18.156 19.547 0.905 1 98.56 151 TYR B N 1
ATOM 2752 C CA . TYR B 1 151 ? -18.344 18.172 1.368 1 98.56 151 TYR B CA 1
ATOM 2753 C C . TYR B 1 151 ? -19.234 18.125 2.6 1 98.56 151 TYR B C 1
ATOM 2755 O O . TYR B 1 151 ? -19.234 19.047 3.414 1 98.56 151 TYR B O 1
ATOM 2763 N N . ARG B 1 152 ? -19.984 17.016 2.742 1 98.56 152 ARG B N 1
ATOM 2764 C CA . ARG B 1 152 ? -20.922 16.844 3.842 1 98.56 152 ARG B CA 1
ATOM 2765 C C . ARG B 1 152 ? -20.469 15.758 4.805 1 98.56 152 ARG B C 1
ATOM 2767 O O . ARG B 1 152 ? -20.938 15.695 5.945 1 98.56 152 ARG B O 1
ATOM 2774 N N . GLN B 1 153 ? -19.641 14.922 4.277 1 98.62 153 GLN B N 1
ATOM 2775 C CA . GLN B 1 153 ? -19.141 13.828 5.102 1 98.62 153 GLN B CA 1
ATOM 2776 C C . GLN B 1 153 ? -17.672 13.531 4.785 1 98.62 153 GLN B C 1
ATOM 2778 O O . GLN B 1 153 ? -17.266 13.547 3.623 1 98.62 153 GLN B O 1
ATOM 2783 N N . MET B 1 154 ? -16.953 13.289 5.801 1 98.75 154 MET B N 1
ATOM 2784 C CA . MET B 1 154 ? -15.562 12.867 5.719 1 98.75 154 MET B CA 1
ATOM 2785 C C . MET B 1 154 ? -15.336 11.578 6.504 1 98.75 154 MET B C 1
ATOM 2787 O O . MET B 1 154 ? -15.867 11.422 7.605 1 98.75 154 MET B O 1
ATOM 2791 N N . TYR B 1 155 ? -14.594 10.68 5.855 1 98 155 TYR B N 1
ATOM 2792 C CA . TYR B 1 155 ? -14.336 9.445 6.594 1 98 155 TYR B CA 1
ATOM 2793 C C . TYR B 1 155 ? -12.898 8.984 6.395 1 98 155 TYR B C 1
ATOM 2795 O O . TYR B 1 155 ? -12.195 9.492 5.52 1 98 155 TYR B O 1
ATOM 2803 N N . SER B 1 156 ? -12.438 8.141 7.246 1 96.88 156 SER B N 1
ATOM 2804 C CA . SER B 1 156 ? -11.133 7.488 7.16 1 96.88 156 SER B CA 1
ATOM 2805 C C . SER B 1 156 ? -11.227 6.016 7.547 1 96.88 156 SER B C 1
ATOM 2807 O O . SER B 1 156 ? -12.125 5.621 8.289 1 96.88 156 SER B O 1
ATOM 2809 N N . ILE B 1 157 ? -10.383 5.223 6.996 1 93.69 157 ILE B N 1
ATOM 2810 C CA . ILE B 1 157 ? -10.266 3.805 7.32 1 93.69 157 ILE B CA 1
ATOM 2811 C C . ILE B 1 157 ? -8.953 3.549 8.055 1 93.69 157 ILE B C 1
ATOM 2813 O O . ILE B 1 157 ? -7.887 3.947 7.582 1 93.69 157 ILE B O 1
ATOM 2817 N N . ASP B 1 158 ? -9.047 2.918 9.211 1 94.69 158 ASP B N 1
ATOM 2818 C CA . ASP B 1 158 ? -7.875 2.699 10.055 1 94.69 158 ASP B CA 1
ATOM 2819 C C . ASP B 1 158 ? -7.895 1.301 10.664 1 94.69 158 ASP B C 1
ATOM 2821 O O . ASP B 1 158 ? -8.938 0.651 10.719 1 94.69 158 ASP B O 1
ATOM 2825 N N . ALA B 1 159 ? -6.684 0.875 11.125 1 92.75 159 ALA B N 1
ATOM 2826 C CA . ALA B 1 159 ? -6.625 -0.365 11.898 1 92.75 159 ALA B CA 1
ATOM 2827 C C . ALA B 1 159 ? -7.344 -0.213 13.234 1 92.75 159 ALA B C 1
ATOM 2829 O O . ALA B 1 159 ? -7.211 0.814 13.906 1 92.75 159 ALA B O 1
ATOM 2830 N N . ALA B 1 160 ? -8.086 -1.244 13.648 1 93.44 160 ALA B N 1
ATOM 2831 C CA . ALA B 1 160 ? -8.773 -1.223 14.93 1 93.44 160 ALA B CA 1
ATOM 2832 C C . ALA B 1 160 ? -7.789 -1.086 16.094 1 93.44 160 ALA B C 1
ATOM 2834 O O . ALA B 1 160 ? -8.125 -0.545 17.141 1 93.44 160 ALA B O 1
ATOM 2835 N N . SER B 1 161 ? -6.594 -1.488 15.828 1 92 161 SER B N 1
ATOM 2836 C CA . SER B 1 161 ? -5.57 -1.49 16.859 1 92 161 SER B CA 1
ATOM 2837 C C . SER B 1 161 ? -4.891 -0.128 16.969 1 92 161 SER B C 1
ATOM 2839 O O . SER B 1 161 ? -4.082 0.097 17.875 1 92 161 SER B O 1
ATOM 2841 N N . ASN B 1 162 ? -5.18 0.765 16.062 1 93.44 162 ASN B N 1
ATOM 2842 C CA . ASN B 1 162 ? -4.543 2.078 16.062 1 93.44 162 ASN B CA 1
ATOM 2843 C C . ASN B 1 162 ? -5.195 3.02 17.078 1 93.44 162 ASN B C 1
ATOM 2845 O O . ASN B 1 162 ? -5.98 3.889 16.703 1 93.44 162 ASN B O 1
ATOM 2849 N N . ALA B 1 163 ? -4.781 2.994 18.281 1 92.56 163 ALA B N 1
ATOM 2850 C CA . ALA B 1 163 ? -5.379 3.754 19.375 1 92.56 163 ALA B CA 1
ATOM 2851 C C . ALA B 1 163 ? -5.16 5.254 19.188 1 92.56 163 ALA B C 1
ATOM 2853 O O . ALA B 1 163 ? -6.043 6.059 19.484 1 92.56 163 ALA B O 1
ATOM 2854 N N . ALA B 1 164 ? -4.035 5.598 18.688 1 93.5 164 ALA B N 1
ATOM 2855 C CA . ALA B 1 164 ? -3.711 7.008 18.484 1 93.5 164 ALA B CA 1
ATOM 2856 C C . ALA B 1 164 ? -4.68 7.66 17.5 1 93.5 164 ALA B C 1
ATOM 2858 O O . ALA B 1 164 ? -5.152 8.773 17.734 1 93.5 164 ALA B O 1
ATOM 2859 N N . MET B 1 165 ? -4.949 7.008 16.453 1 95.06 165 MET B N 1
ATOM 2860 C CA . MET B 1 165 ? -5.883 7.539 15.461 1 95.06 165 MET B CA 1
ATOM 2861 C C . MET B 1 165 ? -7.301 7.586 16.016 1 95.06 165 MET B C 1
ATOM 2863 O O . MET B 1 165 ? -8.047 8.523 15.734 1 95.06 165 MET B O 1
ATOM 2867 N N . ARG B 1 166 ? -7.652 6.605 16.781 1 95.44 166 ARG B N 1
ATOM 2868 C CA . ARG B 1 166 ? -8.961 6.59 17.422 1 95.44 166 ARG B CA 1
ATOM 2869 C C . ARG B 1 166 ? -9.141 7.801 18.328 1 95.44 166 ARG B C 1
ATOM 2871 O O . ARG B 1 166 ? -10.188 8.453 18.312 1 95.44 166 ARG B O 1
ATOM 2878 N N . ASP B 1 167 ? -8.195 8.047 19.109 1 96.38 167 ASP B N 1
ATOM 2879 C CA . ASP B 1 167 ? -8.242 9.188 20.016 1 96.38 167 ASP B CA 1
ATOM 2880 C C . ASP B 1 167 ? -8.344 10.5 19.25 1 96.38 167 ASP B C 1
ATOM 2882 O O . ASP B 1 167 ? -9.117 11.383 19.625 1 96.38 167 ASP B O 1
ATOM 2886 N N . LEU B 1 168 ? -7.531 10.641 18.266 1 97.56 168 LEU B N 1
ATOM 2887 C CA . LEU B 1 168 ? -7.574 11.828 17.422 1 97.56 168 LEU B CA 1
ATOM 2888 C C . LEU B 1 168 ? -8.953 12.008 16.797 1 97.56 168 LEU B C 1
ATOM 2890 O O . LEU B 1 168 ? -9.531 13.102 16.844 1 97.56 168 LEU B O 1
ATOM 2894 N N . ALA B 1 169 ? -9.438 10.922 16.188 1 97.88 169 ALA B N 1
ATOM 2895 C CA . ALA B 1 169 ? -10.758 10.953 15.555 1 97.88 169 ALA B CA 1
ATOM 2896 C C . ALA B 1 169 ? -11.836 11.375 16.547 1 97.88 169 ALA B C 1
ATOM 2898 O O . ALA B 1 169 ? -12.664 12.234 16.25 1 97.88 169 ALA B O 1
ATOM 2899 N N . HIS B 1 170 ? -11.781 10.828 17.703 1 96.94 170 HIS B N 1
ATOM 2900 C CA . HIS B 1 170 ? -12.75 11.148 18.75 1 96.94 170 HIS B CA 1
ATOM 2901 C C . HIS B 1 170 ? -12.664 12.625 19.141 1 96.94 170 HIS B C 1
ATOM 2903 O O . HIS B 1 170 ? -13.688 13.289 19.297 1 96.94 170 HIS B O 1
ATOM 2909 N N . SER B 1 171 ? -11.531 13.07 19.328 1 97.31 171 SER B N 1
ATOM 2910 C CA . SER B 1 171 ? -11.328 14.453 19.75 1 97.31 171 SER B CA 1
ATOM 2911 C C . SER B 1 171 ? -11.828 15.43 18.688 1 97.31 171 SER B C 1
ATOM 2913 O O . SER B 1 171 ? -12.195 16.562 19 1 97.31 171 SER B O 1
ATOM 2915 N N . LEU B 1 172 ? -11.867 15.055 17.469 1 98.19 172 LEU B N 1
ATOM 2916 C CA . LEU B 1 172 ? -12.273 15.906 16.359 1 98.19 172 LEU B CA 1
ATOM 2917 C C . LEU B 1 172 ? -13.758 15.727 16.047 1 98.19 172 LEU B C 1
ATOM 2919 O O . LEU B 1 172 ? -14.297 16.375 15.141 1 98.19 172 LEU B O 1
ATOM 2923 N N . GLY B 1 173 ? -14.367 14.766 16.766 1 98.25 173 GLY B N 1
ATOM 2924 C CA . GLY B 1 173 ? -15.805 14.617 16.641 1 98.25 173 GLY B CA 1
ATOM 2925 C C . GLY B 1 173 ? -16.219 13.523 15.664 1 98.25 173 GLY B C 1
ATOM 2926 O O . GLY B 1 173 ? -17.391 13.43 15.289 1 98.25 173 GLY B O 1
ATOM 2927 N N . PHE B 1 174 ? -15.273 12.703 15.25 1 98.75 174 PHE B N 1
ATOM 2928 C CA . PHE B 1 174 ? -15.602 11.578 14.391 1 98.75 174 PHE B CA 1
ATOM 2929 C C . PHE B 1 174 ? -16.344 10.492 15.18 1 98.75 174 PHE B C 1
ATOM 2931 O O . PHE B 1 174 ? -16.031 10.258 16.344 1 98.75 174 PHE B O 1
ATOM 2938 N N . GLU B 1 175 ? -17.234 9.82 14.453 1 98.25 175 GLU B N 1
ATOM 2939 C CA . GLU B 1 175 ? -17.844 8.594 14.969 1 98.25 175 GLU B CA 1
ATOM 2940 C C . GLU B 1 175 ? -17.141 7.355 14.406 1 98.25 175 GLU B C 1
ATOM 2942 O O . GLU B 1 175 ? -16.891 7.277 13.203 1 98.25 175 GLU B O 1
ATOM 2947 N N . THR B 1 176 ? -16.906 6.422 15.273 1 97.69 176 THR B N 1
ATOM 2948 C CA . THR B 1 176 ? -16.141 5.246 14.875 1 97.69 176 THR B CA 1
ATOM 2949 C C . THR B 1 176 ? -17.016 4.004 14.859 1 97.69 176 THR B C 1
ATOM 2951 O O . THR B 1 176 ? -17.812 3.779 15.781 1 97.69 176 THR B O 1
ATOM 2954 N N . ARG B 1 177 ? -16.906 3.287 13.758 1 97.12 177 ARG B N 1
ATOM 2955 C CA . ARG B 1 177 ? -17.578 1.997 13.648 1 97.12 177 ARG B CA 1
ATOM 2956 C C . ARG B 1 177 ? -16.641 0.943 13.062 1 97.12 177 ARG B C 1
ATOM 2958 O O . ARG B 1 177 ? -15.727 1.269 12.297 1 97.12 177 ARG B O 1
ATOM 2965 N N . THR B 1 178 ? -16.906 -0.293 13.461 1 95.12 178 THR B N 1
ATOM 2966 C CA . THR B 1 178 ? -16.172 -1.394 12.859 1 95.12 178 THR B CA 1
ATOM 2967 C C . THR B 1 178 ? -16.5 -1.525 11.375 1 95.12 178 THR B C 1
ATOM 2969 O O . THR B 1 178 ? -17.672 -1.394 10.984 1 95.12 178 THR B O 1
ATOM 2972 N N . ASP B 1 179 ? -15.453 -1.72 10.617 1 91 179 ASP B N 1
ATOM 2973 C CA . ASP B 1 179 ? -15.664 -1.972 9.195 1 91 179 ASP B CA 1
ATOM 2974 C C . ASP B 1 179 ? -16.422 -3.277 8.969 1 91 179 ASP B C 1
ATOM 2976 O O . ASP B 1 179 ? -15.984 -4.34 9.414 1 91 179 ASP B O 1
ATOM 2980 N N . PRO B 1 180 ? -17.562 -3.217 8.328 1 87.69 180 PRO B N 1
ATOM 2981 C CA . PRO B 1 180 ? -18.359 -4.434 8.125 1 87.69 180 PRO B CA 1
ATOM 2982 C C . PRO B 1 180 ? -17.625 -5.473 7.277 1 87.69 180 PRO B C 1
ATOM 2984 O O . PRO B 1 180 ? -17.891 -6.672 7.406 1 87.69 180 PRO B O 1
ATOM 2987 N N . GLU B 1 181 ? -16.703 -5.055 6.496 1 80.75 181 GLU B N 1
ATOM 2988 C CA . GLU B 1 181 ? -16.031 -5.961 5.574 1 80.75 181 GLU B CA 1
ATOM 2989 C C . GLU B 1 181 ? -14.758 -6.531 6.191 1 80.75 181 GLU B C 1
ATOM 2991 O O . GLU B 1 181 ? -14.219 -7.527 5.703 1 80.75 181 GLU B O 1
ATOM 2996 N N . ASP B 1 182 ? -14.266 -5.922 7.219 1 83.31 182 ASP B N 1
ATOM 2997 C CA . ASP B 1 182 ? -13.023 -6.328 7.863 1 83.31 182 ASP B CA 1
ATOM 2998 C C . ASP B 1 182 ? -12.992 -5.887 9.32 1 83.31 182 ASP B C 1
ATOM 3000 O O . ASP B 1 182 ? -12.672 -4.734 9.625 1 83.31 182 ASP B O 1
ATOM 3004 N N . THR B 1 183 ? -13.164 -6.832 10.156 1 86.06 183 THR B N 1
ATOM 3005 C CA . THR B 1 183 ? -13.312 -6.512 11.57 1 86.06 183 THR B CA 1
ATOM 3006 C C . THR B 1 183 ? -12 -6.004 12.156 1 86.06 183 THR B C 1
ATOM 3008 O O . THR B 1 183 ? -11.984 -5.453 13.258 1 86.06 183 THR B O 1
ATOM 3011 N N . ARG B 1 184 ? -10.969 -6.109 11.469 1 88.19 184 ARG B N 1
ATOM 3012 C CA . ARG B 1 184 ? -9.68 -5.613 11.953 1 88.19 184 ARG B CA 1
ATOM 3013 C C . ARG B 1 184 ? -9.5 -4.137 11.617 1 88.19 184 ARG B C 1
ATOM 3015 O O . ARG B 1 184 ? -8.5 -3.529 11.984 1 88.19 184 ARG B O 1
ATOM 3022 N N . GLN B 1 185 ? -10.469 -3.611 10.969 1 92.12 185 GLN B N 1
ATOM 3023 C CA . GLN B 1 185 ? -10.445 -2.201 10.594 1 92.12 185 GLN B CA 1
ATOM 3024 C C . GLN B 1 185 ? -11.641 -1.455 11.18 1 92.12 185 GLN B C 1
ATOM 3026 O O . GLN B 1 185 ? -12.648 -2.07 11.547 1 92.12 185 GLN B O 1
ATOM 3031 N N . VAL B 1 186 ? -11.445 -0.163 11.352 1 96.06 186 VAL B N 1
ATOM 3032 C CA . VAL B 1 186 ? -12.523 0.725 11.781 1 96.06 186 VAL B CA 1
ATOM 3033 C C . VAL B 1 186 ? -12.672 1.874 10.781 1 96.06 186 VAL B C 1
ATOM 3035 O O . VAL B 1 186 ? -11.719 2.225 10.086 1 96.06 186 VAL B O 1
ATOM 3038 N N . ILE B 1 187 ? -13.875 2.363 10.711 1 96.44 187 ILE B N 1
ATOM 3039 C CA . ILE B 1 187 ? -14.188 3.539 9.906 1 96.44 187 ILE B CA 1
ATOM 3040 C C . ILE B 1 187 ? -14.562 4.707 10.812 1 96.44 187 ILE B C 1
ATOM 3042 O O . ILE B 1 187 ? -15.438 4.574 11.672 1 96.44 187 ILE B O 1
ATOM 3046 N N . HIS B 1 188 ? -13.852 5.797 10.734 1 98.19 188 HIS B N 1
ATOM 3047 C CA . HIS B 1 188 ? -14.195 7.051 11.398 1 98.19 188 HIS B CA 1
ATOM 3048 C C . HIS B 1 188 ? -14.945 7.984 10.461 1 98.19 188 HIS B C 1
ATOM 3050 O O . HIS B 1 188 ? -14.469 8.281 9.367 1 98.19 188 HIS B O 1
ATOM 3056 N N . ARG B 1 189 ? -16.078 8.492 10.914 1 98.38 189 ARG B N 1
ATOM 3057 C CA . ARG B 1 189 ? -16.891 9.352 10.07 1 98.38 189 ARG B CA 1
ATOM 3058 C C . ARG B 1 189 ? -17.219 10.664 10.773 1 98.38 189 ARG B C 1
ATOM 3060 O O . ARG B 1 189 ? -17.5 10.672 11.977 1 98.38 189 ARG B O 1
ATOM 3067 N N . LEU B 1 190 ? -17.172 11.727 10.055 1 98.69 190 LEU B N 1
ATOM 3068 C CA . LEU B 1 190 ? -17.516 13.07 10.523 1 98.69 190 LEU B CA 1
ATOM 3069 C C . LEU B 1 190 ? -18.5 13.742 9.578 1 98.69 190 LEU B C 1
ATOM 3071 O O . LEU B 1 190 ? -18.266 13.812 8.375 1 98.69 190 LEU B O 1
ATOM 3075 N N . TYR B 1 191 ? -19.609 14.211 10.094 1 98 191 TYR B N 1
ATOM 3076 C CA . TYR B 1 191 ? -20.5 15.07 9.32 1 98 191 TYR B CA 1
ATOM 3077 C C . TYR B 1 191 ? -19.984 16.5 9.289 1 98 191 TYR B C 1
ATOM 3079 O O . TYR B 1 191 ? -19.641 17.062 10.336 1 98 191 TYR B O 1
ATOM 3087 N N . LEU B 1 192 ? -19.875 16.969 8.148 1 97.5 192 LEU B N 1
ATOM 3088 C CA . LEU B 1 192 ? -19.266 18.281 7.977 1 97.5 192 LEU B CA 1
ATOM 3089 C C . LEU B 1 192 ? -20.328 19.375 7.902 1 97.5 192 LEU B C 1
ATOM 3091 O O . LEU B 1 192 ? -21.453 19.125 7.469 1 97.5 192 LEU B O 1
#

InterPro domains:
  IPR000182 GNAT domain [PF00583] (99-174)
  IPR000182 GNAT domain [PS51186] (38-192)
  IPR016181 Acyl-CoA N-acyltransferase [SSF55729] (35-177)

Solvent-accessible surface area (backbone atoms only — not comparable to full-atom values): 21142 Å² total; per-residue (Å²): 131,81,77,67,76,79,73,48,51,66,54,50,39,60,68,27,44,64,62,62,68,67,59,75,76,77,64,46,79,47,69,36,74,80,56,41,56,35,40,37,31,66,66,53,82,86,41,53,66,46,52,53,52,37,59,60,67,33,49,72,64,58,44,47,57,66,44,40,47,56,68,64,50,67,45,70,68,55,48,51,55,74,64,59,60,75,75,62,56,21,36,43,38,32,30,30,33,71,52,95,90,35,80,40,55,46,30,38,22,37,38,36,57,77,48,96,38,30,28,41,42,53,72,47,56,34,71,93,54,56,94,28,55,52,67,57,55,41,44,53,55,50,52,51,51,40,43,74,64,57,31,43,33,40,30,34,59,42,53,59,81,43,58,67,58,50,51,52,39,47,75,74,60,30,46,77,41,70,30,91,90,38,79,64,25,26,34,37,38,30,81,88,131,80,76,66,76,80,73,48,52,68,55,51,39,60,69,27,45,65,62,61,68,67,57,75,77,76,65,47,79,45,67,37,74,81,57,40,55,35,40,38,29,67,66,54,82,86,40,53,65,46,53,52,53,38,59,59,67,35,48,71,64,58,44,48,57,65,44,40,49,57,67,64,50,69,45,70,68,57,48,50,56,75,63,58,58,74,73,65,54,20,36,41,39,33,30,30,34,71,53,94,92,36,80,39,54,45,31,38,22,36,40,36,57,75,49,96,40,31,27,41,43,53,70,48,58,34,71,93,55,55,94,29,56,51,66,58,56,42,44,53,55,49,52,53,51,39,44,74,63,59,31,42,32,40,31,33,58,41,54,59,82,43,58,69,58,51,53,52,38,47,74,73,60,30,47,76,42,69,30,91,91,38,78,63,25,25,33,36,36,32,80,88

Radius of gyration: 23.93 Å; Cα contacts (8 Å, |Δi|>4): 638; chains: 2; bounding box: 56×71×48 Å

Secondary structure (DSSP, 8-state):
--------HHHHHHHHHHHHHT--SS-EEEE-TTS-EEEEEE--GGGHHHHHHHHHHS-HHHHHHHTHHHHHS--HHHHHHHH---SSSEEEEEEEEEETTEEEEEEEEEEEEEETTEEEEEEEE-GGGTTSSHHHHHHHHHHHHHHHTT-SEEEEEEETT-HHHHHHHHHTT-EEEEETTEEEEEEEEEE-/--------HHHHHHHHHHHHHT--SS-EEEE-TTS-EEEEEE--GGGHHHHHHHHHHS-HHHHHHHTHHHHHS--HHHHHHHH---SSSEEEEEEEEEETTEEEEEEEEEEEEEETTEEEEEEEE-GGGTTSSHHHHHHHHHHHHHHHTT-SEEEEEEETT-HHHHHHHHHTT-EEEEETTEEEEEEEEEE-

Organism: NCBI:txid47879

Nearest PDB structures (foldseek):
  4nxy-assembly1_A  TM=6.516E-01  e=3.484E-10  Streptomyces lividans TK24
  4ava-assembly1_A  TM=5.581E-01  e=1.215E-08  Mycobacterium tuberculosis H37Rv
  4orf-assembly1_A  TM=5.296E-01  e=1.460E-08  Mycolicibacterium smegmatis MC2 155
  7wx7-assembly1_A  TM=6.793E-01  e=6.824E-05  Legionella pneumophila
  6wqb-assembly1_A  TM=6.977E-01  e=5.147E-04  Legionella hackeliae